Protein AF-0000000084723519 (afdb_homodimer)

Sequence (526 aa):
MSYILESDDETRRLLVQERTGNAREALLLSGLRQGERVLDAGCGPGGITEVIAQLVGPTGQVTGIDMSEERLEQARRLNQRHAHVRFLPADVRRTGLPDQAFDYTWSQFVLQHVPERWQALDELIRVTRPGGRVVISEFDGFGLGNWPFPDDLREWCLRLTDALMRVAHMDIHVGRKVFHEMRRRGLTQVRVHVLPQFVIAGAADAFHQKDWETRFSSMEPAVAPLLGGLEDYRRMSQRYLQLLADPDALKYSILLVTEGTRPMSYILESDDETRRLLVQERTGNAREALLLSGLRQGERVLDAGCGPGGITEVIAQLVGPTGQVTGIDMSEERLEQARRLNQRHAHVRFLPADVRRTGLPDQAFDYTWSQFVLQHVPERWQALDELIRVTRPGGRVVISEFDGFGLGNWPFPDDLREWCLRLTDALMRVAHMDIHVGRKVFHEMRRRGLTQVRVHVLPQFVIAGAADAFHQKDWETRFSSMEPAVAPLLGGLEDYRRMSQRYLQLLADPDALKYSILLVTEGTRP

Nearest PDB structures (foldseek):
  3mgg-assembly1_A  TM=7.781E-01  e=1.177E-19  Methanosarcina mazei
  6uak-assembly1_A-2  TM=6.172E-01  e=2.104E-17  Lachnospiraceae bacterium C6A11
  3gu3-assembly1_B  TM=7.416E-01  e=5.104E-15  Bacillus cereus ATCC 14579
  4kri-assembly2_B  TM=6.247E-01  e=3.596E-14  Haemonchus contortus
  1xxl-assembly2_B  TM=7.043E-01  e=3.884E-13  Bacillus subtilis

Foldseek 3Di:
DDDLQDDPLSLVLVLVLLQPFCLLVLCVVQPQAALWEEEEEACFLQNSVQSSLVRNDLNYAYEYEEQDPVSQVNNCVVCVVRPRYYYDYADLLCRVAAFQQTQYYEYEPPLLQDLVSLSSVVSQLRNHHAQHKYKYKAWAPPLQAKPPDDPVLNVLVVQQQVLCCVQRVGHNHVQVVVQVSCVVVPFPPKDKDKDWSDKDQFAADPSVLSSLVSVLVSCQVRRQVVRVHNVRSVVSSVVSSVRNGGGHMIDTIMMMMIMTGRD/DDDLQDDPLSLVLVLVLLQPFCLLVLCVVQPQAALWEEEEEACFLQNSVQSSLVRNDLNYAYEYEEQDPVSQVNNCVVCVVRPRYYYDYADLLPRVAAFQQTQYYEYEPPLLQDLVSLSSVVSQLRNHHAQHKYKYKAWAPPLQAKPPDDPVLNVLVVQQQVLCCVQRVGHNHVQVVVQVSCVVVPFPPKDKDKDWSDKDQFADDPSVLSSLVSVLVSCQVRRQVVRVHNVRSVVSSVVSSVSNGGGHMIDTIMMMMIMTGRD

InterPro domains:
  IPR013216 Methyltransferase type 11 [PF08241] (39-136)
  IPR029063 S-adenosyl-L-methionine-dependent methyltransferase superfamily [G3DSA:3.40.50.150] (4-258)
  IPR029063 S-adenosyl-L-methionine-dependent methyltransferase superfamily [SSF53335] (28-246)

Organism: Cystobacter fuscus (strain ATCC 25194 / DSM 2262 / NBRC 100088 / M29) (NCBI:txid1242864)

Structure (mmCIF, N/CA/C/O backbone):
data_AF-0000000084723519-model_v1
#
loop_
_entity.id
_entity.type
_entity.pdbx_description
1 polymer 'Methyltransferase type 11 domain-containing protein'
#
loop_
_atom_site.group_PDB
_atom_site.id
_atom_site.type_symbol
_atom_site.label_atom_id
_atom_site.label_alt_id
_atom_site.label_comp_id
_atom_site.label_asym_id
_atom_site.label_entity_id
_atom_site.label_seq_id
_atom_site.pdbx_PDB_ins_code
_atom_site.Cartn_x
_atom_site.Cartn_y
_atom_site.Cartn_z
_atom_site.occupancy
_atom_site.B_iso_or_equiv
_atom_site.auth_seq_id
_atom_site.auth_comp_id
_atom_site.auth_asym_id
_atom_site.auth_atom_id
_atom_site.pdbx_PDB_model_num
ATOM 1 N N . MET A 1 1 ? -6.176 30.953 3.381 1 31.27 1 MET A N 1
ATOM 2 C CA . MET A 1 1 ? -6.812 30.062 2.412 1 31.27 1 MET A CA 1
ATOM 3 C C . MET A 1 1 ? -7.535 28.922 3.115 1 31.27 1 MET A C 1
ATOM 5 O O . MET A 1 1 ? -6.938 28.219 3.924 1 31.27 1 MET A O 1
ATOM 9 N N . SER A 1 2 ? -8.867 29.078 3.26 1 41.16 2 SER A N 1
ATOM 10 C CA . SER A 1 2 ? -9.828 28.219 3.943 1 41.16 2 SER A CA 1
ATOM 11 C C . SER A 1 2 ? -9.734 26.781 3.447 1 41.16 2 SER A C 1
ATOM 13 O O . SER A 1 2 ? -9.352 26.547 2.301 1 41.16 2 SER A O 1
ATOM 15 N N . TYR A 1 3 ? -9.641 25.859 4.316 1 48.97 3 TYR A N 1
ATOM 16 C CA . TYR A 1 3 ? -9.781 24.453 3.977 1 48.97 3 TYR A CA 1
ATOM 17 C C . TYR A 1 3 ? -10.93 24.234 3.008 1 48.97 3 TYR A C 1
ATOM 19 O O . TYR A 1 3 ? -12.023 24.766 3.203 1 48.97 3 TYR A O 1
ATOM 27 N N . ILE A 1 4 ? -10.766 23.953 1.796 1 50.25 4 ILE A N 1
ATOM 28 C CA . ILE A 1 4 ? -11.773 23.766 0.755 1 50.25 4 ILE A CA 1
ATOM 29 C C . ILE A 1 4 ? -12.945 22.969 1.313 1 50.25 4 ILE A C 1
ATOM 31 O O . ILE A 1 4 ? -14.07 23.094 0.824 1 50.25 4 ILE A O 1
ATOM 35 N N . LEU A 1 5 ? -12.75 22.219 2.539 1 54.78 5 LEU A N 1
ATOM 36 C CA . LEU A 1 5 ? -13.766 21.234 2.91 1 54.78 5 LEU A CA 1
ATOM 37 C C . LEU A 1 5 ? -14.508 21.672 4.172 1 54.78 5 LEU A C 1
ATOM 39 O O . LEU A 1 5 ? -15.039 20.828 4.902 1 54.78 5 LEU A O 1
ATOM 43 N N . GLU A 1 6 ? -14.797 22.953 4.414 1 62.44 6 GLU A N 1
ATOM 44 C CA . GLU A 1 6 ? -15.359 23.266 5.727 1 62.44 6 GLU A CA 1
ATOM 45 C C . GLU A 1 6 ? -16.875 23.172 5.711 1 62.44 6 GLU A C 1
ATOM 47 O O . GLU A 1 6 ? -17.531 23.797 4.871 1 62.44 6 GLU A O 1
ATOM 52 N N . SER A 1 7 ? -17.469 22.188 6.195 1 69.81 7 SER A N 1
ATOM 53 C CA . SER A 1 7 ? -18.875 21.969 6.453 1 69.81 7 SER A CA 1
ATOM 54 C C . SER A 1 7 ? -19.094 21 7.613 1 69.81 7 SER A C 1
ATOM 56 O O . SER A 1 7 ? -18.172 20.297 8.023 1 69.81 7 SER A O 1
ATOM 58 N N . ASP A 1 8 ? -20.312 21.156 8.328 1 73.81 8 ASP A N 1
ATOM 59 C CA . ASP A 1 8 ? -20.688 20.203 9.367 1 73.81 8 ASP A CA 1
ATOM 60 C C . ASP A 1 8 ? -20.5 18.766 8.875 1 73.81 8 ASP A C 1
ATOM 62 O O . ASP A 1 8 ? -20.031 17.906 9.617 1 73.81 8 ASP A O 1
ATOM 66 N N . ASP A 1 9 ? -20.938 18.578 7.758 1 75.25 9 ASP A N 1
ATOM 67 C CA . ASP A 1 9 ? -20.766 17.266 7.152 1 75.25 9 ASP A CA 1
ATOM 68 C C . ASP A 1 9 ? -19.297 16.891 7.043 1 75.25 9 ASP A C 1
ATOM 70 O O . ASP A 1 9 ? -18.922 15.734 7.27 1 75.25 9 ASP A O 1
ATOM 74 N N . GLU A 1 10 ? -18.531 17.859 6.855 1 76.88 10 GLU A N 1
ATOM 75 C CA . GLU A 1 10 ? -17.094 17.609 6.754 1 76.88 10 GLU A CA 1
ATOM 76 C C . GLU A 1 10 ? -16.5 17.266 8.117 1 76.88 10 GLU A C 1
ATOM 78 O O . GLU A 1 10 ? -15.672 16.359 8.227 1 76.88 10 GLU A O 1
ATOM 83 N N . THR A 1 11 ? -16.984 17.906 9.086 1 73.38 11 THR A N 1
ATOM 84 C CA . THR A 1 11 ? -16.5 17.641 10.438 1 73.38 11 THR A CA 1
ATOM 85 C C . THR A 1 11 ? -16.859 16.203 10.844 1 73.38 11 THR A C 1
ATOM 87 O O . THR A 1 11 ? -16.016 15.484 11.383 1 73.38 11 THR A O 1
ATOM 90 N N . ARG A 1 12 ? -18.078 15.805 10.578 1 75.69 12 ARG A N 1
ATOM 91 C CA . ARG A 1 12 ? -18.516 14.453 10.891 1 75.69 12 ARG A CA 1
ATOM 92 C C . ARG A 1 12 ? -17.703 13.422 10.125 1 75.69 12 ARG A C 1
ATOM 94 O O . ARG A 1 12 ? -17.266 12.414 10.695 1 75.69 12 ARG A O 1
ATOM 101 N N . ARG A 1 13 ? -17.453 13.727 8.93 1 72.38 13 ARG A N 1
ATOM 102 C CA . ARG A 1 13 ? -16.656 12.836 8.086 1 72.38 13 ARG A CA 1
ATOM 103 C C . ARG A 1 13 ? -15.25 12.656 8.664 1 72.38 13 ARG A C 1
ATOM 105 O O . ARG A 1 13 ? -14.758 11.523 8.766 1 72.38 13 ARG A O 1
ATOM 112 N N . LEU A 1 14 ? -14.656 13.656 9.023 1 77.38 14 LEU A N 1
ATOM 113 C CA . LEU A 1 14 ? -13.297 13.625 9.555 1 77.38 14 LEU A CA 1
ATOM 114 C C . LEU A 1 14 ? -13.242 12.812 10.844 1 77.38 14 LEU A C 1
ATOM 116 O O . LEU A 1 14 ? -12.312 12.039 11.055 1 77.38 14 LEU A O 1
ATOM 120 N N . LEU A 1 15 ? -14.219 12.938 11.648 1 73.56 15 LEU A N 1
ATOM 121 C CA . LEU A 1 15 ? -14.242 12.219 12.914 1 73.56 15 LEU A CA 1
ATOM 122 C C . LEU A 1 15 ? -14.352 10.711 12.688 1 73.56 15 LEU 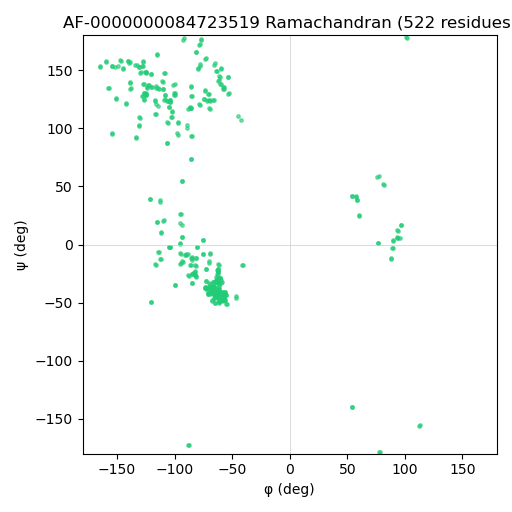A C 1
ATOM 124 O O . LEU A 1 15 ? -13.68 9.93 13.352 1 73.56 15 LEU A O 1
ATOM 128 N N . VAL A 1 16 ? -15.148 10.375 11.789 1 68.75 16 VAL A N 1
ATOM 129 C CA . VAL A 1 16 ? -15.312 8.961 11.477 1 68.75 16 VAL A CA 1
ATOM 130 C C . VAL A 1 16 ? -14 8.398 10.922 1 68.75 16 VAL A C 1
ATOM 132 O O . VAL A 1 16 ? -13.555 7.324 11.336 1 68.75 16 VAL A O 1
ATOM 135 N N . GLN A 1 17 ? -13.438 9.125 10.078 1 73.56 17 GLN A N 1
ATOM 136 C CA . GLN A 1 17 ? -12.156 8.711 9.508 1 73.56 17 GLN A CA 1
ATOM 137 C C . GLN A 1 17 ? -11.109 8.516 10.602 1 73.56 17 GLN A C 1
ATOM 139 O O . GLN A 1 17 ? -10.383 7.516 10.602 1 73.56 17 GLN A O 1
ATOM 144 N N . GLU A 1 18 ? -11 9.43 11.438 1 76.75 18 GLU A N 1
ATOM 145 C CA . GLU A 1 18 ? -10.016 9.398 12.508 1 76.75 18 GLU A CA 1
ATOM 146 C C . GLU A 1 18 ? -10.25 8.211 13.445 1 76.75 18 GLU A C 1
ATOM 148 O O . GLU A 1 18 ? -9.297 7.594 13.922 1 76.75 18 GLU A O 1
ATOM 153 N N . ARG A 1 19 ? -11.492 7.863 13.602 1 66.44 19 ARG A N 1
ATOM 154 C CA . ARG A 1 19 ? -11.852 6.82 14.562 1 66.44 19 ARG A CA 1
ATOM 155 C C . ARG A 1 19 ? -11.711 5.434 13.945 1 66.44 19 ARG A C 1
ATOM 157 O O . ARG A 1 19 ? -11.5 4.449 14.656 1 66.44 19 ARG A O 1
ATOM 164 N N . THR A 1 20 ? -11.828 5.426 12.68 1 65.25 20 THR A N 1
ATOM 165 C CA . THR A 1 20 ? -11.836 4.121 12.031 1 65.25 20 THR A CA 1
ATOM 166 C C . THR A 1 20 ? -10.508 3.852 11.336 1 65.25 20 THR A C 1
ATOM 168 O O . THR A 1 20 ? -10.281 2.758 10.812 1 65.25 20 THR A O 1
ATOM 171 N N . GLY A 1 21 ? -9.766 4.797 11.438 1 75.94 21 GLY A N 1
ATOM 172 C CA . GLY A 1 21 ? -8.508 4.652 10.711 1 75.94 21 GLY A CA 1
ATOM 173 C C . GLY A 1 21 ? -7.43 3.953 11.516 1 75.94 21 GLY A C 1
ATOM 174 O O . GLY A 1 21 ? -7.73 3.244 12.477 1 75.94 21 GLY A O 1
ATOM 175 N N . ASN A 1 22 ? -6.289 3.967 10.938 1 86.56 22 ASN A N 1
ATOM 176 C CA . ASN A 1 22 ? -5.129 3.254 11.469 1 86.56 22 ASN A CA 1
ATOM 177 C C . ASN A 1 22 ? -4.25 4.168 12.32 1 86.56 22 ASN A C 1
ATOM 179 O O . ASN A 1 22 ? -3.043 3.945 12.43 1 86.56 22 ASN A O 1
ATOM 183 N N . ALA A 1 23 ? -4.922 5.184 12.867 1 92.44 23 ALA A N 1
ATOM 184 C CA . ALA A 1 23 ? -4.137 6.188 13.578 1 92.44 23 ALA A CA 1
ATOM 185 C C . ALA A 1 23 ? -3.41 5.574 14.773 1 92.44 23 ALA A C 1
ATOM 187 O O . ALA A 1 23 ? -2.227 5.84 14.992 1 92.44 23 ALA A O 1
ATOM 188 N N . ARG A 1 24 ? -4.117 4.754 15.562 1 94.31 24 ARG A N 1
ATOM 189 C CA . ARG A 1 24 ? -3.496 4.152 16.734 1 94.31 24 ARG A CA 1
ATOM 190 C C . ARG A 1 24 ? -2.287 3.311 16.344 1 94.31 24 ARG A C 1
ATOM 192 O O . ARG A 1 24 ? -1.224 3.418 16.969 1 94.31 24 ARG A O 1
ATOM 199 N N . GLU A 1 25 ? -2.492 2.475 15.312 1 94.25 25 GLU A N 1
ATOM 200 C CA . GLU A 1 25 ? -1.395 1.649 14.812 1 94.25 25 GLU A CA 1
ATOM 201 C C . GLU A 1 25 ? -0.232 2.51 14.328 1 94.25 25 GLU A C 1
ATOM 203 O O . GLU A 1 25 ? 0.928 2.225 14.633 1 94.25 25 GLU A O 1
ATOM 208 N N . ALA A 1 26 ? -0.521 3.549 13.633 1 96.19 26 ALA A N 1
ATOM 209 C CA . ALA A 1 26 ? 0.499 4.441 13.086 1 96.19 26 ALA A CA 1
ATOM 210 C C . ALA A 1 26 ? 1.271 5.133 14.211 1 96.19 26 ALA A C 1
ATOM 212 O O . ALA A 1 26 ? 2.498 5.254 14.148 1 96.19 26 ALA A O 1
ATOM 213 N N . LEU A 1 27 ? 0.564 5.551 15.203 1 97.56 27 LEU A N 1
ATOM 214 C CA . LEU A 1 27 ? 1.175 6.23 16.344 1 97.56 27 LEU A CA 1
ATOM 215 C C . LEU A 1 27 ? 2.113 5.293 17.094 1 97.56 27 LEU A C 1
ATOM 217 O O . LEU A 1 27 ? 3.223 5.684 17.469 1 97.56 27 LEU A O 1
ATOM 221 N N . LEU A 1 28 ? 1.678 4.094 17.25 1 96 28 LEU A N 1
ATOM 222 C CA . LEU A 1 28 ? 2.504 3.113 17.953 1 96 28 LEU A CA 1
ATOM 223 C C . LEU A 1 28 ? 3.721 2.734 17.109 1 96 28 LEU A C 1
ATOM 225 O O . LEU A 1 28 ? 4.836 2.658 17.641 1 96 28 LEU A O 1
ATOM 229 N N . LEU A 1 29 ? 3.518 2.555 15.859 1 94.88 29 LEU A N 1
ATOM 230 C CA . LEU A 1 29 ? 4.598 2.193 14.945 1 94.88 29 LEU A CA 1
ATOM 231 C C . LEU A 1 29 ? 5.656 3.289 14.898 1 94.88 29 LEU A C 1
ATOM 233 O O . LEU A 1 29 ? 6.844 3.006 14.719 1 94.88 29 LEU A O 1
ATOM 237 N N . SER A 1 30 ? 5.203 4.512 15.062 1 97.06 30 SER A N 1
ATOM 238 C CA . SER A 1 30 ? 6.125 5.637 14.922 1 97.06 30 SER A CA 1
ATOM 239 C C . SER A 1 30 ? 6.711 6.047 16.266 1 97.06 30 SER A C 1
ATOM 241 O O . SER A 1 30 ? 7.344 7.102 16.375 1 97.06 30 SER A O 1
ATOM 243 N N . GLY A 1 31 ? 6.445 5.305 17.312 1 96 31 GLY A N 1
ATOM 244 C CA . GLY A 1 31 ? 7.254 5.379 18.516 1 96 31 GLY A CA 1
ATOM 245 C C . GLY A 1 31 ? 6.664 6.297 19.578 1 96 31 GLY A C 1
ATOM 246 O O . GLY A 1 31 ? 7.375 6.746 20.469 1 96 31 GLY A O 1
ATOM 247 N N . LEU A 1 32 ? 5.422 6.617 19.438 1 98.44 32 LEU A N 1
ATOM 248 C CA . LEU A 1 32 ? 4.805 7.395 20.5 1 98.44 32 LEU A CA 1
ATOM 249 C C . LEU A 1 32 ? 4.902 6.664 21.844 1 98.44 32 LEU A C 1
ATOM 251 O O . LEU A 1 32 ? 4.668 5.453 21.906 1 98.44 32 LEU A O 1
ATOM 255 N N . ARG A 1 33 ? 5.27 7.402 22.922 1 97.94 33 ARG A N 1
ATOM 256 C CA . ARG A 1 33 ? 5.48 6.773 24.219 1 97.94 33 ARG A CA 1
ATOM 257 C C . ARG A 1 33 ? 4.664 7.473 25.312 1 97.94 33 ARG A C 1
ATOM 259 O O . ARG A 1 33 ? 4.348 8.656 25.188 1 97.94 33 ARG A O 1
ATOM 266 N N . GLN A 1 34 ? 4.441 6.773 26.297 1 98.44 34 GLN A N 1
ATOM 267 C CA . GLN A 1 34 ? 3.787 7.316 27.484 1 98.44 34 GLN A CA 1
ATOM 268 C C . GLN A 1 34 ? 4.598 8.461 28.094 1 98.44 34 GLN A C 1
ATOM 270 O O . GLN A 1 34 ? 5.828 8.391 28.141 1 98.44 34 GLN A O 1
ATOM 275 N N . GLY A 1 35 ? 3.867 9.523 28.5 1 98.75 35 GLY A N 1
ATOM 276 C CA . GLY A 1 35 ? 4.508 10.609 29.234 1 98.75 35 GLY A CA 1
ATOM 277 C C . GLY A 1 35 ? 5.059 11.695 28.328 1 98.75 35 GLY A C 1
ATOM 278 O O . GLY A 1 35 ? 5.504 12.734 28.797 1 98.75 35 GLY A O 1
ATOM 279 N N . GLU A 1 36 ? 4.957 11.531 27.031 1 98.88 36 GLU A N 1
ATOM 280 C CA . GLU A 1 36 ? 5.574 12.469 26.094 1 98.88 36 GLU A CA 1
ATOM 281 C C . GLU A 1 36 ? 4.723 13.727 25.938 1 98.88 36 GLU A C 1
ATOM 283 O O . GLU A 1 36 ? 3.508 13.688 26.141 1 98.88 36 GLU A O 1
ATOM 288 N N . ARG A 1 37 ? 5.406 14.844 25.625 1 98.88 37 ARG A N 1
ATOM 289 C CA . ARG A 1 37 ? 4.766 16.062 25.141 1 98.88 37 ARG A CA 1
ATOM 290 C C . ARG A 1 37 ? 4.57 16.031 23.641 1 98.88 37 ARG A C 1
ATOM 292 O O . ARG A 1 37 ? 5.547 16 22.875 1 98.88 37 ARG A O 1
ATOM 299 N N . VAL A 1 38 ? 3.281 16.078 23.25 1 98.94 38 VAL A N 1
ATOM 300 C CA . VAL A 1 38 ? 2.975 15.789 21.859 1 98.94 38 VAL A CA 1
ATOM 301 C C . VAL A 1 38 ? 2.236 16.969 21.234 1 98.94 38 VAL A C 1
ATOM 303 O O . VAL A 1 38 ? 1.366 17.578 21.875 1 98.94 38 VAL A O 1
ATOM 306 N N . LEU A 1 39 ? 2.627 17.297 20 1 98.94 39 LEU A N 1
ATOM 307 C CA . LEU A 1 39 ? 1.86 18.219 19.172 1 98.94 39 LEU A CA 1
ATOM 308 C C . LEU A 1 39 ? 1.089 17.469 18.094 1 98.94 39 LEU A C 1
ATOM 310 O O . LEU A 1 39 ? 1.67 16.688 17.344 1 98.94 39 LEU A O 1
ATOM 314 N N . ASP A 1 40 ? -0.188 17.641 18.078 1 98.75 40 ASP A N 1
ATOM 315 C CA . ASP A 1 40 ? -1.046 17.219 16.969 1 98.75 40 ASP A CA 1
ATOM 316 C C . ASP A 1 40 ? -1.344 18.406 16.047 1 98.75 40 ASP A C 1
ATOM 318 O O . ASP A 1 40 ? -2.281 19.172 16.281 1 98.75 40 ASP A O 1
ATOM 322 N N . ALA A 1 41 ? -0.544 18.531 14.961 1 98.81 41 ALA A N 1
ATOM 323 C CA . ALA A 1 41 ? -0.61 19.672 14.055 1 98.81 41 ALA A CA 1
ATOM 324 C C . ALA A 1 41 ? -1.636 19.438 12.945 1 98.81 41 ALA A C 1
ATOM 326 O O . ALA A 1 41 ? -1.43 18.594 12.07 1 98.81 41 ALA A O 1
ATOM 327 N N . GLY A 1 42 ? -2.619 20.219 12.906 1 97.88 42 GLY A N 1
ATOM 328 C CA . GLY A 1 42 ? -3.789 19.953 12.086 1 97.88 42 GLY A CA 1
ATOM 329 C C . GLY A 1 42 ? -4.715 18.906 12.703 1 97.88 42 GLY A C 1
ATOM 330 O O . GLY A 1 42 ? -5.078 17.938 12.047 1 97.88 42 GLY A O 1
ATOM 331 N N . CYS A 1 43 ? -5.184 19.203 13.906 1 97.38 43 CYS A N 1
ATOM 332 C CA . CYS A 1 43 ? -5.836 18.172 14.711 1 97.38 43 CYS A CA 1
ATOM 333 C C . CYS A 1 43 ? -7.289 17.984 14.297 1 97.38 43 CYS A C 1
ATOM 335 O O . CYS A 1 43 ? -7.934 17.016 14.68 1 97.38 43 CYS A O 1
ATOM 337 N N . GLY A 1 44 ? -7.84 18.875 13.484 1 95.38 44 GLY A N 1
ATOM 338 C CA . GLY A 1 44 ? -9.242 18.781 13.094 1 95.38 44 GLY A CA 1
ATOM 339 C C . GLY A 1 44 ? -10.18 18.703 14.281 1 95.38 44 GLY A C 1
ATOM 340 O O . GLY A 1 44 ? -10.047 19.484 15.234 1 95.38 44 GLY A O 1
ATOM 341 N N . PRO A 1 45 ? -11.172 17.891 14.172 1 94.62 45 PRO A N 1
ATOM 342 C CA . PRO A 1 45 ? -12.148 17.781 15.266 1 94.62 45 PRO A CA 1
ATOM 343 C C . PRO A 1 45 ? -11.617 16.984 16.453 1 94.62 45 PRO A C 1
ATOM 345 O O . PRO A 1 45 ? -12.367 16.688 17.391 1 94.62 45 PRO A O 1
ATOM 348 N N . GLY A 1 46 ? -10.383 16.562 16.438 1 96.06 46 GLY A N 1
ATOM 349 C CA . GLY A 1 46 ? -9.695 16.109 17.641 1 96.06 46 GLY A CA 1
ATOM 350 C C . GLY A 1 46 ? -9.789 14.609 17.844 1 96.06 46 GLY A C 1
ATOM 351 O O . GLY A 1 46 ? -9.484 14.109 18.938 1 96.06 46 GLY A O 1
ATOM 352 N N . GLY A 1 47 ? -10.25 13.828 16.844 1 94.75 47 GLY A N 1
ATOM 353 C CA . GLY A 1 47 ? -10.344 12.383 17 1 94.75 47 GLY A CA 1
ATOM 354 C C . GLY A 1 47 ? -9.008 11.719 17.25 1 94.75 47 GLY A C 1
ATOM 355 O O . GLY A 1 47 ? -8.883 10.883 18.156 1 94.75 47 GLY A O 1
ATOM 356 N N . ILE A 1 48 ? -8.023 12.023 16.469 1 97.06 48 ILE A N 1
ATOM 357 C CA . ILE A 1 48 ? -6.695 11.445 16.641 1 97.06 48 ILE A CA 1
ATOM 358 C C . ILE A 1 48 ? -6.051 11.977 17.906 1 97.06 48 ILE A C 1
ATOM 360 O O . ILE A 1 48 ? -5.34 11.25 18.609 1 97.06 48 ILE A O 1
ATOM 364 N N . THR A 1 49 ? -6.328 13.242 18.266 1 97.75 49 THR A N 1
ATOM 365 C CA . THR A 1 49 ? -5.84 13.812 19.516 1 97.75 49 THR A CA 1
ATOM 366 C C . THR A 1 49 ? -6.277 12.969 20.703 1 97.75 49 THR A C 1
ATOM 368 O O . THR A 1 49 ? -5.516 12.781 21.656 1 97.75 49 THR A O 1
ATOM 371 N N . GLU A 1 50 ? -7.484 12.516 20.641 1 96.56 50 GLU A N 1
ATOM 372 C CA . GLU A 1 50 ? -7.992 11.68 21.734 1 96.56 50 GLU A CA 1
ATOM 373 C C . GLU A 1 50 ? -7.172 10.391 21.859 1 96.56 50 GLU A C 1
ATOM 375 O O . GLU A 1 50 ? -6.848 9.977 22.969 1 96.56 50 GLU A O 1
ATOM 380 N N . VAL A 1 51 ? -6.859 9.758 20.75 1 96.88 51 VAL A N 1
ATOM 381 C CA . VAL A 1 51 ? -6.051 8.547 20.75 1 96.88 51 VAL A CA 1
ATOM 382 C C . VAL A 1 51 ? -4.668 8.844 21.312 1 96.88 51 VAL A C 1
ATOM 384 O O . VAL A 1 51 ? -4.145 8.07 22.125 1 96.88 51 VAL A O 1
ATOM 387 N N . ILE A 1 52 ? -4.113 9.961 20.922 1 98.38 52 ILE A N 1
ATOM 388 C CA . ILE A 1 52 ? -2.807 10.375 21.422 1 98.38 52 ILE A CA 1
ATOM 389 C C . ILE A 1 52 ? -2.863 10.555 22.938 1 98.38 52 ILE A C 1
ATOM 391 O O . ILE A 1 52 ? -1.984 10.086 23.656 1 98.38 52 ILE A O 1
ATOM 395 N N . ALA A 1 53 ? -3.887 11.227 23.375 1 98.19 53 ALA A N 1
ATOM 396 C CA . ALA A 1 53 ? -4.059 11.477 24.797 1 98.19 53 ALA A CA 1
ATOM 397 C C . ALA A 1 53 ? -4.086 10.172 25.594 1 98.19 53 ALA A C 1
ATOM 399 O O . ALA A 1 53 ? -3.465 10.07 26.656 1 98.19 53 ALA A O 1
ATOM 400 N N . GLN A 1 54 ? -4.797 9.211 25.047 1 97.06 54 GLN A N 1
ATOM 401 C CA . GLN A 1 54 ? -4.891 7.902 25.703 1 97.06 54 GLN A CA 1
ATOM 402 C C . GLN A 1 54 ? -3.529 7.211 25.75 1 97.06 54 GLN A C 1
ATOM 404 O O . GLN A 1 54 ? -3.168 6.613 26.766 1 97.06 54 GLN A O 1
ATOM 409 N N . LEU A 1 55 ? -2.814 7.293 24.719 1 97.44 55 LEU A N 1
ATOM 410 C CA . LEU A 1 55 ? -1.551 6.57 24.609 1 97.44 55 LEU A CA 1
ATOM 411 C C . LEU A 1 55 ? -0.483 7.199 25.5 1 97.44 55 LEU A C 1
ATOM 413 O O . LEU A 1 55 ? 0.321 6.488 26.109 1 97.44 55 LEU A O 1
ATOM 417 N N . VAL A 1 56 ? -0.457 8.523 25.625 1 98.44 56 VAL A N 1
ATOM 418 C CA . VAL A 1 56 ? 0.588 9.18 26.391 1 98.44 56 VAL A CA 1
ATOM 419 C C . VAL A 1 56 ? 0.229 9.148 27.875 1 98.44 56 VAL A C 1
ATOM 421 O O . VAL A 1 56 ? 1.091 9.352 28.734 1 98.44 56 VAL A O 1
ATOM 424 N N . GLY A 1 57 ? -1.061 9.078 28.203 1 97.88 57 GLY A N 1
ATOM 425 C CA . GLY A 1 57 ? -1.499 8.992 29.594 1 97.88 57 GLY A CA 1
ATOM 426 C C . GLY A 1 57 ? -1.459 10.32 30.312 1 97.88 57 GLY A C 1
ATOM 427 O O . GLY A 1 57 ? -1.039 11.328 29.75 1 97.88 57 GLY A O 1
ATOM 428 N N . PRO A 1 58 ? -1.826 10.273 31.578 1 96.56 58 PRO A N 1
ATOM 429 C CA . PRO A 1 58 ? -1.989 11.508 32.344 1 96.56 58 PRO A CA 1
ATOM 430 C C . PRO A 1 58 ? -0.66 12.203 32.625 1 96.56 58 PRO A C 1
ATOM 432 O O . PRO A 1 58 ? -0.644 13.359 33.062 1 96.56 58 PRO A O 1
ATOM 435 N N . THR A 1 59 ? 0.391 11.445 32.438 1 98.19 59 THR A N 1
ATOM 436 C CA . THR A 1 59 ? 1.693 12.047 32.688 1 98.19 59 THR A CA 1
ATOM 437 C C . THR A 1 59 ? 2.232 12.742 31.438 1 98.19 59 THR A C 1
ATOM 439 O O . THR A 1 59 ? 3.238 13.453 31.5 1 98.19 59 THR A O 1
ATOM 442 N N . GLY A 1 60 ? 1.571 12.57 30.328 1 98.56 60 GLY A N 1
ATOM 443 C CA . GLY A 1 60 ? 1.918 13.266 29.094 1 98.56 60 GLY A CA 1
ATOM 444 C C . GLY A 1 60 ? 1.164 14.57 28.906 1 98.56 60 GLY A C 1
ATOM 445 O O . GLY A 1 60 ? 0.409 14.984 29.797 1 98.56 60 GLY A O 1
ATOM 446 N N . GLN A 1 61 ? 1.491 15.266 27.859 1 98.75 61 GLN A N 1
ATOM 447 C CA . GLN A 1 61 ? 0.816 16.5 27.469 1 98.75 61 GLN A CA 1
ATOM 448 C C . GLN A 1 61 ? 0.587 16.547 25.969 1 98.75 61 GLN A C 1
ATOM 450 O O . GLN A 1 61 ? 1.493 16.25 25.188 1 98.75 61 GLN A O 1
ATOM 455 N N . VAL A 1 62 ? -0.644 16.938 25.609 1 98.88 62 VAL A N 1
ATOM 456 C CA . VAL A 1 62 ? -0.984 16.984 24.188 1 98.88 62 VAL A CA 1
ATOM 457 C C . VAL A 1 62 ? -1.493 18.375 23.828 1 98.88 62 VAL A C 1
ATOM 459 O O . VAL A 1 62 ? -2.346 18.938 24.516 1 98.88 62 VAL A O 1
ATOM 462 N N . THR A 1 63 ? -0.948 18.922 22.797 1 98.94 63 THR A N 1
ATOM 463 C CA . THR A 1 63 ? -1.435 20.172 22.203 1 98.94 63 THR A CA 1
ATOM 464 C C . THR A 1 63 ? -1.937 19.906 20.781 1 98.94 63 THR A C 1
ATOM 466 O O . THR A 1 63 ? -1.195 19.406 19.938 1 98.94 63 THR A O 1
ATOM 469 N N . GLY A 1 64 ? -3.193 20.203 20.578 1 98.81 64 GLY A N 1
ATOM 470 C CA . GLY A 1 64 ? -3.74 20.188 19.234 1 98.81 64 GLY A CA 1
ATOM 471 C C . GLY A 1 64 ? -3.879 21.562 18.625 1 98.81 64 GLY A C 1
ATOM 472 O O . GLY A 1 64 ? -4.309 22.5 19.312 1 98.81 64 GLY A O 1
ATOM 473 N N . ILE A 1 65 ? -3.502 21.688 17.344 1 98.81 65 ILE A N 1
ATOM 474 C CA . ILE A 1 65 ? -3.68 22.984 16.703 1 98.81 65 ILE A CA 1
ATOM 475 C C . ILE A 1 65 ? -4.414 22.797 15.375 1 98.81 65 ILE A C 1
ATOM 477 O O . ILE A 1 65 ? -4.266 21.766 14.711 1 98.81 65 ILE A O 1
ATOM 481 N N . ASP A 1 66 ? -5.156 23.75 15.031 1 97.69 66 ASP A N 1
ATOM 482 C CA . ASP A 1 66 ? -5.875 23.844 13.766 1 97.69 66 ASP A CA 1
ATOM 483 C C . ASP A 1 66 ? -6.258 25.297 13.477 1 97.69 66 ASP A C 1
ATOM 485 O O . ASP A 1 66 ? -6.328 26.125 14.383 1 97.69 66 ASP A O 1
ATOM 489 N N . MET A 1 67 ? -6.469 25.547 12.25 1 96 67 MET A N 1
ATOM 490 C CA . MET A 1 67 ? -6.812 26.922 11.875 1 96 67 MET A CA 1
ATOM 491 C C . MET A 1 67 ? -8.305 27.172 12.047 1 96 67 MET A C 1
ATOM 493 O O . MET A 1 67 ? -8.734 28.328 12.18 1 96 67 MET A O 1
ATOM 497 N N . SER A 1 68 ? -9.094 26.156 12 1 94 68 SER A N 1
ATOM 498 C CA . SER A 1 68 ? -10.547 26.281 12.078 1 94 68 SER A CA 1
ATOM 499 C C . SER A 1 68 ? -11.016 26.297 13.531 1 94 68 SER A C 1
ATOM 501 O O . SER A 1 68 ? -10.977 25.281 14.219 1 94 68 SER A O 1
ATOM 503 N N . GLU A 1 69 ? -11.641 27.422 13.914 1 94.12 69 GLU A N 1
ATOM 504 C CA . GLU A 1 69 ? -12.188 27.531 15.266 1 94.12 69 GLU A CA 1
ATOM 505 C C . GLU A 1 69 ? -13.359 26.562 15.461 1 94.12 69 GLU A C 1
ATOM 507 O O . GLU A 1 69 ? -13.555 26.031 16.562 1 94.12 69 GLU A O 1
ATOM 512 N N . GLU A 1 70 ? -14.023 26.359 14.43 1 92.38 70 GLU A N 1
ATOM 513 C CA . GLU A 1 70 ? -15.141 25.422 14.5 1 92.38 70 GLU A CA 1
ATOM 514 C C . GLU A 1 70 ? -14.672 24.016 14.812 1 92.38 70 GLU A C 1
ATOM 516 O O . GLU A 1 70 ? -15.242 23.328 15.664 1 92.38 70 GLU A O 1
ATOM 521 N N . ARG A 1 71 ? -13.641 23.578 14.172 1 93.81 71 ARG A N 1
ATOM 522 C CA . ARG A 1 71 ? -13.078 22.25 14.43 1 93.81 71 ARG A CA 1
ATOM 523 C C . ARG A 1 71 ? -12.477 22.172 15.828 1 93.81 71 ARG A C 1
ATOM 525 O O . ARG A 1 71 ? -12.617 21.156 16.516 1 93.81 71 ARG A O 1
ATOM 532 N N . LEU A 1 72 ? -11.914 23.281 16.234 1 96.62 72 LEU A N 1
ATOM 533 C CA . LEU A 1 72 ? -11.297 23.297 17.547 1 96.62 72 LEU A CA 1
ATOM 534 C C . LEU A 1 72 ? -12.352 23.203 18.656 1 96.62 72 LEU A C 1
ATOM 536 O O . LEU A 1 72 ? -12.117 22.594 19.688 1 96.62 72 LEU A O 1
ATOM 540 N N . GLU A 1 73 ? -13.438 23.844 18.422 1 96.06 73 GLU A N 1
ATOM 541 C CA . GLU A 1 73 ? -14.523 23.75 19.391 1 96.06 73 GLU A CA 1
ATOM 542 C C . GLU A 1 73 ? -14.992 22.312 19.547 1 96.06 73 GLU A C 1
ATOM 544 O O . GLU A 1 73 ? -15.219 21.844 20.672 1 96.06 73 GLU A O 1
ATOM 549 N N . GLN A 1 74 ? -15.102 21.672 18.438 1 94.5 74 GLN A N 1
ATOM 550 C CA . GLN A 1 74 ? -15.469 20.25 18.484 1 94.5 74 GLN A CA 1
ATOM 551 C C . GLN A 1 74 ? -14.391 19.438 19.188 1 94.5 74 GLN A C 1
ATOM 553 O O . GLN A 1 74 ? -14.703 18.547 19.984 1 94.5 74 GLN A O 1
ATOM 558 N N . ALA A 1 75 ? -13.195 19.719 18.906 1 96.94 75 ALA A N 1
ATOM 559 C CA . ALA A 1 75 ? -12.078 19 19.516 1 96.94 75 ALA A CA 1
ATOM 560 C C . ALA A 1 75 ? -12.078 19.156 21.031 1 96.94 75 ALA A C 1
ATOM 562 O O . ALA A 1 75 ? -11.859 18.188 21.766 1 96.94 75 ALA A O 1
ATOM 563 N N . ARG A 1 76 ? -12.297 20.359 21.5 1 97.62 76 ARG A N 1
ATOM 564 C CA . ARG A 1 76 ? -12.359 20.625 22.938 1 97.62 76 ARG A CA 1
ATOM 565 C C . ARG A 1 76 ? -13.469 19.828 23.594 1 97.62 76 ARG A C 1
ATOM 567 O O . ARG A 1 76 ? -13.266 19.234 24.656 1 97.62 76 ARG A O 1
ATOM 574 N N . ARG A 1 77 ? -14.562 19.797 22.922 1 95.88 77 ARG A N 1
ATOM 575 C CA . ARG A 1 77 ? -15.695 19.047 23.469 1 95.88 77 ARG A CA 1
ATOM 576 C C . ARG A 1 77 ? -15.383 17.562 23.547 1 95.88 77 ARG A C 1
ATOM 578 O O . ARG A 1 77 ? -15.656 16.906 24.547 1 95.88 77 ARG A O 1
ATOM 585 N N . LEU A 1 78 ? -14.828 17.031 22.531 1 94.19 78 LEU A N 1
ATOM 586 C CA . LEU A 1 78 ? -14.531 15.609 22.438 1 94.19 78 LEU A CA 1
ATOM 587 C C . LEU A 1 78 ? -13.492 15.203 23.484 1 94.19 78 LEU A C 1
ATOM 589 O O . LEU A 1 78 ? -13.523 14.078 23.984 1 94.19 78 LEU A O 1
ATOM 593 N N . ASN A 1 79 ? -12.609 16.125 23.797 1 97 79 ASN A N 1
ATOM 594 C CA . ASN A 1 79 ? -11.469 15.766 24.641 1 97 79 ASN A CA 1
ATOM 595 C C . ASN A 1 79 ? -11.586 16.391 26.031 1 97 79 ASN A C 1
ATOM 597 O O . ASN A 1 79 ? -10.586 16.531 26.734 1 97 79 ASN A O 1
ATOM 601 N N . GLN A 1 80 ? -12.727 16.75 26.406 1 96.06 80 GLN A N 1
ATOM 602 C CA . GLN A 1 80 ? -12.969 17.484 27.641 1 96.06 80 GLN A CA 1
ATOM 603 C C . GLN A 1 80 ? -12.555 16.656 28.859 1 96.06 80 GLN A C 1
ATOM 605 O O . GLN A 1 80 ? -12.188 17.219 29.891 1 96.06 80 GLN A O 1
ATOM 610 N N . ARG A 1 81 ? -12.484 15.367 28.766 1 96 81 ARG A N 1
ATOM 611 C CA . ARG A 1 81 ? -12.18 14.508 29.906 1 96 81 ARG A CA 1
ATOM 612 C C . ARG A 1 81 ? -10.672 14.383 30.109 1 96 81 ARG A C 1
ATOM 614 O O . ARG A 1 81 ? -10.219 13.867 31.141 1 96 81 ARG A O 1
ATOM 621 N N . HIS A 1 82 ? -9.953 14.797 29.156 1 97.38 82 HIS A N 1
ATOM 622 C CA . HIS A 1 82 ? -8.492 14.719 29.219 1 97.38 82 HIS A CA 1
ATOM 623 C C . HIS A 1 82 ? -7.895 16.047 29.672 1 97.38 82 HIS A C 1
ATOM 625 O O . HIS A 1 82 ? -7.68 16.938 28.859 1 97.38 82 HIS A O 1
ATOM 631 N N . ALA A 1 83 ? -7.441 16.156 30.891 1 97.06 83 ALA A N 1
ATOM 632 C CA . ALA A 1 83 ? -6.953 17.406 31.484 1 97.06 83 ALA A CA 1
ATOM 633 C C . ALA A 1 83 ? -5.598 17.781 30.891 1 97.06 83 ALA A C 1
ATOM 635 O O . ALA A 1 83 ? -5.203 18.953 30.938 1 97.06 83 ALA A O 1
ATOM 636 N N . HIS A 1 84 ? -4.957 16.766 30.359 1 98.12 84 HIS A N 1
ATOM 637 C CA . HIS A 1 84 ? -3.604 17 29.859 1 98.12 84 HIS A CA 1
ATOM 638 C C . HIS A 1 84 ? -3.609 17.344 28.375 1 98.12 84 HIS A C 1
ATOM 640 O O . HIS A 1 84 ? -2.582 17.219 27.703 1 98.12 84 HIS A O 1
ATOM 646 N N . VAL A 1 85 ? -4.793 17.719 27.828 1 98.62 85 VAL A N 1
ATOM 647 C CA . VAL A 1 85 ? -4.93 18.094 26.422 1 98.62 85 VAL A CA 1
ATOM 648 C C . VAL A 1 85 ? -5.344 19.562 26.312 1 98.62 85 VAL A C 1
ATOM 650 O O . VAL A 1 85 ? -6.207 20.031 27.062 1 98.62 85 VAL A O 1
ATOM 653 N N . ARG A 1 86 ? -4.746 20.312 25.453 1 98.44 86 ARG A N 1
ATOM 654 C CA . ARG A 1 86 ? -5.156 21.672 25.141 1 98.44 86 ARG A CA 1
ATOM 655 C C . ARG A 1 86 ? -5.219 21.906 23.641 1 98.44 86 ARG A C 1
ATOM 657 O O . ARG A 1 86 ? -4.566 21.203 22.875 1 98.44 86 ARG A O 1
ATOM 664 N N . PHE A 1 87 ? -6.02 22.844 23.266 1 98.62 87 PHE A N 1
ATOM 665 C CA . PHE A 1 87 ? -6.207 23.172 21.859 1 98.62 87 PHE A CA 1
ATOM 666 C C . PHE A 1 87 ? -5.98 24.672 21.625 1 98.62 87 PHE A C 1
ATOM 668 O O . PHE A 1 87 ? -6.414 25.5 22.422 1 98.62 87 PHE A O 1
ATOM 675 N N . LEU A 1 88 ? -5.293 25 20.531 1 97.88 88 LEU A N 1
ATOM 676 C CA . LEU A 1 88 ? -5 26.375 20.172 1 97.88 88 LEU A CA 1
ATOM 677 C C . LEU A 1 88 ? -5.164 26.609 18.672 1 97.88 88 LEU A C 1
ATOM 679 O O . LEU A 1 88 ? -4.793 25.75 17.875 1 97.88 88 LEU A O 1
ATOM 683 N N . PRO A 1 89 ? -5.75 27.781 18.344 1 98.12 89 PRO A N 1
ATOM 684 C CA . PRO A 1 89 ? -5.734 28.125 16.922 1 98.12 89 PRO A CA 1
ATOM 685 C C . PRO A 1 89 ? -4.34 28.484 16.422 1 98.12 89 PRO A C 1
ATOM 687 O O . PRO A 1 89 ? -3.629 29.266 17.047 1 98.12 89 PRO A O 1
ATOM 690 N N . ALA A 1 90 ? -3.93 27.828 15.297 1 98.19 90 ALA A N 1
ATOM 691 C CA . ALA A 1 90 ? -2.621 28.141 14.727 1 98.19 90 ALA A CA 1
ATOM 692 C C . ALA A 1 90 ? -2.504 27.609 13.305 1 98.19 90 ALA A C 1
ATOM 694 O O . ALA A 1 90 ? -3.193 26.656 12.93 1 98.19 90 ALA A O 1
ATOM 695 N N . ASP A 1 91 ? -1.681 28.297 12.578 1 97.75 91 ASP A N 1
ATOM 696 C CA . ASP A 1 91 ? -1.239 27.828 11.266 1 97.75 91 ASP A CA 1
ATOM 697 C C . ASP A 1 91 ? -0.055 26.875 11.398 1 97.75 91 ASP A C 1
ATOM 699 O O . ASP A 1 91 ? 0.928 27.188 12.07 1 97.75 91 ASP A O 1
ATOM 703 N N . VAL A 1 92 ? -0.177 25.688 10.773 1 97.94 92 VAL A N 1
ATOM 704 C CA . VAL A 1 92 ? 0.868 24.672 10.891 1 97.94 92 VAL A CA 1
ATOM 705 C C . VAL A 1 92 ? 2.176 25.219 10.312 1 97.94 92 VAL A C 1
ATOM 707 O O . VAL A 1 92 ? 3.258 24.734 10.656 1 97.94 92 VAL A O 1
ATOM 710 N N . ARG A 1 93 ? 2.191 26.328 9.469 1 97.56 93 ARG A N 1
ATOM 711 C CA . ARG A 1 93 ? 3.373 26.906 8.844 1 97.56 93 ARG A CA 1
ATOM 712 C C . ARG A 1 93 ? 4.094 27.844 9.812 1 97.56 93 ARG A C 1
ATOM 714 O O . ARG A 1 93 ? 5.273 28.141 9.633 1 97.56 93 ARG A O 1
ATOM 721 N N . ARG A 1 94 ? 3.273 28.234 10.68 1 97.62 94 ARG A N 1
ATOM 722 C CA . ARG A 1 94 ? 3.742 29.172 11.703 1 97.62 94 ARG A CA 1
ATOM 723 C C . ARG A 1 94 ? 2.898 29.062 12.969 1 97.62 94 ARG A C 1
ATOM 725 O O . ARG A 1 94 ? 1.986 29.859 13.188 1 97.62 94 ARG A O 1
ATOM 732 N N . THR A 1 95 ? 3.379 28.281 13.883 1 97.81 95 THR A N 1
ATOM 733 C CA . THR A 1 95 ? 2.533 27.875 15 1 97.81 95 THR A CA 1
ATOM 734 C C . THR A 1 95 ? 2.607 28.906 16.125 1 97.81 95 THR A C 1
ATOM 736 O O . THR A 1 95 ? 1.679 29.016 16.92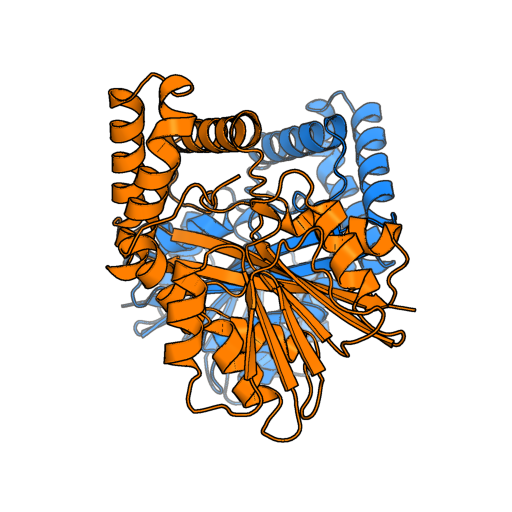2 1 97.81 95 THR A O 1
ATOM 739 N N . GLY A 1 96 ? 3.752 29.609 16.172 1 97.94 96 GLY A N 1
ATOM 740 C CA . GLY A 1 96 ? 3.975 30.5 17.297 1 97.94 96 GLY A CA 1
ATOM 741 C C . GLY A 1 96 ? 4.367 29.766 18.578 1 97.94 96 GLY A C 1
ATOM 742 O O . GLY A 1 96 ? 4.547 30.391 19.625 1 97.94 96 GLY A O 1
ATOM 743 N N . LEU A 1 97 ? 4.488 28.469 18.516 1 98.56 97 LEU A N 1
ATOM 744 C CA . LEU A 1 97 ? 4.879 27.672 19.672 1 98.56 97 LEU A CA 1
ATOM 745 C C . LEU A 1 97 ? 6.383 27.766 19.906 1 98.56 97 LEU A C 1
ATOM 747 O O . LEU A 1 97 ? 7.145 28.047 18.984 1 98.56 97 LEU A O 1
ATOM 751 N N . PRO A 1 98 ? 6.809 27.547 21.141 1 98.5 98 PRO A N 1
ATOM 752 C CA . PRO A 1 98 ? 8.242 27.672 21.438 1 98.5 98 PRO A CA 1
ATOM 753 C C . PRO A 1 98 ? 9.078 26.609 20.719 1 98.5 98 PRO A C 1
ATOM 755 O O . PRO A 1 98 ? 8.594 25.516 20.453 1 98.5 98 PRO A O 1
ATOM 758 N N . ASP A 1 99 ? 10.359 26.922 20.484 1 98.5 99 ASP A N 1
ATOM 759 C CA . ASP A 1 99 ? 11.312 25.969 19.938 1 98.5 99 ASP A CA 1
ATOM 760 C C . ASP A 1 99 ? 11.5 24.766 20.859 1 98.5 99 ASP A C 1
ATOM 762 O O . ASP A 1 99 ? 11.5 24.922 22.094 1 98.5 99 ASP A O 1
ATOM 766 N N . GLN A 1 100 ? 11.625 23.625 20.281 1 98.62 100 GLN A N 1
ATOM 767 C CA . GLN A 1 100 ? 12.07 22.438 20.984 1 98.62 100 GLN A CA 1
ATOM 768 C C . GLN A 1 100 ? 11.156 22.109 22.172 1 98.62 100 GLN A C 1
ATOM 770 O O . GLN A 1 100 ? 11.625 21.703 23.234 1 98.62 100 GLN A O 1
ATOM 775 N N . ALA A 1 101 ? 9.906 22.312 21.953 1 98.62 101 ALA A N 1
ATOM 776 C CA . ALA A 1 101 ? 8.961 22.203 23.062 1 98.62 101 ALA A CA 1
ATOM 777 C C . ALA A 1 101 ? 8.359 20.797 23.141 1 98.62 101 ALA A C 1
ATOM 779 O O . ALA A 1 101 ? 7.781 20.422 24.156 1 98.62 101 ALA A O 1
ATOM 780 N N . PHE A 1 102 ? 8.5 19.984 22.109 1 98.88 102 PHE A N 1
ATOM 781 C CA . PHE A 1 102 ? 7.762 18.734 22.047 1 98.88 102 PHE A CA 1
ATOM 782 C C . PHE A 1 102 ? 8.711 17.562 21.859 1 98.88 102 PHE A C 1
ATOM 784 O O . PHE A 1 102 ? 9.727 17.672 21.172 1 98.88 102 PHE A O 1
ATOM 791 N N . ASP A 1 103 ? 8.336 16.391 22.406 1 98.88 103 ASP A N 1
ATOM 792 C CA . ASP A 1 103 ? 9.039 15.133 22.203 1 98.88 103 ASP A CA 1
ATOM 793 C C . ASP A 1 103 ? 8.648 14.484 20.891 1 98.88 103 ASP A C 1
ATOM 795 O O . ASP A 1 103 ? 9.422 13.719 20.312 1 98.88 103 ASP A O 1
ATOM 799 N N . TYR A 1 10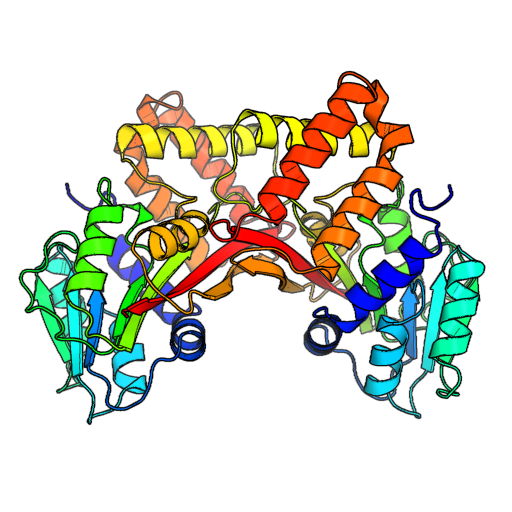4 ? 7.441 14.805 20.5 1 98.88 104 TYR A N 1
ATOM 800 C CA . TYR A 1 104 ? 6.781 14.133 19.391 1 98.88 104 TYR A CA 1
ATOM 801 C C . TYR A 1 104 ? 5.801 15.062 18.688 1 98.88 104 TYR A C 1
ATOM 803 O O . TYR A 1 104 ? 4.945 15.672 19.328 1 98.88 104 TYR A O 1
ATOM 811 N N . THR A 1 105 ? 5.953 15.219 17.391 1 98.94 105 THR A N 1
ATOM 812 C CA . THR A 1 105 ? 4.992 15.984 16.594 1 98.94 105 THR A CA 1
ATOM 813 C C . THR A 1 105 ? 4.359 15.117 15.516 1 98.94 105 THR A C 1
ATOM 815 O O . THR A 1 105 ? 5.039 14.305 14.891 1 98.94 105 THR A O 1
ATOM 818 N N . TRP A 1 106 ? 3.066 15.25 15.391 1 98.69 106 TRP A N 1
ATOM 819 C CA . TRP A 1 106 ? 2.229 14.461 14.492 1 98.69 106 TRP A CA 1
ATOM 820 C C . TRP A 1 106 ? 1.435 15.367 13.562 1 98.69 106 TRP A C 1
ATOM 822 O O . TRP A 1 106 ? 0.9 16.391 13.984 1 98.69 106 TRP A O 1
ATOM 832 N N . SER A 1 107 ? 1.397 15.047 12.312 1 98.56 107 SER A N 1
ATOM 833 C CA . SER A 1 107 ? 0.52 15.68 11.336 1 98.56 107 SER A CA 1
ATOM 834 C C . SER A 1 107 ? -0.017 14.672 10.336 1 98.56 107 SER A C 1
ATOM 836 O O . SER A 1 107 ? 0.757 13.984 9.656 1 98.56 107 SER A O 1
ATOM 838 N N . GLN A 1 108 ? -1.297 14.531 10.25 1 97 108 GLN A N 1
ATOM 839 C CA . GLN A 1 108 ? -1.917 13.578 9.336 1 97 108 GLN A CA 1
ATOM 840 C C . GLN A 1 108 ? -2.951 14.258 8.445 1 97 108 GLN A C 1
ATOM 842 O O . GLN A 1 108 ? -3.85 14.938 8.938 1 97 108 GLN A O 1
ATOM 847 N N . PHE A 1 109 ? -2.814 13.984 7.129 1 94.56 109 PHE A N 1
ATOM 848 C CA . PHE A 1 109 ? -3.74 14.469 6.113 1 94.56 109 PHE A CA 1
ATOM 849 C C . PHE A 1 109 ? -3.818 15.992 6.141 1 94.56 109 PHE A C 1
ATOM 851 O O . PHE A 1 109 ? -4.902 16.562 6.027 1 94.56 109 PHE A O 1
ATOM 858 N N . VAL A 1 110 ? -2.689 16.641 6.297 1 96.75 110 VAL A N 1
ATOM 859 C CA . VAL A 1 110 ? -2.633 18.094 6.395 1 96.75 110 VAL A CA 1
ATOM 860 C C . VAL A 1 110 ? -1.754 18.656 5.277 1 96.75 110 VAL A C 1
ATOM 862 O O . VAL A 1 110 ? -2.184 19.531 4.52 1 96.75 110 VAL A O 1
ATOM 865 N N . LEU A 1 111 ? -0.536 18.094 5.094 1 97.5 111 LEU A N 1
ATOM 866 C CA . LEU A 1 111 ? 0.439 18.641 4.156 1 97.5 111 LEU A CA 1
ATOM 867 C C . LEU A 1 111 ? -0.114 18.641 2.734 1 97.5 111 LEU A C 1
ATOM 869 O O . LEU A 1 111 ? 0.224 19.516 1.932 1 97.5 111 LEU A O 1
ATOM 873 N N . GLN A 1 112 ? -0.973 17.75 2.426 1 95.75 112 GLN A N 1
ATOM 874 C CA . GLN A 1 112 ? -1.546 17.656 1.086 1 95.75 112 GLN A CA 1
ATOM 875 C C . GLN A 1 112 ? -2.328 18.922 0.735 1 95.75 112 GLN A C 1
ATOM 877 O O . GLN A 1 112 ? -2.482 19.25 -0.441 1 95.75 112 GLN A O 1
ATOM 882 N N . HIS A 1 113 ? -2.758 19.609 1.745 1 93.81 113 HIS A N 1
ATOM 883 C CA . HIS A 1 113 ? -3.619 20.766 1.528 1 93.81 113 HIS A CA 1
ATOM 884 C C . HIS A 1 113 ? -2.844 22.078 1.703 1 93.81 113 HIS A C 1
ATOM 886 O O . HIS A 1 113 ? -3.395 23.156 1.506 1 93.81 113 HIS A O 1
ATOM 892 N N . VAL A 1 114 ? -1.604 22 2.045 1 95.56 114 VAL A N 1
ATOM 893 C CA . VAL A 1 114 ? -0.808 23.188 2.34 1 95.56 114 VAL A CA 1
ATOM 894 C C . VAL A 1 114 ? 0.091 23.516 1.15 1 95.56 114 VAL A C 1
ATOM 896 O O . VAL A 1 114 ? 1.003 22.75 0.824 1 95.56 114 VAL A O 1
ATOM 899 N N . PRO A 1 115 ? -0.143 24.641 0.525 1 93.25 115 PRO A N 1
ATOM 900 C CA . PRO A 1 115 ? 0.706 25 -0.615 1 93.25 115 PRO A CA 1
ATOM 901 C C . PRO A 1 115 ? 2.186 25.078 -0.25 1 93.25 115 PRO A C 1
ATOM 903 O O . PRO A 1 115 ? 3.033 24.547 -0.982 1 93.25 115 PRO A O 1
ATOM 906 N N . GLU A 1 116 ? 2.42 25.75 0.922 1 95.62 116 GLU A N 1
ATOM 907 C CA . GLU A 1 116 ? 3.789 25.797 1.428 1 95.62 116 GLU A CA 1
ATOM 908 C C . GLU A 1 116 ? 4.059 24.672 2.414 1 95.62 116 GLU A C 1
ATOM 910 O O . GLU A 1 116 ? 4.582 24.906 3.506 1 95.62 116 GLU A O 1
ATOM 915 N N . ARG A 1 117 ? 3.818 23.469 2 1 96.88 117 ARG A N 1
ATOM 916 C CA . ARG A 1 117 ? 3.783 22.297 2.875 1 96.88 117 ARG A CA 1
ATOM 917 C C . ARG A 1 117 ? 5.148 22.047 3.508 1 96.88 117 ARG A C 1
ATOM 919 O O . ARG A 1 117 ? 5.234 21.609 4.656 1 96.88 117 ARG A O 1
ATOM 926 N N . TRP A 1 118 ? 6.211 22.391 2.846 1 98.06 118 TRP A N 1
ATOM 927 C CA . TRP A 1 118 ? 7.516 22.094 3.428 1 98.06 118 TRP A CA 1
ATOM 928 C C . TRP A 1 118 ? 7.898 23.156 4.461 1 98.06 118 TRP A C 1
ATOM 930 O O . TRP A 1 118 ? 8.719 22.891 5.344 1 98.06 118 TRP A O 1
ATOM 940 N N . GLN A 1 119 ? 7.246 24.328 4.418 1 98.31 119 GLN A N 1
ATOM 941 C CA . GLN A 1 119 ? 7.348 25.266 5.531 1 98.31 119 GLN A CA 1
ATOM 942 C C . GLN A 1 119 ? 6.703 24.688 6.793 1 98.31 119 GLN A C 1
ATOM 944 O O . GLN A 1 119 ? 7.188 24.922 7.902 1 98.31 119 GLN A O 1
ATOM 949 N N . ALA A 1 120 ? 5.609 24.016 6.594 1 98.5 120 ALA A N 1
ATOM 950 C CA . ALA A 1 120 ? 4.961 23.344 7.719 1 98.5 120 ALA A CA 1
ATOM 951 C C . ALA A 1 120 ? 5.883 22.297 8.328 1 98.5 120 ALA A C 1
ATOM 953 O O . ALA A 1 120 ? 5.973 22.172 9.555 1 98.5 120 ALA A O 1
ATOM 954 N N . LEU A 1 121 ? 6.539 21.547 7.484 1 98.81 121 LEU A N 1
ATOM 955 C CA . LEU A 1 121 ? 7.496 20.562 7.977 1 98.81 121 LEU A CA 1
ATOM 956 C C . LEU A 1 121 ? 8.617 21.234 8.758 1 98.81 121 LEU A C 1
ATOM 958 O O . LEU A 1 121 ? 9.016 20.75 9.82 1 98.81 121 LEU A O 1
ATOM 962 N N . ASP A 1 122 ? 9.125 22.359 8.242 1 98.81 122 ASP A N 1
ATOM 963 C CA . ASP A 1 122 ? 10.148 23.125 8.938 1 98.81 122 ASP A CA 1
ATOM 964 C C . ASP A 1 122 ? 9.68 23.547 10.328 1 98.81 122 ASP A C 1
ATOM 966 O O . ASP A 1 122 ? 10.438 23.469 11.297 1 98.81 122 ASP A O 1
ATOM 970 N N . GLU A 1 123 ? 8.469 23.969 10.367 1 98.88 123 GLU A N 1
ATOM 971 C CA . GLU A 1 123 ? 7.895 24.406 11.633 1 98.88 123 GLU A CA 1
ATOM 972 C C . GLU A 1 123 ? 7.785 23.25 12.617 1 98.88 123 GLU A C 1
ATOM 974 O O . GLU A 1 123 ? 8.086 23.406 13.805 1 98.88 123 GLU A O 1
ATOM 979 N N . LEU A 1 124 ? 7.367 22.109 12.164 1 98.88 124 LEU A N 1
ATOM 980 C CA . LEU A 1 124 ? 7.281 20.938 13.031 1 98.88 124 LEU A CA 1
ATOM 981 C C . LEU A 1 124 ? 8.664 20.531 13.555 1 98.88 124 LEU A C 1
ATOM 983 O O . LEU A 1 124 ? 8.805 20.156 14.711 1 98.88 124 LEU A O 1
ATOM 987 N N . ILE A 1 125 ? 9.648 20.609 12.711 1 98.88 125 ILE A N 1
ATOM 988 C CA . ILE A 1 125 ? 11.016 20.312 13.109 1 98.88 125 ILE A CA 1
ATOM 989 C C . ILE A 1 125 ? 11.477 21.312 14.164 1 98.88 125 ILE A C 1
ATOM 991 O O . ILE A 1 125 ? 12.07 20.922 15.18 1 98.88 125 ILE A O 1
ATOM 995 N N . ARG A 1 126 ? 11.148 22.578 13.938 1 98.81 126 ARG A N 1
ATOM 996 C CA . ARG A 1 126 ? 11.578 23.641 14.852 1 98.81 126 ARG A CA 1
ATOM 997 C C . ARG A 1 126 ? 11.023 23.391 16.25 1 98.81 126 ARG A C 1
ATOM 999 O O . ARG A 1 126 ? 11.742 23.547 17.25 1 98.81 126 ARG A O 1
ATOM 1006 N N . VAL A 1 127 ? 9.797 23 16.359 1 98.88 127 VAL A N 1
ATOM 1007 C CA . VAL A 1 127 ? 9.133 22.922 17.656 1 98.88 127 VAL A CA 1
ATOM 1008 C C . VAL A 1 127 ? 9.453 21.578 18.328 1 98.88 127 VAL A C 1
ATOM 1010 O O . VAL A 1 127 ? 9.156 21.391 19.5 1 98.88 127 VAL A O 1
ATOM 1013 N N . THR A 1 128 ? 10.031 20.656 17.609 1 98.88 128 THR A N 1
ATOM 1014 C CA . THR A 1 128 ? 10.438 19.375 18.172 1 98.88 128 THR A CA 1
ATOM 1015 C C . THR A 1 128 ? 11.82 19.469 18.797 1 98.88 128 THR A C 1
ATOM 1017 O O . THR A 1 128 ? 12.734 20.047 18.203 1 98.88 128 THR A O 1
ATOM 1020 N N . ARG A 1 129 ? 12.008 18.922 19.906 1 98.81 129 ARG A N 1
ATOM 1021 C CA . ARG A 1 129 ? 13.297 18.984 20.578 1 98.81 129 ARG A CA 1
ATOM 1022 C C . ARG A 1 129 ? 14.312 18.078 19.906 1 98.81 129 ARG A C 1
ATOM 1024 O O . ARG A 1 129 ? 13.938 17.125 19.219 1 98.81 129 ARG A O 1
ATOM 1031 N N . PRO A 1 130 ? 15.633 18.375 20.172 1 98.56 130 PRO A N 1
ATOM 1032 C CA . PRO A 1 130 ? 16.625 17.391 19.734 1 98.56 130 PRO A CA 1
ATOM 1033 C C . PRO A 1 130 ? 16.375 16 20.328 1 98.56 130 PRO A C 1
ATOM 1035 O O . PRO A 1 130 ? 16.062 15.875 21.516 1 98.56 130 PRO A O 1
ATOM 1038 N N . GLY A 1 131 ? 16.438 14.984 19.484 1 98.44 131 GLY A N 1
ATOM 1039 C CA . GLY A 1 131 ? 16.141 13.625 19.906 1 98.44 131 GLY A CA 1
ATOM 1040 C C . GLY A 1 131 ? 14.664 13.281 19.797 1 98.44 131 GLY A C 1
ATOM 1041 O O . GLY A 1 131 ? 14.289 12.109 19.875 1 98.44 131 GLY A O 1
ATOM 1042 N N . GLY A 1 132 ? 13.812 14.281 19.578 1 98.81 132 GLY A N 1
ATOM 1043 C CA . GLY A 1 132 ? 12.383 14.07 19.391 1 98.81 132 GLY A CA 1
ATOM 1044 C C . GLY A 1 132 ? 12.023 13.57 18 1 98.81 132 GLY A C 1
ATOM 1045 O O . GLY A 1 132 ? 12.883 13.508 17.125 1 98.81 132 GLY A O 1
ATOM 1046 N N . ARG A 1 133 ? 10.766 13.211 17.812 1 98.81 133 ARG A N 1
ATOM 1047 C CA . ARG A 1 133 ? 10.312 12.609 16.562 1 98.81 133 ARG A CA 1
ATOM 1048 C C . ARG A 1 133 ? 9.328 13.531 15.836 1 98.81 133 ARG A C 1
ATOM 1050 O O . ARG A 1 133 ? 8.445 14.125 16.469 1 98.81 133 ARG A O 1
ATOM 1057 N N . VAL A 1 134 ? 9.555 13.656 14.57 1 98.94 134 VAL A N 1
ATOM 1058 C CA . VAL A 1 134 ? 8.609 14.297 13.664 1 98.94 134 VAL A CA 1
ATOM 1059 C C . VAL A 1 134 ? 7.918 13.242 12.805 1 98.94 134 VAL A C 1
ATOM 1061 O O . VAL A 1 134 ? 8.578 12.461 12.117 1 98.94 134 VAL A O 1
ATOM 1064 N N . VAL A 1 135 ? 6.562 13.195 12.836 1 98.94 135 VAL A N 1
ATOM 1065 C CA . VAL A 1 135 ? 5.836 12.148 12.125 1 98.94 135 VAL A CA 1
ATOM 1066 C C . VAL A 1 135 ? 4.797 12.781 11.203 1 98.94 135 VAL A C 1
ATOM 1068 O O . VAL A 1 135 ? 3.982 13.594 11.641 1 98.94 135 VAL A O 1
ATOM 1071 N N . ILE A 1 136 ? 4.883 12.43 9.93 1 98.81 136 ILE A N 1
ATOM 1072 C CA . ILE A 1 136 ? 3.93 12.852 8.914 1 98.81 136 ILE A CA 1
ATOM 1073 C C . ILE A 1 136 ? 3.205 11.641 8.344 1 98.81 136 ILE A C 1
ATOM 1075 O O . ILE A 1 136 ? 3.842 10.68 7.898 1 98.81 136 ILE A O 1
ATOM 1079 N N . SER A 1 137 ? 1.895 11.625 8.398 1 97.44 137 SER A N 1
ATOM 1080 C CA . SER A 1 137 ? 1.051 10.57 7.852 1 97.44 137 SER A CA 1
ATOM 1081 C C . SER A 1 137 ? 0.16 11.094 6.73 1 97.44 137 SER A C 1
ATOM 1083 O O . SER A 1 137 ? -0.725 11.914 6.965 1 97.44 137 SER A O 1
ATOM 1085 N N . GLU A 1 138 ? 0.401 10.648 5.496 1 96.69 138 GLU A N 1
ATOM 1086 C CA . GLU A 1 138 ? -0.295 11.133 4.305 1 96.69 138 GLU A CA 1
ATOM 1087 C C . GLU A 1 138 ? -0.593 9.984 3.34 1 96.69 138 GLU A C 1
ATOM 1089 O O . GLU A 1 138 ? 0.068 8.945 3.377 1 96.69 138 GLU A O 1
ATOM 1094 N N . PHE A 1 139 ? -1.528 10.172 2.516 1 92.56 139 PHE A N 1
ATOM 1095 C CA . PHE A 1 139 ? -1.812 9.164 1.5 1 92.56 139 PHE A CA 1
ATOM 1096 C C . PHE A 1 139 ? -0.862 9.305 0.316 1 92.56 139 PHE A C 1
ATOM 1098 O O . PHE A 1 139 ? -0.146 10.305 0.206 1 92.56 139 PHE A O 1
ATOM 1105 N N . ASP A 1 140 ? -0.815 8.312 -0.512 1 94.38 140 ASP A N 1
ATOM 1106 C CA . ASP A 1 140 ? -0.15 8.312 -1.811 1 94.38 140 ASP A CA 1
ATOM 1107 C C . ASP A 1 140 ? -1.074 7.773 -2.902 1 94.38 140 ASP A C 1
ATOM 1109 O O . ASP A 1 140 ? -1.229 6.562 -3.051 1 94.38 140 ASP A O 1
ATOM 1113 N N . GLY A 1 141 ? -1.637 8.688 -3.693 1 88.69 141 GLY A N 1
ATOM 1114 C CA . GLY A 1 141 ? -2.479 8.297 -4.812 1 88.69 141 GLY A CA 1
ATOM 1115 C C . GLY A 1 141 ? -3.904 7.973 -4.406 1 88.69 141 GLY A C 1
ATOM 1116 O O . GLY A 1 141 ? -4.449 6.941 -4.805 1 88.69 141 GLY A O 1
ATOM 1117 N N . PHE A 1 142 ? -4.535 8.758 -3.73 1 86.31 142 PHE A N 1
ATOM 1118 C CA . PHE A 1 142 ? -5.883 8.57 -3.201 1 86.31 142 PHE A CA 1
ATOM 1119 C C . PHE A 1 142 ? -6.902 8.5 -4.332 1 86.31 142 PHE A C 1
ATOM 1121 O O . PHE A 1 142 ? -6.914 9.359 -5.215 1 86.31 142 PHE A O 1
ATOM 1128 N N . GLY A 1 143 ? -7.648 7.418 -4.328 1 89.62 143 GLY A N 1
ATOM 1129 C CA . GLY A 1 143 ? -8.75 7.277 -5.262 1 89.62 143 GLY A CA 1
ATOM 1130 C C . GLY A 1 143 ? -8.367 6.559 -6.543 1 89.62 143 GLY A C 1
ATOM 1131 O O . GLY A 1 143 ? -9.203 6.348 -7.418 1 89.62 143 GLY A O 1
ATOM 1132 N N . LEU A 1 144 ? -7.219 6.051 -6.656 1 92.62 144 LEU A N 1
ATOM 1133 C CA . LEU A 1 144 ? -6.746 5.535 -7.938 1 92.62 144 LEU A CA 1
ATOM 1134 C C . LEU A 1 144 ? -6.598 4.016 -7.887 1 92.62 144 LEU A C 1
ATOM 1136 O O . LEU A 1 144 ? -6.426 3.373 -8.922 1 92.62 144 LEU A O 1
ATOM 1140 N N . GLY A 1 145 ? -6.656 3.465 -6.75 1 94.88 145 GLY A N 1
ATOM 1141 C CA . GLY A 1 145 ? -6.531 2.025 -6.594 1 94.88 145 GLY A CA 1
ATOM 1142 C C . GLY A 1 145 ? -7.848 1.29 -6.762 1 94.88 145 GLY A C 1
ATOM 1143 O O . GLY A 1 145 ? -8.406 0.782 -5.789 1 94.88 145 GLY A O 1
ATOM 1144 N N . ASN A 1 146 ? -8.273 1.236 -8.07 1 97 146 ASN A N 1
ATOM 1145 C CA . ASN A 1 146 ? -9.562 0.621 -8.352 1 97 146 ASN A CA 1
ATOM 1146 C C . ASN A 1 146 ? -9.438 -0.497 -9.383 1 97 146 ASN A C 1
ATOM 1148 O O . ASN A 1 146 ? -8.602 -0.427 -10.281 1 97 146 ASN A O 1
ATOM 1152 N N . TRP A 1 147 ? -10.32 -1.488 -9.203 1 98.06 147 TRP A N 1
ATOM 1153 C CA . TRP A 1 147 ? -10.531 -2.457 -10.273 1 98.06 147 TRP A CA 1
ATOM 1154 C C . TRP A 1 147 ? -11.898 -3.119 -10.148 1 98.06 147 TRP A C 1
ATOM 1156 O O . TRP A 1 147 ? -12.266 -3.6 -9.078 1 98.06 147 TRP A O 1
ATOM 1166 N N . PRO A 1 148 ? -12.688 -3.238 -11.344 1 97.81 148 PRO A N 1
ATOM 1167 C CA . PRO A 1 148 ? -12.422 -2.629 -12.648 1 97.81 148 PRO A CA 1
ATOM 1168 C C . PRO A 1 148 ? -12.375 -1.104 -12.594 1 97.81 148 PRO A C 1
ATOM 1170 O O . PRO A 1 148 ? -12.992 -0.497 -11.711 1 97.81 148 PRO A O 1
ATOM 1173 N N . PHE A 1 149 ? -11.609 -0.546 -13.484 1 97.5 149 PHE A N 1
ATOM 1174 C CA . PHE A 1 149 ? -11.469 0.899 -13.609 1 97.5 149 PHE A CA 1
ATOM 1175 C C . PHE A 1 149 ? -11.586 1.325 -15.07 1 97.5 149 PHE A C 1
ATOM 1177 O O . PHE A 1 149 ? -10.586 1.427 -15.773 1 97.5 149 PHE A O 1
ATOM 1184 N N . PRO A 1 150 ? -12.844 1.669 -15.461 1 97.38 150 PRO A N 1
ATOM 1185 C CA . PRO A 1 150 ? -13.016 2.064 -16.859 1 97.38 150 PRO A CA 1
ATOM 1186 C C . PRO A 1 150 ? -12.055 3.176 -17.281 1 97.38 150 PRO A C 1
ATOM 1188 O O . PRO A 1 150 ? -11.805 4.105 -16.516 1 97.38 150 PRO A O 1
ATOM 1191 N N . ASP A 1 151 ? -11.57 3.141 -18.531 1 96.19 151 ASP A N 1
ATOM 1192 C CA . ASP A 1 151 ? -10.516 4.027 -19 1 96.19 151 ASP A CA 1
ATOM 1193 C C . ASP A 1 151 ? -10.945 5.488 -18.922 1 96.19 151 ASP A C 1
ATOM 1195 O O . ASP A 1 151 ? -10.164 6.352 -18.516 1 96.19 151 ASP A O 1
ATOM 1199 N N . ASP A 1 152 ? -12.102 5.77 -19.281 1 97 152 ASP A N 1
ATOM 1200 C CA . ASP A 1 152 ? -12.578 7.152 -19.281 1 97 152 ASP A CA 1
ATOM 1201 C C . ASP A 1 152 ? -12.656 7.703 -17.859 1 97 152 ASP A C 1
ATOM 1203 O O . ASP A 1 152 ? -12.328 8.867 -17.625 1 97 152 ASP A O 1
ATOM 1207 N N . LEU A 1 153 ? -13.062 6.852 -16.953 1 97.94 153 LEU A N 1
ATOM 1208 C CA . LEU A 1 153 ? -13.141 7.273 -15.555 1 97.94 153 LEU A CA 1
ATOM 1209 C C . LEU A 1 153 ? -11.742 7.457 -14.961 1 97.94 153 LEU A C 1
ATOM 1211 O O . LEU A 1 153 ? -11.492 8.414 -14.227 1 97.94 153 LEU A O 1
ATOM 1215 N N . ARG A 1 154 ? -10.891 6.535 -15.273 1 97.12 154 ARG A N 1
ATOM 1216 C CA . ARG A 1 154 ? -9.5 6.645 -14.828 1 97.12 154 ARG A CA 1
ATOM 1217 C C . ARG A 1 154 ? -8.859 7.93 -15.336 1 97.12 154 ARG A C 1
ATOM 1219 O O . ARG A 1 154 ? -8.227 8.664 -14.578 1 97.12 154 ARG A O 1
ATOM 1226 N N . GLU A 1 155 ? -9.055 8.195 -16.578 1 96.44 155 GLU A N 1
ATOM 1227 C CA . GLU A 1 155 ? -8.508 9.414 -17.172 1 96.44 155 GLU A CA 1
ATOM 1228 C C . GLU A 1 155 ? -9.102 10.664 -16.516 1 96.44 155 GLU A C 1
ATOM 1230 O O . GLU A 1 155 ? -8.383 11.641 -16.281 1 96.44 155 GLU A O 1
ATOM 1235 N N . TRP A 1 156 ? -10.336 10.602 -16.312 1 97.69 156 TRP A N 1
ATOM 1236 C CA . TRP A 1 156 ? -10.992 11.727 -15.648 1 97.69 156 TRP A CA 1
ATOM 1237 C C . TRP A 1 156 ? -10.414 11.945 -14.258 1 97.69 156 TRP A C 1
ATOM 1239 O O . TRP A 1 156 ? -10.164 13.086 -13.852 1 97.69 156 TRP A O 1
ATOM 1249 N N . CYS A 1 157 ? -10.195 10.914 -13.508 1 97.12 157 CYS A N 1
ATOM 1250 C CA . CYS A 1 157 ? -9.633 11.023 -12.164 1 97.12 157 CYS A CA 1
ATOM 1251 C C . CYS A 1 157 ? -8.234 11.641 -12.211 1 97.12 157 CYS A C 1
ATOM 1253 O O . CYS A 1 157 ? -7.879 12.445 -11.352 1 97.12 157 CYS A O 1
ATOM 1255 N N . LEU A 1 158 ? -7.5 11.258 -13.219 1 95.31 158 LEU A N 1
ATOM 1256 C CA . LEU A 1 158 ? -6.168 11.836 -13.375 1 95.31 158 LEU A CA 1
ATOM 1257 C C . LEU A 1 158 ? -6.258 13.328 -13.672 1 95.31 158 LEU A C 1
ATOM 1259 O O . LEU A 1 158 ? -5.492 14.125 -13.117 1 95.31 158 LEU A O 1
ATOM 1263 N N . ARG A 1 159 ? -7.176 13.703 -14.484 1 96.5 159 ARG A N 1
ATOM 1264 C CA . ARG A 1 159 ? -7.391 15.117 -14.766 1 96.5 159 ARG A CA 1
ATOM 1265 C C . ARG A 1 159 ? -7.852 15.859 -13.516 1 96.5 159 ARG A C 1
ATOM 1267 O O . ARG A 1 159 ? -7.488 17.016 -13.305 1 96.5 159 ARG A O 1
ATOM 1274 N N . LEU A 1 160 ? -8.664 15.227 -12.773 1 96.88 160 LEU A N 1
ATOM 1275 C CA . LEU A 1 160 ? -9.117 15.805 -11.516 1 96.88 160 LEU A CA 1
ATOM 1276 C C . LEU A 1 160 ? -7.945 16.094 -10.586 1 96.88 160 LEU A C 1
ATOM 1278 O O . LEU A 1 160 ? -7.863 17.172 -9.992 1 96.88 160 LEU A O 1
ATOM 1282 N N . THR A 1 161 ? -7.051 15.117 -10.477 1 94.62 161 THR A N 1
ATOM 1283 C CA . THR A 1 161 ? -5.875 15.273 -9.625 1 94.62 161 THR A CA 1
ATOM 1284 C C . THR A 1 161 ? -5.016 16.438 -10.109 1 94.62 161 THR A C 1
ATOM 1286 O O . THR A 1 161 ? -4.531 17.234 -9.297 1 94.62 161 THR A O 1
ATOM 1289 N N . ASP A 1 162 ? -4.875 16.547 -11.367 1 94.75 162 ASP A N 1
ATOM 1290 C CA . ASP A 1 162 ? -4.109 17.656 -11.945 1 94.75 162 ASP A CA 1
ATOM 1291 C C . ASP A 1 162 ? -4.773 19 -11.656 1 94.75 162 ASP A C 1
ATOM 1293 O O . ASP A 1 162 ? -4.098 19.969 -11.305 1 94.75 162 ASP A O 1
ATOM 1297 N N . ALA A 1 163 ? -6.047 19.047 -11.812 1 96 163 ALA A N 1
ATOM 1298 C CA . ALA A 1 163 ? -6.797 20.266 -11.547 1 96 163 ALA A CA 1
ATOM 1299 C C . ALA A 1 163 ? -6.664 20.688 -10.086 1 96 163 ALA A C 1
ATOM 1301 O O . ALA A 1 163 ? -6.477 21.875 -9.789 1 96 163 ALA A O 1
ATOM 1302 N N . LEU A 1 164 ? -6.734 19.719 -9.227 1 94.12 164 LEU A N 1
ATOM 1303 C CA . LEU A 1 164 ? -6.609 20 -7.801 1 94.12 164 LEU A CA 1
ATOM 1304 C C . LEU A 1 164 ? -5.242 20.594 -7.48 1 94.12 164 LEU A C 1
ATOM 1306 O O . LEU A 1 164 ? -5.141 21.547 -6.703 1 94.12 164 LEU A O 1
ATOM 1310 N N . MET A 1 165 ? -4.262 20.078 -8.062 1 93.06 165 MET A N 1
ATOM 1311 C CA . MET A 1 165 ? -2.914 20.609 -7.863 1 93.06 165 MET A CA 1
ATOM 1312 C C . MET A 1 165 ? -2.799 22.031 -8.398 1 93.06 165 MET A C 1
ATOM 1314 O O . MET A 1 165 ? -2.236 22.906 -7.73 1 93.06 165 MET A O 1
ATOM 1318 N N . ARG A 1 166 ? -3.355 22.266 -9.484 1 92.44 166 ARG A N 1
ATOM 1319 C CA . ARG A 1 166 ? -3.232 23.562 -10.164 1 92.44 166 ARG A CA 1
ATOM 1320 C C . ARG A 1 166 ? -4 24.641 -9.414 1 92.44 166 ARG A C 1
ATOM 1322 O O . ARG A 1 166 ? -3.494 25.75 -9.227 1 92.44 166 ARG A O 1
ATOM 1329 N N . VAL A 1 167 ? -5.168 24.328 -8.953 1 92 167 VAL A N 1
ATOM 1330 C CA . VAL A 1 167 ? -6.059 25.375 -8.477 1 92 167 VAL A CA 1
ATOM 1331 C C . VAL A 1 167 ? -6 25.453 -6.949 1 92 167 VAL A C 1
ATOM 1333 O O . VAL A 1 167 ? -6.168 26.531 -6.363 1 92 167 VAL A O 1
ATOM 1336 N N . ALA A 1 168 ? -5.84 24.297 -6.367 1 88.75 168 ALA A N 1
ATOM 1337 C CA . ALA A 1 168 ? -5.91 24.25 -4.906 1 88.75 168 ALA A CA 1
ATOM 1338 C C . ALA A 1 168 ? -4.559 23.875 -4.305 1 88.75 168 ALA A C 1
ATOM 1340 O O . ALA A 1 168 ? -4.406 23.844 -3.082 1 88.75 168 ALA A O 1
ATOM 1341 N N . HIS A 1 169 ? -3.6 23.531 -5.113 1 91.81 169 HIS A N 1
ATOM 1342 C CA . HIS A 1 169 ? -2.273 23.094 -4.695 1 91.81 169 HIS A CA 1
ATOM 1343 C C . HIS A 1 169 ? -2.354 21.844 -3.822 1 91.81 169 HIS A C 1
ATOM 1345 O O . HIS A 1 169 ? -1.537 21.656 -2.918 1 91.81 169 HIS A O 1
ATOM 1351 N N . MET A 1 170 ? -3.408 21.141 -4.02 1 93.69 170 MET A N 1
ATOM 1352 C CA . MET A 1 170 ? -3.551 19.859 -3.309 1 93.69 170 MET A CA 1
ATOM 1353 C C . MET A 1 170 ? -2.709 18.781 -3.963 1 93.69 170 MET A C 1
ATOM 1355 O O . MET A 1 170 ? -2.881 18.484 -5.145 1 93.69 170 MET A O 1
ATOM 1359 N N . ASP A 1 171 ? -1.787 18.203 -3.254 1 94.75 171 ASP A N 1
ATOM 1360 C CA . ASP A 1 171 ? -0.901 17.156 -3.75 1 94.75 171 ASP A CA 1
ATOM 1361 C C . ASP A 1 171 ? -1.298 15.789 -3.189 1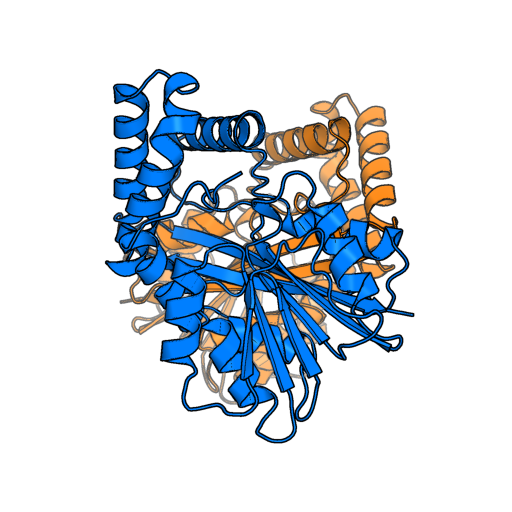 94.75 171 ASP A C 1
ATOM 1363 O O . ASP A 1 171 ? -0.905 15.43 -2.076 1 94.75 171 ASP A O 1
ATOM 1367 N N . ILE A 1 172 ? -1.91 14.984 -4.012 1 92.62 172 ILE A N 1
ATOM 1368 C CA . ILE A 1 172 ? -2.449 13.711 -3.537 1 92.62 172 ILE A CA 1
ATOM 1369 C C . ILE A 1 172 ? -1.331 12.68 -3.449 1 92.62 172 ILE A C 1
ATOM 1371 O O . ILE A 1 172 ? -1.556 11.547 -3.006 1 92.62 172 ILE A O 1
ATOM 1375 N N . HIS A 1 173 ? -0.094 13.031 -3.836 1 94.88 173 HIS A N 1
ATOM 1376 C CA . HIS A 1 173 ? 1.047 12.125 -3.773 1 94.88 173 HIS A CA 1
ATOM 1377 C C . HIS A 1 173 ? 2.098 12.625 -2.789 1 94.88 173 HIS A C 1
ATOM 1379 O O . HIS A 1 173 ? 3.266 12.234 -2.867 1 94.88 173 HIS A O 1
ATOM 1385 N N . VAL A 1 174 ? 1.678 13.492 -1.924 1 97 174 VAL A N 1
ATOM 1386 C CA . VAL A 1 174 ? 2.635 14.133 -1.025 1 97 174 VAL A CA 1
ATOM 1387 C C . VAL A 1 174 ? 3.275 13.078 -0.122 1 97 174 VAL A C 1
ATOM 1389 O O . VAL A 1 174 ? 4.434 13.227 0.282 1 97 174 VAL A O 1
ATOM 1392 N N . GLY A 1 175 ? 2.596 12 0.174 1 97.62 175 GLY A N 1
ATOM 1393 C CA . GLY A 1 175 ? 3.094 10.984 1.086 1 97.62 175 GLY A CA 1
ATOM 1394 C C . GLY A 1 175 ? 4.453 10.438 0.69 1 97.62 175 GLY A C 1
ATOM 1395 O O . GLY A 1 175 ? 5.336 10.281 1.537 1 97.62 175 GLY A O 1
ATOM 1396 N N . ARG A 1 176 ? 4.66 10.172 -0.562 1 97.88 176 ARG A N 1
ATOM 1397 C CA . ARG A 1 176 ? 5.902 9.547 -1.002 1 97.88 176 ARG A CA 1
ATOM 1398 C C . ARG A 1 176 ? 7.047 10.555 -1.004 1 97.88 176 ARG A C 1
ATOM 1400 O O . ARG A 1 176 ? 8.219 10.172 -1.11 1 97.88 176 ARG A O 1
ATOM 1407 N N . LYS A 1 177 ? 6.746 11.812 -0.797 1 98.5 177 LYS A N 1
ATOM 1408 C CA . LYS A 1 177 ? 7.754 12.867 -0.901 1 98.5 177 LYS A CA 1
ATOM 1409 C C . LYS A 1 177 ? 8.352 13.188 0.464 1 98.5 177 LYS A C 1
ATOM 1411 O O . LYS A 1 177 ? 9.406 13.828 0.55 1 98.5 177 LYS A O 1
ATOM 1416 N N . VAL A 1 178 ? 7.699 12.766 1.491 1 98.81 178 VAL A N 1
ATOM 1417 C CA . VAL A 1 178 ? 8.016 13.211 2.846 1 98.81 178 VAL A CA 1
ATOM 1418 C C . VAL A 1 178 ? 9.391 12.695 3.25 1 98.81 178 VAL A C 1
ATOM 1420 O O . VAL A 1 178 ? 10.188 13.422 3.85 1 98.81 178 VAL A O 1
ATOM 1423 N N . PHE A 1 179 ? 9.734 11.461 2.951 1 98.88 179 PHE A N 1
ATOM 1424 C CA . PHE A 1 179 ? 11.023 10.883 3.307 1 98.88 179 PHE A CA 1
ATOM 1425 C C . PHE A 1 179 ? 12.164 11.742 2.785 1 98.88 179 PHE A C 1
ATOM 1427 O O . PHE A 1 179 ? 13.062 12.117 3.541 1 98.88 179 PHE A O 1
ATOM 1434 N N . HIS A 1 180 ? 12.07 12.031 1.517 1 98.81 180 HIS A N 1
ATOM 1435 C CA . HIS A 1 180 ? 13.094 12.828 0.858 1 98.81 180 HIS A CA 1
ATOM 1436 C C . HIS A 1 180 ? 13.242 14.195 1.531 1 98.81 180 HIS A C 1
ATOM 1438 O O . HIS A 1 180 ? 14.367 14.641 1.792 1 98.81 180 HIS A O 1
ATOM 1444 N N . GLU A 1 181 ? 12.18 14.789 1.839 1 98.75 181 GLU A N 1
ATOM 1445 C CA . GLU A 1 181 ? 12.195 16.141 2.402 1 98.75 181 GLU A CA 1
ATOM 1446 C C . GLU A 1 181 ? 12.719 16.125 3.836 1 98.75 181 GLU A C 1
ATOM 1448 O O . GLU A 1 181 ? 13.406 17.062 4.258 1 98.75 181 GLU A O 1
ATOM 1453 N N . MET A 1 182 ? 12.367 15.086 4.586 1 98.81 182 MET A N 1
ATOM 1454 C CA . MET A 1 182 ? 12.922 14.969 5.93 1 98.81 182 MET A CA 1
ATOM 1455 C C . MET A 1 182 ? 14.438 14.789 5.883 1 98.81 182 MET A C 1
ATOM 1457 O O . MET A 1 182 ? 15.164 15.43 6.648 1 98.81 182 MET A O 1
ATOM 1461 N N . ARG A 1 183 ? 14.898 13.961 4.969 1 98.5 183 ARG A N 1
ATOM 1462 C CA . ARG A 1 183 ? 16.328 13.727 4.82 1 98.5 183 ARG A CA 1
ATOM 1463 C C . ARG A 1 183 ? 17.062 15.016 4.441 1 9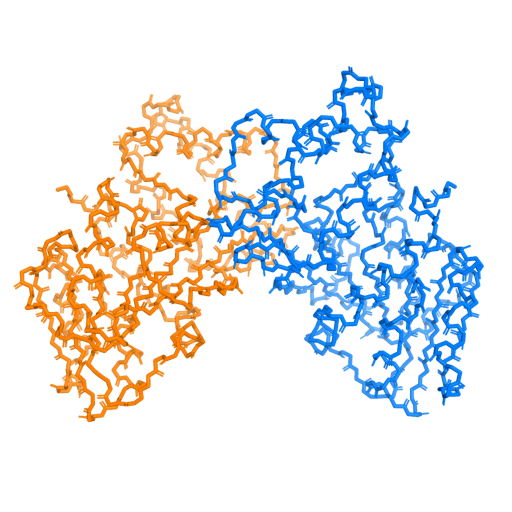8.5 183 ARG A C 1
ATOM 1465 O O . ARG A 1 183 ? 18.094 15.344 5.02 1 98.5 183 ARG A O 1
ATOM 1472 N N . ARG A 1 184 ? 16.516 15.719 3.557 1 97.81 184 ARG A N 1
ATOM 1473 C CA . ARG A 1 184 ? 17.109 16.953 3.074 1 97.81 184 ARG A CA 1
ATOM 1474 C C . ARG A 1 184 ? 17.203 17.984 4.195 1 97.81 184 ARG A C 1
ATOM 1476 O O . ARG A 1 184 ? 18.078 18.859 4.164 1 97.81 184 ARG A O 1
ATOM 1483 N N . ARG A 1 185 ? 16.375 17.859 5.141 1 98.38 185 ARG A N 1
ATOM 1484 C CA . ARG A 1 185 ? 16.328 18.812 6.242 1 98.38 185 ARG A CA 1
ATOM 1485 C C . ARG A 1 185 ? 17.141 18.328 7.43 1 98.38 185 ARG A C 1
ATOM 1487 O O . ARG A 1 185 ? 17.141 18.938 8.5 1 98.38 185 ARG A O 1
ATOM 1494 N N . GLY A 1 186 ? 17.75 17.188 7.27 1 98.06 186 GLY A N 1
ATOM 1495 C CA . GLY A 1 186 ? 18.75 16.734 8.234 1 98.06 186 GLY A CA 1
ATOM 1496 C C . GLY A 1 186 ? 18.188 15.828 9.305 1 98.06 186 GLY A C 1
ATOM 1497 O O . GLY A 1 186 ? 18.875 15.477 10.258 1 98.06 186 GLY A O 1
ATOM 1498 N N . LEU A 1 187 ? 16.906 15.453 9.18 1 98.69 187 LEU A N 1
ATOM 1499 C CA . LEU A 1 187 ? 16.406 14.469 10.133 1 98.69 187 LEU A CA 1
ATOM 1500 C C . LEU A 1 187 ? 17.141 13.141 9.992 1 98.69 187 LEU A C 1
ATOM 1502 O O . LEU A 1 187 ? 17.578 12.789 8.898 1 98.69 187 LEU A O 1
ATOM 1506 N N . THR A 1 188 ? 17.266 12.422 11.141 1 97.94 188 THR A N 1
ATOM 1507 C CA . THR A 1 188 ? 17.969 11.148 11.164 1 97.94 188 THR A CA 1
ATOM 1508 C C . THR A 1 188 ? 17.016 10 11.5 1 97.94 188 THR A C 1
ATOM 1510 O O . THR A 1 188 ? 15.875 10.234 11.891 1 97.94 188 THR A O 1
ATOM 1513 N N . GLN A 1 189 ? 17.469 8.828 11.203 1 97.31 189 GLN A N 1
ATOM 1514 C CA . GLN A 1 189 ? 16.672 7.629 11.461 1 97.31 189 GLN A CA 1
ATOM 1515 C C . GLN A 1 189 ? 15.289 7.738 10.812 1 97.31 189 GLN A C 1
ATOM 1517 O O . GLN A 1 189 ? 14.273 7.457 11.453 1 97.31 189 GLN A O 1
ATOM 1522 N N . VAL A 1 190 ? 15.305 8.25 9.609 1 98.56 190 VAL A N 1
ATOM 1523 C CA . VAL A 1 190 ? 14.047 8.438 8.906 1 98.56 190 VAL A CA 1
ATOM 1524 C C . VAL A 1 190 ? 13.523 7.082 8.43 1 98.56 190 VAL A C 1
ATOM 1526 O O . VAL A 1 190 ? 14.234 6.336 7.75 1 98.56 190 VAL A O 1
ATOM 1529 N N . ARG A 1 191 ? 12.289 6.734 8.789 1 97.81 191 ARG A N 1
ATOM 1530 C CA . ARG A 1 191 ? 11.625 5.48 8.445 1 97.81 191 ARG A CA 1
ATOM 1531 C C . ARG A 1 191 ? 10.258 5.738 7.82 1 97.81 191 ARG A C 1
ATOM 1533 O O . ARG A 1 191 ? 9.641 6.777 8.07 1 97.81 191 ARG A O 1
ATOM 1540 N N . VAL A 1 192 ? 9.82 4.797 7.016 1 98.25 192 VAL A N 1
ATOM 1541 C CA . VAL A 1 192 ? 8.523 4.887 6.359 1 98.25 192 VAL A CA 1
ATOM 1542 C C . VAL A 1 192 ? 7.727 3.609 6.613 1 98.25 192 VAL A C 1
ATOM 1544 O O . VAL A 1 192 ? 8.227 2.504 6.398 1 98.25 192 VAL A O 1
ATOM 1547 N N . HIS A 1 193 ? 6.547 3.785 7.082 1 96.12 193 HIS A N 1
ATOM 1548 C CA . HIS A 1 193 ? 5.609 2.686 7.266 1 96.12 193 HIS A CA 1
ATOM 1549 C C . HIS A 1 193 ? 4.461 2.768 6.266 1 96.12 193 HIS A C 1
ATOM 1551 O O . HIS A 1 193 ? 3.92 3.85 6.02 1 96.12 193 HIS A O 1
ATOM 1557 N N . VAL A 1 194 ? 4.188 1.622 5.684 1 94.75 194 VAL A N 1
ATOM 1558 C CA . VAL A 1 194 ? 3.086 1.535 4.73 1 94.75 194 VAL A CA 1
ATOM 1559 C C . VAL A 1 194 ? 1.889 0.853 5.387 1 94.75 194 VAL A C 1
ATOM 1561 O O . VAL A 1 194 ? 1.999 -0.274 5.875 1 94.75 194 VAL A O 1
ATOM 1564 N N . LEU A 1 195 ? 0.752 1.539 5.371 1 93.38 195 LEU A N 1
ATOM 1565 C CA . LEU A 1 195 ? -0.511 1.015 5.879 1 93.38 195 LEU A CA 1
ATOM 1566 C C . LEU A 1 195 ? -1.634 1.227 4.871 1 93.38 195 LEU A C 1
ATOM 1568 O O . LEU A 1 195 ? -1.548 2.111 4.016 1 93.38 195 LEU A O 1
ATOM 1572 N N . PRO A 1 196 ? -2.65 0.358 4.922 1 92.31 196 PRO A N 1
ATOM 1573 C CA . PRO A 1 196 ? -3.832 0.696 4.129 1 92.31 196 PRO A CA 1
ATOM 1574 C C . PRO A 1 196 ? -4.598 1.895 4.684 1 92.31 196 PRO A C 1
ATOM 1576 O O . PRO A 1 196 ? -4.922 1.924 5.875 1 92.31 196 PRO A O 1
ATOM 1579 N N . GLN A 1 197 ? -4.793 2.889 3.898 1 89.75 197 GLN A N 1
ATOM 1580 C CA . GLN A 1 197 ? -5.734 3.92 4.316 1 89.75 197 GLN A CA 1
ATOM 1581 C C . GLN A 1 197 ? -7.164 3.381 4.352 1 89.75 197 GLN A C 1
ATOM 1583 O O . GLN A 1 197 ? -7.883 3.574 5.332 1 89.75 197 GLN A O 1
ATOM 1588 N N . PHE A 1 198 ? -7.535 2.709 3.279 1 89.56 198 PHE A N 1
ATOM 1589 C CA . PHE A 1 198 ? -8.758 1.909 3.252 1 89.56 198 PHE A CA 1
ATOM 1590 C C . PHE A 1 198 ? -8.648 0.791 2.223 1 89.56 198 PHE A C 1
ATOM 1592 O O . PHE A 1 198 ? -7.867 0.888 1.272 1 89.56 198 PHE A O 1
ATOM 1599 N N . VAL A 1 199 ? -9.375 -0.237 2.455 1 94.38 199 VAL A N 1
ATOM 1600 C CA . VAL A 1 199 ? -9.617 -1.331 1.521 1 94.38 199 VAL A CA 1
ATOM 1601 C C . VAL A 1 199 ? -11.117 -1.61 1.434 1 94.38 199 VAL A C 1
ATOM 1603 O O . VAL A 1 199 ? -11.727 -2.057 2.406 1 94.38 199 VAL A O 1
ATOM 1606 N N . ILE A 1 200 ? -11.664 -1.285 0.331 1 95.88 200 ILE A N 1
ATOM 1607 C CA . ILE A 1 200 ? -13.07 -1.583 0.056 1 95.88 200 ILE A CA 1
ATOM 1608 C C . ILE A 1 200 ? -13.164 -2.723 -0.955 1 95.88 200 ILE A C 1
ATOM 1610 O O . ILE A 1 200 ? -13.188 -2.486 -2.166 1 95.88 200 ILE A O 1
ATOM 1614 N N . ALA A 1 201 ? -13.156 -3.898 -0.467 1 97.12 201 ALA A N 1
ATOM 1615 C CA . ALA A 1 201 ? -13.398 -5.094 -1.274 1 97.12 201 ALA A CA 1
ATOM 1616 C C . ALA A 1 201 ? -14.891 -5.379 -1.403 1 97.12 201 ALA A C 1
ATOM 1618 O O . ALA A 1 201 ? -15.461 -6.102 -0.585 1 97.12 201 ALA A O 1
ATOM 1619 N N . GLY A 1 202 ? -15.508 -4.887 -2.441 1 97.25 202 GLY A N 1
ATOM 1620 C CA . GLY A 1 202 ? -16.953 -4.922 -2.602 1 97.25 202 GLY A CA 1
ATOM 1621 C C . GLY A 1 202 ? -17.594 -3.549 -2.555 1 97.25 202 GLY A C 1
ATOM 1622 O O . GLY A 1 202 ? -16.969 -2.551 -2.902 1 97.25 202 GLY A O 1
ATOM 1623 N N . ALA A 1 203 ? -18.875 -3.516 -2.189 1 96.81 203 ALA A N 1
ATOM 1624 C CA . ALA A 1 203 ? -19.609 -2.252 -2.133 1 96.81 203 ALA A CA 1
ATOM 1625 C C . ALA A 1 203 ? -19.172 -1.428 -0.921 1 96.81 203 ALA A C 1
ATOM 1627 O O . ALA A 1 203 ? -19.062 -1.955 0.187 1 96.81 203 ALA A O 1
ATOM 1628 N N . ALA A 1 204 ? -18.938 -0.178 -1.216 1 95.25 204 ALA A N 1
ATOM 1629 C CA . ALA A 1 204 ? -18.625 0.724 -0.109 1 95.25 204 ALA A CA 1
ATOM 1630 C C . ALA A 1 204 ? -19.797 0.805 0.871 1 95.25 204 ALA A C 1
ATOM 1632 O O . ALA A 1 204 ? -20.953 0.775 0.464 1 95.25 204 ALA A O 1
ATOM 1633 N N . ASP A 1 205 ? -19.422 0.927 2.107 1 91.5 205 ASP A N 1
ATOM 1634 C CA . ASP A 1 205 ? -20.453 1.162 3.102 1 91.5 205 ASP A CA 1
ATOM 1635 C C . ASP A 1 205 ? -20.922 2.617 3.074 1 91.5 205 ASP A C 1
ATOM 1637 O O . ASP A 1 205 ? -20.438 3.416 2.273 1 91.5 205 ASP A O 1
ATOM 1641 N N . ALA A 1 206 ? -21.922 2.879 3.908 1 89.62 206 ALA A N 1
ATOM 1642 C CA . ALA A 1 206 ? -22.547 4.199 3.91 1 89.62 206 ALA A CA 1
ATOM 1643 C C . ALA A 1 206 ? -21.531 5.281 4.285 1 89.62 206 ALA A C 1
ATOM 1645 O O . ALA A 1 206 ? -21.594 6.395 3.758 1 89.62 206 ALA A O 1
ATOM 1646 N N . PHE A 1 207 ? -20.672 4.941 5.133 1 85.94 207 PHE A N 1
ATOM 1647 C CA . PHE A 1 207 ? -19.672 5.91 5.57 1 85.94 207 PHE A CA 1
ATOM 1648 C C . PHE A 1 207 ? -18.75 6.309 4.418 1 85.94 207 PHE A C 1
ATOM 1650 O O . PHE A 1 207 ? -18.562 7.496 4.156 1 85.94 207 PHE A O 1
ATOM 1657 N N . HIS A 1 208 ? -18.188 5.375 3.707 1 90.5 208 HIS A N 1
ATOM 1658 C CA . HIS A 1 208 ? -17.281 5.656 2.604 1 90.5 208 HIS A CA 1
ATOM 1659 C C . HIS A 1 208 ? -18.016 6.336 1.45 1 90.5 208 HIS A C 1
ATOM 1661 O O . HIS A 1 208 ? -17.453 7.207 0.782 1 90.5 208 HIS A O 1
ATOM 1667 N N . GLN A 1 209 ? -19.203 5.918 1.243 1 92.81 209 GLN A N 1
ATOM 1668 C CA . GLN A 1 209 ? -20 6.57 0.21 1 92.81 209 GLN A CA 1
ATOM 1669 C C . GLN A 1 209 ? -20.203 8.055 0.521 1 92.81 209 GLN A C 1
ATOM 1671 O O . GLN A 1 209 ? -19.984 8.906 -0.336 1 92.81 209 GLN A O 1
ATOM 1676 N N . LYS A 1 210 ? -20.594 8.305 1.72 1 90.44 210 LYS A N 1
ATOM 1677 C CA . LYS A 1 210 ? -20.828 9.688 2.131 1 90.44 210 LYS A CA 1
ATOM 1678 C C . LYS A 1 210 ? -19.531 10.492 2.121 1 90.44 210 LYS A C 1
ATOM 1680 O O . LYS A 1 210 ? -19.547 11.688 1.794 1 90.44 210 LYS A O 1
ATOM 1685 N N . ASP A 1 211 ? -18.438 9.867 2.496 1 89.25 211 ASP A N 1
ATOM 1686 C CA . ASP A 1 211 ? -17.125 10.516 2.48 1 89.25 211 ASP A CA 1
ATOM 1687 C C . ASP A 1 211 ? -16.781 11.016 1.081 1 89.25 211 ASP A C 1
ATOM 1689 O O . ASP A 1 211 ? -16.406 12.18 0.912 1 89.25 211 ASP A O 1
ATOM 1693 N N . TRP A 1 212 ? -17 10.219 0.12 1 93.31 212 TRP A N 1
ATOM 1694 C CA . TRP A 1 212 ? -16.672 10.578 -1.252 1 93.31 212 TRP A CA 1
ATOM 1695 C C . TRP A 1 212 ? -17.656 11.602 -1.806 1 93.31 212 TRP A C 1
ATOM 1697 O O . TRP A 1 212 ? -17.266 12.516 -2.543 1 93.31 212 TRP A O 1
ATOM 1707 N N . GLU A 1 213 ? -18.906 11.461 -1.419 1 93.81 213 GLU A N 1
ATOM 1708 C CA . GLU A 1 213 ? -19.875 12.469 -1.814 1 93.81 213 GLU A CA 1
ATOM 1709 C C . GLU A 1 213 ? -19.469 13.852 -1.302 1 93.81 213 GLU A C 1
ATOM 1711 O O . GLU A 1 213 ? -19.531 14.836 -2.045 1 93.81 213 GLU A O 1
ATOM 1716 N N . THR A 1 214 ? -19.109 13.859 -0.083 1 90.69 214 THR A N 1
ATOM 1717 C CA . THR A 1 214 ? -18.703 15.109 0.548 1 90.69 214 THR A CA 1
ATOM 1718 C C . THR A 1 214 ? -17.438 15.664 -0.11 1 90.69 214 THR A C 1
ATOM 1720 O O . THR A 1 214 ? -17.344 16.859 -0.368 1 90.69 214 THR A O 1
ATOM 1723 N N . ARG A 1 215 ? -16.484 14.859 -0.41 1 90.06 215 ARG A N 1
ATOM 1724 C CA . ARG A 1 215 ? -15.25 15.281 -1.072 1 90.06 215 ARG A CA 1
ATOM 1725 C C . ARG A 1 215 ? -15.547 15.891 -2.438 1 90.06 215 ARG A C 1
ATOM 1727 O O . ARG A 1 215 ? -15.047 16.969 -2.766 1 90.06 215 ARG A O 1
ATOM 1734 N N . PHE A 1 216 ? -16.391 15.18 -3.182 1 94.12 216 PHE A N 1
ATOM 1735 C CA . PHE A 1 216 ? -16.719 15.672 -4.516 1 94.12 216 PHE A CA 1
ATOM 1736 C C . PHE A 1 216 ? -17.453 17 -4.438 1 94.12 216 PHE A C 1
ATOM 1738 O O . PHE A 1 216 ? -17.188 17.906 -5.23 1 94.12 216 PHE A O 1
ATOM 1745 N N . SER A 1 217 ? -18.328 17.094 -3.494 1 93.19 217 SER A N 1
ATOM 1746 C CA . SER A 1 217 ? -19.062 18.344 -3.336 1 93.19 217 SER A CA 1
ATOM 1747 C C . SER A 1 217 ? -18.141 19.484 -2.951 1 93.19 217 SER A C 1
ATOM 1749 O O . SER A 1 217 ? -18.312 20.609 -3.436 1 93.19 217 SER A O 1
ATOM 1751 N N . SER A 1 218 ? -17.203 19.219 -2.17 1 88.31 218 SER A N 1
ATOM 1752 C CA . SER A 1 218 ? -16.297 20.25 -1.67 1 88.31 218 SER A CA 1
ATOM 1753 C C . SER A 1 218 ? -15.336 20.719 -2.762 1 88.31 218 SER A C 1
ATOM 1755 O O . SER A 1 218 ? -14.938 21.891 -2.781 1 88.31 218 SER A O 1
ATOM 1757 N N . MET A 1 219 ? -14.992 19.891 -3.635 1 91.88 219 MET A N 1
ATOM 1758 C CA . MET A 1 219 ? -14.008 20.203 -4.672 1 91.88 219 MET A CA 1
ATOM 1759 C C . MET A 1 219 ? -14.68 20.875 -5.863 1 91.88 219 MET A C 1
ATOM 1761 O O . MET A 1 219 ? -14.008 21.516 -6.676 1 91.88 219 MET A O 1
ATOM 1765 N N . GLU A 1 220 ? -15.977 20.75 -5.961 1 94.88 220 GLU A N 1
ATOM 1766 C CA . GLU A 1 220 ? -16.75 21.078 -7.16 1 94.88 220 GLU A CA 1
ATOM 1767 C C . GLU A 1 220 ? -16.516 22.516 -7.582 1 94.88 220 GLU A C 1
ATOM 1769 O O . GLU A 1 220 ? -16.141 22.781 -8.727 1 94.88 220 GLU A O 1
ATOM 1774 N N . PRO A 1 221 ? -16.594 23.484 -6.66 1 93.25 221 PRO A N 1
ATOM 1775 C CA . PRO A 1 221 ? -16.438 24.875 -7.09 1 93.25 221 PRO A CA 1
ATOM 1776 C C . PRO A 1 221 ? -15.055 25.156 -7.691 1 93.25 221 PRO A C 1
ATOM 1778 O O . PRO A 1 221 ? -14.938 25.953 -8.625 1 93.25 221 PRO A O 1
ATOM 1781 N N . ALA A 1 222 ? -14.078 24.484 -7.234 1 91.69 222 ALA A N 1
ATOM 1782 C CA . ALA A 1 222 ? -12.703 24.781 -7.633 1 91.69 222 ALA A CA 1
ATOM 1783 C C . ALA A 1 222 ? -12.352 24.078 -8.945 1 91.69 222 ALA A C 1
ATOM 1785 O O . ALA A 1 222 ? -11.625 24.641 -9.773 1 91.69 222 ALA A O 1
ATOM 1786 N N . VAL A 1 223 ? -12.914 22.891 -9.195 1 95.5 223 VAL A N 1
ATOM 1787 C CA . VAL A 1 223 ? -12.305 22.078 -10.25 1 95.5 223 VAL A CA 1
ATOM 1788 C C . VAL A 1 223 ? -13.297 21.891 -11.391 1 95.5 223 VAL A C 1
ATOM 1790 O O . VAL A 1 223 ? -12.906 21.562 -12.516 1 95.5 223 VAL A O 1
ATOM 1793 N N . ALA A 1 224 ? -14.57 22.109 -11.195 1 96.06 224 ALA A N 1
ATOM 1794 C CA . ALA A 1 224 ? -15.578 21.828 -12.211 1 96.06 224 ALA A CA 1
ATOM 1795 C C . ALA A 1 224 ? -15.305 22.625 -13.484 1 96.06 224 ALA A C 1
ATOM 1797 O O . ALA A 1 224 ? -15.391 22.094 -14.594 1 96.06 224 ALA A O 1
ATOM 1798 N N . PRO A 1 225 ? -14.922 23.859 -13.391 1 95.12 225 PRO A N 1
ATOM 1799 C CA . PRO A 1 225 ? -14.664 24.641 -14.602 1 95.12 225 PRO A CA 1
ATOM 1800 C C . PRO A 1 225 ? -13.523 24.078 -15.438 1 95.12 225 PRO A C 1
ATOM 1802 O O . PRO A 1 225 ? -13.461 24.312 -16.641 1 95.12 225 PRO A O 1
ATOM 1805 N N . LEU A 1 226 ? -12.641 23.297 -14.883 1 95.69 226 LEU A N 1
ATOM 1806 C CA . LEU A 1 226 ? -11.477 22.766 -15.562 1 95.69 226 LEU A CA 1
ATOM 1807 C C . LEU A 1 226 ? -11.766 21.359 -16.109 1 95.69 226 LEU A C 1
ATOM 1809 O O . LEU A 1 226 ? -10.945 20.797 -16.828 1 95.69 226 LEU A O 1
ATOM 1813 N N . LEU A 1 227 ? -12.898 20.859 -15.742 1 96.56 227 LEU A N 1
ATOM 1814 C CA . LEU A 1 227 ? -13.211 19.469 -16.078 1 96.56 227 LEU A CA 1
ATOM 1815 C C . LEU A 1 227 ? -14.484 19.391 -16.906 1 96.56 227 LEU A C 1
ATOM 1817 O O . LEU A 1 227 ? -15.32 18.516 -16.672 1 96.56 227 LEU A O 1
ATOM 1821 N N . GLY A 1 228 ? -14.695 20.266 -17.781 1 94.62 228 GLY A N 1
ATOM 1822 C CA . GLY A 1 228 ? -15.797 20.203 -18.734 1 94.62 228 GLY A CA 1
ATOM 1823 C C . GLY A 1 228 ? -17.062 20.875 -18.219 1 94.62 228 GLY A C 1
ATOM 1824 O O . GLY A 1 228 ? -18.109 20.812 -18.875 1 94.62 228 GLY A O 1
ATOM 1825 N N . GLY A 1 229 ? -16.984 21.5 -17 1 96.62 229 GLY A N 1
ATOM 1826 C CA . GLY A 1 229 ? -18.125 22.203 -16.453 1 96.62 229 GLY A CA 1
ATOM 1827 C C . GLY A 1 229 ? -18.859 21.406 -15.391 1 96.62 229 GLY A C 1
ATOM 1828 O O . GLY A 1 229 ? -18.484 20.266 -15.086 1 96.62 229 GLY A O 1
ATOM 1829 N N . LEU A 1 230 ? -19.891 22.016 -14.828 1 97.12 230 LEU A N 1
ATOM 1830 C CA . LEU A 1 230 ? -20.609 21.469 -13.68 1 97.12 230 LEU A CA 1
ATOM 1831 C C . LEU A 1 230 ? -21.281 20.156 -14.047 1 97.12 230 LEU A C 1
ATOM 1833 O O . LEU A 1 230 ? -21.219 19.172 -13.289 1 97.12 230 LEU A O 1
ATOM 1837 N N . GLU A 1 231 ? -21.875 20.109 -15.195 1 97.38 231 GLU A N 1
ATOM 1838 C CA . GLU A 1 231 ? -22.625 18.922 -15.594 1 97.38 231 GLU A CA 1
ATOM 1839 C C . GLU A 1 231 ? -21.703 17.719 -15.766 1 97.38 231 GLU A C 1
ATOM 1841 O O . GLU A 1 231 ? -21.984 16.641 -15.266 1 97.38 231 GLU A O 1
ATOM 1846 N N . ASP A 1 232 ? -20.625 17.938 -16.422 1 97.56 232 ASP A N 1
ATOM 1847 C CA . ASP A 1 232 ? -19.656 16.859 -16.641 1 97.56 232 ASP A CA 1
ATOM 1848 C C . ASP A 1 232 ? -19.031 16.406 -15.328 1 97.56 232 ASP A C 1
ATOM 1850 O O . ASP A 1 232 ? -18.859 15.211 -15.094 1 97.56 232 ASP A O 1
ATOM 1854 N N . TYR A 1 233 ? -18.719 17.406 -14.531 1 98.06 233 TYR A N 1
ATOM 1855 C CA . TYR A 1 233 ? -18.156 17.094 -13.227 1 98.06 233 TYR A CA 1
ATOM 1856 C C . TYR A 1 233 ? -19.094 16.219 -12.414 1 98.06 233 TYR A C 1
ATOM 1858 O O . TYR A 1 233 ? -18.672 15.195 -11.867 1 98.06 233 TYR A O 1
ATOM 1866 N N . ARG A 1 234 ? -20.297 16.547 -12.375 1 98.06 234 ARG A N 1
ATOM 1867 C CA . ARG A 1 234 ? -21.266 15.805 -11.562 1 98.06 234 ARG A CA 1
ATOM 1868 C C . ARG A 1 234 ? -21.531 14.422 -12.148 1 98.06 234 ARG A C 1
ATOM 1870 O O . ARG A 1 234 ? -21.688 13.445 -11.414 1 98.06 234 ARG A O 1
ATOM 1877 N N . ARG A 1 235 ? -21.547 14.352 -13.453 1 98.31 235 ARG A N 1
ATOM 1878 C CA . ARG A 1 235 ? -21.734 13.062 -14.117 1 98.31 235 ARG A CA 1
ATOM 1879 C C . ARG A 1 235 ? -20.609 12.102 -13.773 1 98.31 235 ARG A C 1
ATOM 1881 O O . ARG A 1 235 ? -20.859 10.953 -13.406 1 98.31 235 ARG A O 1
ATOM 1888 N N . MET A 1 236 ? -19.422 12.57 -13.914 1 98.25 236 MET A N 1
ATOM 1889 C CA . MET A 1 236 ? -18.266 11.711 -13.672 1 98.25 236 MET A CA 1
ATOM 1890 C C . MET A 1 236 ? -18.125 11.383 -12.188 1 98.25 236 MET A C 1
ATOM 1892 O O . MET A 1 236 ? -17.719 10.281 -11.82 1 98.25 236 MET A O 1
ATOM 1896 N N . SER A 1 237 ? -18.453 12.391 -11.312 1 98.25 237 SER A N 1
ATOM 1897 C CA . SER A 1 237 ? -18.484 12.109 -9.875 1 98.25 237 SER A CA 1
ATOM 1898 C C . SER A 1 237 ? -19.469 10.992 -9.562 1 98.25 237 SER A C 1
ATOM 1900 O O . SER A 1 237 ? -19.172 10.102 -8.758 1 98.25 237 SER A O 1
ATOM 1902 N N . GLN A 1 238 ? -20.594 11.016 -10.203 1 98.12 238 GLN A N 1
ATOM 1903 C CA . GLN A 1 238 ? -21.609 9.992 -9.992 1 98.12 238 GLN A CA 1
ATOM 1904 C C . GLN A 1 238 ? -21.125 8.625 -10.477 1 98.12 238 GLN A C 1
ATOM 1906 O O . GLN A 1 238 ? -21.406 7.602 -9.852 1 98.12 238 GLN A O 1
ATOM 1911 N N . ARG A 1 239 ? -20.469 8.602 -11.547 1 98.25 239 ARG A N 1
ATOM 1912 C CA . ARG A 1 239 ? -19.906 7.359 -12.062 1 98.25 239 ARG A CA 1
ATOM 1913 C C . ARG A 1 239 ? -18.922 6.754 -11.07 1 98.25 239 ARG A C 1
ATOM 1915 O O . ARG A 1 239 ? -18.891 5.539 -10.875 1 98.25 239 ARG A O 1
ATOM 1922 N N . TYR A 1 240 ? -18.125 7.609 -10.484 1 98.31 240 TYR A N 1
ATOM 1923 C CA . TYR A 1 240 ? -17.188 7.117 -9.484 1 98.31 240 TYR A CA 1
ATOM 1924 C C . TYR A 1 240 ? -17.922 6.57 -8.266 1 98.31 240 TYR A C 1
ATOM 1926 O O . TYR A 1 240 ? -17.547 5.539 -7.707 1 98.31 240 TYR A O 1
ATOM 1934 N N . LEU A 1 241 ? -18.953 7.273 -7.887 1 98.12 241 LEU A N 1
ATOM 1935 C CA . LEU A 1 241 ? -19.75 6.816 -6.754 1 98.12 241 LEU A CA 1
ATOM 1936 C C . LEU A 1 241 ? -20.422 5.477 -7.062 1 98.12 241 LEU A C 1
ATOM 1938 O O . LEU A 1 241 ? -20.578 4.641 -6.172 1 98.12 241 LEU A O 1
ATOM 1942 N N . GLN A 1 242 ? -20.766 5.238 -8.281 1 98.19 242 GLN A N 1
ATOM 1943 C CA . GLN A 1 242 ? -21.312 3.947 -8.695 1 98.19 242 GLN A CA 1
ATOM 1944 C C . GLN A 1 242 ? -20.234 2.855 -8.617 1 98.19 242 GLN A C 1
ATOM 1946 O O . GLN A 1 242 ? -20.531 1.722 -8.234 1 98.19 242 GLN A O 1
ATOM 1951 N N . LEU A 1 243 ? -19.031 3.24 -9.008 1 98 243 LEU A N 1
ATOM 1952 C CA . LEU A 1 243 ? -17.922 2.305 -8.852 1 98 243 LEU A CA 1
ATOM 1953 C C . LEU A 1 243 ? -17.734 1.932 -7.387 1 98 243 LEU A C 1
ATOM 1955 O O . LEU A 1 243 ? -17.531 0.759 -7.062 1 98 243 LEU A O 1
ATOM 1959 N N . LEU A 1 244 ? -17.828 2.943 -6.535 1 97.44 244 LEU A N 1
ATOM 1960 C CA . LEU A 1 244 ? -17.688 2.719 -5.102 1 97.44 244 LEU A CA 1
ATOM 1961 C C . LEU A 1 244 ? -18.766 1.756 -4.598 1 97.44 244 LEU A C 1
ATOM 1963 O O . LEU A 1 244 ? -18.516 0.956 -3.695 1 97.44 244 LEU A O 1
ATOM 1967 N N . ALA A 1 245 ? -19.891 1.716 -5.199 1 97.62 245 ALA A N 1
ATOM 1968 C CA . ALA A 1 245 ? -21.031 0.907 -4.758 1 97.62 245 ALA A CA 1
ATOM 1969 C C . ALA A 1 245 ? -21 -0.477 -5.402 1 97.62 245 ALA A C 1
ATOM 1971 O O . ALA A 1 245 ? -21.797 -1.351 -5.047 1 97.62 245 ALA A O 1
ATOM 1972 N N . ASP A 1 246 ? -20.141 -0.708 -6.34 1 97.81 246 ASP A N 1
ATOM 1973 C CA . ASP A 1 246 ? -20.094 -1.973 -7.066 1 97.81 246 ASP A CA 1
ATOM 1974 C C . ASP A 1 246 ? -19.594 -3.1 -6.164 1 97.81 246 ASP A C 1
ATOM 1976 O O . ASP A 1 246 ? -18.438 -3.082 -5.719 1 97.81 246 ASP A O 1
ATOM 1980 N N . PRO A 1 247 ? -20.359 -4.098 -5.891 1 97.31 247 PRO A N 1
ATOM 1981 C CA . PRO A 1 247 ? -19.984 -5.168 -4.969 1 97.31 247 PRO A CA 1
ATOM 1982 C C . PRO A 1 247 ? -18.875 -6.059 -5.52 1 97.31 247 PRO A C 1
ATOM 1984 O O . PRO A 1 247 ? -18.297 -6.871 -4.785 1 97.31 247 PRO A O 1
ATOM 1987 N N . ASP A 1 248 ? -18.5 -5.879 -6.793 1 97.69 248 ASP A N 1
ATOM 1988 C CA . ASP A 1 248 ? -17.5 -6.75 -7.402 1 97.69 248 ASP A CA 1
ATOM 1989 C C . ASP A 1 248 ? -16.203 -5.992 -7.684 1 97.69 248 ASP A C 1
ATOM 1991 O O . ASP A 1 248 ? -15.312 -6.5 -8.367 1 97.69 248 ASP A O 1
ATOM 1995 N N . ALA A 1 249 ? -16.125 -4.777 -7.148 1 98.12 249 ALA A N 1
ATOM 1996 C CA . ALA A 1 249 ? -14.945 -3.965 -7.402 1 98.12 249 ALA A CA 1
ATOM 1997 C C . ALA A 1 249 ? -14.094 -3.83 -6.148 1 98.12 249 ALA A C 1
ATOM 1999 O O . ALA A 1 249 ? -14.602 -3.912 -5.027 1 98.12 249 ALA A O 1
ATOM 2000 N N . LEU A 1 250 ? -12.828 -3.736 -6.379 1 98.5 250 LEU A N 1
ATOM 2001 C CA . LEU A 1 250 ? -11.891 -3.398 -5.316 1 98.5 250 LEU A CA 1
ATOM 2002 C C . LEU A 1 250 ? -11.492 -1.927 -5.391 1 98.5 250 LEU A C 1
ATOM 2004 O O . LEU A 1 250 ? -11.234 -1.4 -6.477 1 98.5 250 LEU A O 1
ATOM 2008 N N . LYS A 1 251 ? -11.57 -1.226 -4.293 1 97.5 251 LYS A N 1
ATOM 2009 C CA . LYS A 1 251 ? -10.992 0.102 -4.109 1 97.5 251 LYS A CA 1
ATOM 2010 C C . LYS A 1 251 ? -10.062 0.131 -2.904 1 97.5 251 LYS A C 1
ATOM 2012 O O . LYS A 1 251 ? -10.391 -0.394 -1.84 1 97.5 251 LYS A O 1
ATOM 2017 N N . TYR A 1 252 ? -8.844 0.624 -3.102 1 95.38 252 TYR A N 1
ATOM 2018 C CA . TYR A 1 252 ? -7.965 0.729 -1.943 1 95.38 252 TYR A CA 1
ATOM 2019 C C . TYR A 1 252 ? -7.047 1.939 -2.062 1 95.38 252 TYR A C 1
ATOM 2021 O O . TYR A 1 252 ? -6.887 2.5 -3.15 1 95.38 252 TYR A O 1
ATOM 2029 N N . SER A 1 253 ? -6.57 2.383 -0.99 1 93.12 253 SER A N 1
ATOM 2030 C CA . SER A 1 253 ? -5.609 3.48 -0.904 1 93.12 253 SER A CA 1
ATOM 2031 C C . SER A 1 253 ? -4.535 3.195 0.141 1 93.12 253 SER A C 1
ATOM 2033 O O . SER A 1 253 ? -4.738 2.373 1.037 1 93.12 253 SER A O 1
ATOM 2035 N N . ILE A 1 254 ? -3.414 3.861 -0.051 1 93.75 254 ILE A N 1
ATOM 2036 C CA . ILE A 1 254 ? -2.244 3.619 0.788 1 93.75 254 ILE A CA 1
ATOM 2037 C C . ILE A 1 254 ? -1.98 4.84 1.668 1 93.75 254 ILE A C 1
ATOM 2039 O O . ILE A 1 254 ? -2.164 5.977 1.232 1 93.75 254 ILE A O 1
ATOM 2043 N N . LEU A 1 255 ? -1.612 4.52 2.875 1 94.69 255 LEU A N 1
ATOM 2044 C CA . LEU A 1 255 ? -1.128 5.5 3.84 1 94.69 255 LEU A CA 1
ATOM 2045 C C . LEU A 1 255 ? 0.369 5.332 4.078 1 94.69 255 LEU A C 1
ATOM 2047 O O . LEU A 1 255 ? 0.838 4.227 4.359 1 94.69 255 LEU A O 1
ATOM 2051 N N . LEU A 1 256 ? 1.105 6.367 3.887 1 97.44 256 LEU A N 1
ATOM 2052 C CA . LEU A 1 256 ? 2.52 6.379 4.242 1 97.44 256 LEU A CA 1
ATOM 2053 C C . LEU A 1 256 ? 2.756 7.184 5.512 1 97.44 256 LEU A C 1
ATOM 2055 O O . LEU A 1 256 ? 2.412 8.367 5.574 1 97.44 256 LEU A O 1
ATOM 2059 N N . VAL A 1 257 ? 3.256 6.527 6.516 1 98.06 257 VAL A N 1
ATOM 2060 C CA . VAL A 1 257 ? 3.645 7.16 7.77 1 98.06 257 VAL A CA 1
ATOM 2061 C C . VAL A 1 257 ? 5.164 7.305 7.832 1 98.06 257 VAL A C 1
ATOM 2063 O O . VAL A 1 257 ? 5.883 6.309 7.957 1 98.06 257 VAL A O 1
ATOM 2066 N N . THR A 1 258 ? 5.625 8.5 7.738 1 98.81 258 THR A N 1
ATOM 2067 C CA . THR A 1 258 ? 7.059 8.773 7.742 1 98.81 258 THR A CA 1
ATOM 2068 C C . THR A 1 258 ? 7.477 9.43 9.055 1 98.81 258 THR A C 1
ATOM 2070 O O . THR A 1 258 ? 6.852 10.398 9.492 1 98.81 258 THR A O 1
ATOM 2073 N N . GLU A 1 259 ? 8.469 8.906 9.68 1 98.75 259 GLU A N 1
ATOM 2074 C CA . GLU A 1 259 ? 9.008 9.453 10.922 1 98.75 259 GLU A CA 1
ATOM 2075 C C . GLU A 1 259 ? 10.484 9.82 10.766 1 98.75 259 GLU A C 1
ATOM 2077 O O . GLU A 1 259 ? 11.195 9.219 9.961 1 98.75 259 GLU A O 1
ATOM 2082 N N . GLY A 1 260 ? 10.898 10.82 11.43 1 98.69 260 GLY A N 1
ATOM 2083 C CA . GLY A 1 260 ? 12.297 11.211 11.531 1 98.69 260 GLY A CA 1
ATOM 2084 C C . GLY A 1 260 ? 12.664 11.781 12.883 1 98.69 260 GLY A C 1
ATOM 2085 O O . GLY A 1 260 ? 11.828 12.398 13.547 1 98.69 260 GLY A O 1
ATOM 2086 N N . THR A 1 261 ? 13.914 11.625 13.273 1 98.69 261 THR A N 1
ATOM 2087 C CA . THR A 1 261 ? 14.422 12.148 14.539 1 98.69 261 THR A CA 1
ATOM 2088 C C . THR A 1 261 ? 15.18 13.445 14.32 1 98.69 261 THR A C 1
ATOM 2090 O O . THR A 1 261 ? 16.047 13.531 13.445 1 98.69 261 THR A O 1
ATOM 2093 N N . ARG A 1 262 ? 14.828 14.422 15.047 1 98.44 262 ARG A N 1
ATOM 2094 C CA . ARG A 1 262 ? 15.586 15.664 15.023 1 98.44 262 ARG A CA 1
ATOM 2095 C C . ARG A 1 262 ? 16.938 15.492 15.703 1 98.44 262 ARG A C 1
ATOM 2097 O O . ARG A 1 262 ? 17.016 15.062 16.859 1 98.44 262 ARG A O 1
ATOM 2104 N N . PRO A 1 263 ? 17.984 15.805 14.977 1 96.75 263 PRO A N 1
ATOM 2105 C CA . PRO A 1 263 ? 19.297 15.617 15.594 1 96.75 263 PRO A CA 1
ATOM 2106 C C . PRO A 1 263 ? 19.578 16.625 16.703 1 96.75 263 PRO A C 1
ATOM 2108 O O . PRO A 1 263 ? 19.016 17.734 16.688 1 96.75 263 PRO A O 1
ATOM 2111 N N . MET B 1 1 ? 6.133 -22.219 -22.328 1 30.58 1 MET B N 1
ATOM 2112 C CA . MET B 1 1 ? 6.523 -20.828 -22.156 1 30.58 1 MET B CA 1
ATOM 2113 C C . MET B 1 1 ? 7.363 -20.656 -20.891 1 30.58 1 MET B C 1
ATOM 2115 O O . MET B 1 1 ? 6.91 -20.984 -19.781 1 30.58 1 MET B O 1
ATOM 2119 N N . SER B 1 2 ? 8.688 -20.828 -21.047 1 40.12 2 SER B N 1
ATOM 2120 C CA . SER B 1 2 ? 9.727 -20.766 -20.016 1 40.12 2 SER B CA 1
ATOM 2121 C C . SER B 1 2 ? 9.664 -19.453 -19.234 1 40.12 2 SER B C 1
ATOM 2123 O O . SER B 1 2 ? 9.211 -18.438 -19.766 1 40.12 2 SER B O 1
ATOM 2125 N N . TYR B 1 3 ? 9.656 -19.516 -17.953 1 48.22 3 TYR B N 1
ATOM 2126 C CA . TYR B 1 3 ? 9.797 -18.312 -17.141 1 48.22 3 TYR B CA 1
ATOM 2127 C C . TYR B 1 3 ? 10.922 -17.422 -17.672 1 48.22 3 TYR B C 1
ATOM 2129 O O . TYR B 1 3 ? 11.984 -17.922 -18.047 1 48.22 3 TYR B O 1
ATOM 2137 N N . ILE B 1 4 ? 10.742 -16.328 -18.219 1 48.91 4 ILE B N 1
ATOM 2138 C CA . ILE B 1 4 ? 11.719 -15.414 -18.781 1 48.91 4 ILE B CA 1
ATOM 2139 C C . ILE B 1 4 ? 12.945 -15.336 -17.875 1 48.91 4 ILE B C 1
ATOM 2141 O O . ILE B 1 4 ? 14.047 -15.008 -18.328 1 48.91 4 ILE B O 1
ATOM 2145 N N . LEU B 1 5 ? 12.812 -15.805 -16.5 1 53.91 5 LEU B N 1
ATOM 2146 C CA . LEU B 1 5 ? 13.867 -15.438 -15.555 1 53.91 5 LEU B CA 1
ATOM 2147 C C . LEU B 1 5 ? 14.648 -16.672 -15.117 1 53.91 5 LEU B C 1
ATOM 2149 O O . LEU B 1 5 ? 15.211 -16.688 -14.016 1 53.91 5 LEU B O 1
ATOM 2153 N N . GLU B 1 6 ? 14.953 -17.672 -15.961 1 61.31 6 GLU B N 1
ATOM 2154 C CA . GLU B 1 6 ? 15.562 -18.875 -15.383 1 61.31 6 GLU B CA 1
ATOM 2155 C C . GLU B 1 6 ? 17.078 -18.75 -15.352 1 61.31 6 GLU B C 1
ATOM 2157 O O . GLU B 1 6 ? 17.719 -18.5 -16.391 1 61.31 6 GLU B O 1
ATOM 2162 N N . SER B 1 7 ? 17.688 -18.438 -14.312 1 68.56 7 SER B N 1
ATOM 2163 C CA . SER B 1 7 ? 19.125 -18.469 -14.016 1 68.56 7 SER B CA 1
ATOM 2164 C C . SER B 1 7 ? 19.375 -18.75 -12.539 1 68.56 7 SER B C 1
ATOM 2166 O O . SER B 1 7 ? 18.469 -18.641 -11.719 1 68.56 7 SER B O 1
ATOM 2168 N N . ASP B 1 8 ? 20.625 -19.375 -12.242 1 72.25 8 ASP B N 1
ATOM 2169 C CA . ASP B 1 8 ? 21.031 -19.562 -10.859 1 72.25 8 ASP B CA 1
ATOM 2170 C C . ASP B 1 8 ? 20.828 -18.281 -10.055 1 72.25 8 ASP B C 1
ATOM 2172 O O . ASP B 1 8 ? 20.391 -18.328 -8.898 1 72.25 8 ASP B O 1
ATOM 2176 N N . ASP B 1 9 ? 21.219 -17.297 -10.648 1 73.38 9 ASP B N 1
ATOM 2177 C CA . ASP B 1 9 ? 21.047 -16 -10 1 73.38 9 ASP B CA 1
ATOM 2178 C C . ASP B 1 9 ? 19.562 -15.719 -9.727 1 73.38 9 ASP B C 1
ATOM 2180 O O . ASP B 1 9 ? 19.219 -15.18 -8.68 1 73.38 9 ASP B O 1
ATOM 2184 N N . GLU B 1 10 ? 18.797 -16.188 -10.57 1 75.94 10 GLU B N 1
ATOM 2185 C CA . GLU B 1 10 ? 17.359 -16 -10.391 1 75.94 10 GLU B CA 1
ATOM 2186 C C . GLU B 1 10 ? 16.828 -16.859 -9.242 1 75.94 10 GLU B C 1
ATOM 2188 O O . GLU B 1 10 ? 16.016 -16.406 -8.438 1 75.94 10 GLU B O 1
ATOM 2193 N N . THR B 1 11 ? 17.328 -18 -9.164 1 71.5 11 THR B N 1
ATOM 2194 C CA . THR B 1 11 ? 16.922 -18.891 -8.078 1 71.5 11 THR B CA 1
ATOM 2195 C C . THR B 1 11 ? 17.312 -18.312 -6.723 1 71.5 11 THR B C 1
ATOM 2197 O O . THR B 1 11 ? 16.5 -18.297 -5.789 1 71.5 11 THR B O 1
ATOM 2200 N N . ARG B 1 12 ? 18.531 -17.828 -6.637 1 72.69 12 ARG B N 1
ATOM 2201 C CA . ARG B 1 12 ? 19 -17.203 -5.406 1 72.69 12 ARG B CA 1
ATOM 2202 C C . ARG B 1 12 ? 18.156 -15.984 -5.051 1 72.69 12 ARG B C 1
ATOM 2204 O O . ARG B 1 12 ? 17.766 -15.805 -3.895 1 72.69 12 ARG B O 1
ATOM 2211 N N . ARG B 1 13 ? 17.844 -15.242 -6.016 1 71.25 13 ARG B N 1
ATOM 2212 C CA . ARG B 1 13 ? 17.016 -14.055 -5.82 1 71.25 13 ARG B CA 1
ATOM 2213 C C . ARG B 1 13 ? 15.648 -14.43 -5.258 1 71.25 13 ARG B C 1
ATOM 2215 O O . ARG B 1 13 ? 15.18 -13.82 -4.293 1 71.25 13 ARG B O 1
ATOM 2222 N N . LEU B 1 14 ? 15.078 -15.359 -5.801 1 75.75 14 LEU B N 1
ATOM 2223 C CA . LEU B 1 14 ? 13.75 -15.789 -5.383 1 75.75 14 LEU B CA 1
ATOM 2224 C C . LEU B 1 14 ? 13.773 -16.297 -3.943 1 75.75 14 LEU B C 1
ATOM 2226 O O . LEU B 1 14 ? 12.859 -15.992 -3.164 1 75.75 14 LEU B O 1
ATOM 2230 N N . LEU B 1 15 ? 14.766 -16.969 -3.582 1 71.44 15 LEU B N 1
ATOM 2231 C CA . LEU B 1 15 ? 14.859 -17.5 -2.227 1 71.44 15 LEU B CA 1
ATOM 2232 C C . LEU B 1 15 ? 14.984 -16.375 -1.207 1 71.44 15 LEU B C 1
ATOM 2234 O O . LEU B 1 15 ? 14.359 -16.406 -0.147 1 71.44 15 LEU B O 1
ATOM 2238 N N . VAL B 1 16 ? 15.742 -15.438 -1.54 1 67.06 16 VAL B N 1
ATOM 2239 C CA . VAL B 1 16 ? 15.922 -14.305 -0.642 1 67.06 16 VAL B CA 1
ATOM 2240 C C . VAL B 1 16 ? 14.594 -13.555 -0.491 1 67.06 16 VAL B C 1
ATOM 2242 O O . VAL B 1 16 ? 14.195 -13.211 0.623 1 67.06 16 VAL B O 1
ATOM 2245 N N . GLN B 1 17 ? 13.969 -13.367 -1.564 1 73 17 GLN B N 1
ATOM 2246 C CA . GLN B 1 17 ? 12.672 -12.703 -1.542 1 73 17 GLN B CA 1
ATOM 2247 C C . GLN B 1 17 ? 11.68 -13.461 -0.658 1 73 17 GLN B C 1
ATOM 2249 O O . GLN B 1 17 ? 10.977 -12.852 0.15 1 73 17 GLN B O 1
ATOM 2254 N N . GLU B 1 18 ? 11.617 -14.68 -0.836 1 75.19 18 GLU B N 1
ATOM 2255 C CA . GLU B 1 18 ? 10.68 -15.523 -0.093 1 75.19 18 GLU B CA 1
ATOM 2256 C C . GLU B 1 18 ? 10.992 -15.5 1.401 1 75.19 18 GLU B C 1
ATOM 2258 O O . GLU B 1 18 ? 10.078 -15.508 2.229 1 75.19 18 GLU B O 1
ATOM 2263 N N . ARG B 1 19 ? 12.234 -15.367 1.712 1 64.81 19 ARG B N 1
ATOM 2264 C CA . ARG B 1 19 ? 12.656 -15.453 3.105 1 64.81 19 ARG B CA 1
ATOM 2265 C C . ARG B 1 19 ? 12.516 -14.102 3.801 1 64.81 19 ARG B C 1
ATOM 2267 O O . ARG B 1 19 ? 12.359 -14.039 5.023 1 64.81 19 ARG B O 1
ATOM 2274 N N . THR B 1 20 ? 12.578 -13.102 3.01 1 62.22 20 THR B N 1
ATOM 2275 C CA . THR B 1 20 ? 12.586 -11.781 3.615 1 62.22 20 THR B CA 1
ATOM 2276 C C . THR B 1 20 ? 11.227 -11.102 3.455 1 62.22 20 THR B C 1
ATOM 2278 O O . THR B 1 20 ? 11 -10.016 3.992 1 62.22 20 THR B O 1
ATOM 2281 N N . GLY B 1 21 ? 10.469 -11.805 2.824 1 74.94 21 GLY B N 1
ATOM 2282 C CA . GLY B 1 21 ? 9.188 -11.18 2.543 1 74.94 21 GLY B CA 1
ATOM 2283 C C . GLY B 1 21 ? 8.164 -11.406 3.637 1 74.94 21 GLY B C 1
ATOM 2284 O O . GLY B 1 21 ? 8.516 -11.719 4.773 1 74.94 21 GLY B O 1
ATOM 2285 N N . ASN B 1 22 ? 6.992 -10.984 3.32 1 86.06 22 ASN B N 1
ATOM 2286 C CA . ASN B 1 22 ? 5.871 -10.992 4.254 1 86.06 22 ASN B CA 1
ATOM 2287 C C . ASN B 1 22 ? 5.02 -12.25 4.105 1 86.06 22 ASN B C 1
ATOM 2289 O O . ASN B 1 22 ? 3.82 -12.227 4.395 1 86.06 22 ASN B O 1
ATOM 2293 N N . ALA B 1 23 ? 5.707 -13.297 3.621 1 92 23 ALA B N 1
ATOM 2294 C CA . ALA B 1 23 ? 4.938 -14.5 3.309 1 92 23 ALA B CA 1
ATOM 2295 C C . ALA B 1 23 ? 4.281 -15.078 4.562 1 92 23 ALA B C 1
ATOM 2297 O O . ALA B 1 23 ? 3.104 -15.438 4.543 1 92 23 ALA B O 1
ATOM 2298 N N . ARG B 1 24 ? 5.051 -15.164 5.664 1 94 24 ARG B N 1
ATOM 2299 C CA . ARG B 1 24 ? 4.5 -15.727 6.891 1 94 24 ARG B CA 1
ATOM 2300 C C . ARG B 1 24 ? 3.287 -14.93 7.363 1 94 24 ARG B C 1
ATOM 2302 O O . ARG B 1 24 ? 2.254 -15.508 7.707 1 94 24 ARG B O 1
ATOM 2309 N N . GLU B 1 25 ? 3.457 -13.586 7.367 1 94.12 25 GLU B N 1
ATOM 2310 C CA . GLU B 1 25 ? 2.352 -12.719 7.758 1 94.12 25 GLU B CA 1
ATOM 2311 C C . GLU B 1 25 ? 1.15 -12.906 6.836 1 94.12 25 GLU B C 1
ATOM 2313 O O . GLU B 1 25 ? 0.012 -12.992 7.301 1 94.12 25 GLU B O 1
ATOM 2318 N N . ALA B 1 26 ? 1.386 -12.992 5.574 1 96.25 26 ALA B N 1
ATOM 2319 C CA . ALA B 1 26 ? 0.322 -13.148 4.586 1 96.25 26 ALA B CA 1
ATOM 2320 C C . ALA B 1 26 ? -0.409 -14.477 4.773 1 96.25 26 ALA B C 1
ATOM 2322 O O . ALA B 1 26 ? -1.639 -14.531 4.695 1 96.25 26 ALA B O 1
ATOM 2323 N N . LEU B 1 27 ? 0.34 -15.5 5.035 1 97.5 27 LEU B N 1
ATOM 2324 C CA . LEU B 1 27 ? -0.229 -16.828 5.238 1 97.5 27 LEU B CA 1
ATOM 2325 C C . LEU B 1 27 ? -1.111 -16.859 6.48 1 97.5 27 LEU B C 1
ATOM 2327 O O . LEU B 1 27 ? -2.211 -17.422 6.453 1 97.5 27 LEU B O 1
ATOM 2331 N N . LEU B 1 28 ? -0.642 -16.234 7.492 1 95.94 28 LEU B N 1
ATOM 2332 C CA . LEU B 1 28 ? -1.412 -16.188 8.727 1 95.94 28 LEU B CA 1
ATOM 2333 C C . LEU B 1 28 ? -2.66 -15.328 8.562 1 95.94 28 LEU B C 1
ATOM 2335 O O . LEU B 1 28 ? -3.748 -15.719 8.992 1 95.94 28 LEU B O 1
ATOM 2339 N N . LEU B 1 29 ? -2.521 -14.227 7.922 1 94.88 29 LEU B N 1
ATOM 2340 C CA . LEU B 1 29 ? -3.637 -13.312 7.691 1 94.88 29 LEU B CA 1
ATOM 2341 C C . LEU B 1 29 ? -4.719 -13.977 6.852 1 94.88 29 LEU B C 1
ATOM 2343 O O . LEU B 1 29 ? -5.906 -13.695 7.016 1 94.88 29 LEU B O 1
ATOM 2347 N N . SER B 1 30 ? -4.281 -14.852 5.973 1 97.06 30 SER B N 1
ATOM 2348 C CA . SER B 1 30 ? -5.23 -15.453 5.043 1 97.06 30 SER B CA 1
ATOM 2349 C C . SER B 1 30 ? -5.766 -16.781 5.574 1 97.06 30 SER B C 1
ATOM 2351 O O . SER B 1 30 ? -6.41 -17.531 4.848 1 97.06 30 SER B O 1
ATOM 2353 N N . GLY B 1 31 ? -5.434 -17.141 6.789 1 96.06 31 GLY B N 1
ATOM 2354 C CA . GLY B 1 31 ? -6.184 -18.141 7.52 1 96.06 31 GLY B CA 1
ATOM 2355 C C . GLY B 1 31 ? -5.566 -19.531 7.43 1 96.06 31 GLY B C 1
ATOM 2356 O O . GLY B 1 31 ? -6.238 -20.531 7.672 1 96.06 31 GLY B O 1
ATOM 2357 N N . LEU B 1 32 ? -4.336 -19.594 7.031 1 98.38 32 LEU B N 1
ATOM 2358 C CA . LEU B 1 32 ? -3.682 -20.891 7.059 1 98.38 32 LEU B CA 1
ATOM 2359 C C . LEU B 1 32 ? -3.701 -21.484 8.461 1 98.38 32 LEU B C 1
ATOM 2361 O O . LEU B 1 32 ? -3.439 -20.781 9.438 1 98.38 32 LEU B O 1
ATOM 2365 N N . ARG B 1 33 ? -4.031 -22.812 8.578 1 97.94 33 ARG B N 1
ATOM 2366 C CA . ARG B 1 33 ? -4.164 -23.438 9.883 1 97.94 33 ARG B CA 1
ATOM 2367 C C . ARG B 1 33 ? -3.318 -24.703 9.977 1 97.94 33 ARG B C 1
ATOM 2369 O O . ARG B 1 33 ? -3.035 -25.344 8.961 1 97.94 33 ARG B O 1
ATOM 2376 N N . GLN B 1 34 ? -3.035 -25.031 11.125 1 98.44 34 GLN B N 1
ATOM 2377 C CA . GLN B 1 34 ? -2.338 -26.281 11.406 1 98.44 34 GLN B CA 1
ATOM 2378 C C . GLN B 1 34 ? -3.143 -27.484 10.914 1 98.44 34 GLN B C 1
ATOM 2380 O O . GLN B 1 34 ? -4.367 -27.516 11.055 1 98.44 34 GLN B O 1
ATOM 2385 N N . GLY B 1 35 ? -2.412 -28.453 10.305 1 98.75 35 GLY B N 1
ATOM 2386 C CA . GLY B 1 35 ? -3.037 -29.703 9.938 1 98.75 35 GLY B CA 1
ATOM 2387 C C . GLY B 1 35 ? -3.652 -29.688 8.547 1 98.75 35 GLY B C 1
ATOM 2388 O O . GLY B 1 35 ? -4.098 -30.719 8.047 1 98.75 35 GLY B O 1
ATOM 2389 N N . GLU B 1 36 ? -3.607 -28.578 7.879 1 98.88 36 GLU B N 1
ATOM 2390 C CA . GLU B 1 36 ? -4.285 -28.438 6.594 1 98.88 36 GLU B CA 1
ATOM 2391 C C . GLU B 1 36 ? -3.467 -29.078 5.473 1 98.88 36 GLU B C 1
ATOM 2393 O O . GLU B 1 36 ? -2.244 -29.188 5.578 1 98.88 36 GLU B O 1
ATOM 2398 N N . ARG B 1 37 ? -4.184 -29.547 4.43 1 98.88 37 ARG B N 1
ATOM 2399 C CA . ARG B 1 37 ? -3.588 -29.922 3.15 1 98.88 37 ARG B CA 1
ATOM 2400 C C . ARG B 1 37 ? -3.465 -28.719 2.229 1 98.88 37 ARG B C 1
ATOM 2402 O O . ARG B 1 37 ? -4.473 -28.125 1.83 1 98.88 37 ARG B O 1
ATOM 2409 N N . VAL B 1 38 ? -2.201 -28.406 1.899 1 98.94 38 VAL B N 1
ATOM 2410 C CA . VAL B 1 38 ? -1.954 -27.125 1.243 1 98.94 38 VAL B CA 1
ATOM 2411 C C . VAL B 1 38 ? -1.272 -27.359 -0.103 1 98.94 38 VAL B C 1
ATOM 2413 O O . VAL B 1 38 ? -0.384 -28.203 -0.218 1 98.94 38 VAL B O 1
ATOM 2416 N N . LEU B 1 39 ? -1.731 -26.609 -1.104 1 98.94 39 LEU B N 1
ATOM 2417 C CA . LEU B 1 39 ? -1.025 -26.516 -2.375 1 98.94 39 LEU B CA 1
ATOM 2418 C C . LEU B 1 39 ? -0.289 -25.188 -2.488 1 98.94 39 LEU B C 1
ATOM 2420 O O . LEU B 1 39 ? -0.887 -24.125 -2.309 1 98.94 39 LEU B O 1
ATOM 2424 N N . ASP B 1 40 ? 0.979 -25.25 -2.686 1 98.75 40 ASP B N 1
ATOM 2425 C CA . ASP B 1 40 ? 1.793 -24.109 -3.088 1 98.75 40 ASP B CA 1
ATOM 2426 C C . ASP B 1 40 ? 2.025 -24.094 -4.598 1 98.75 40 ASP B C 1
ATOM 2428 O O . ASP B 1 40 ? 2.961 -24.734 -5.09 1 98.75 40 ASP B O 1
ATOM 2432 N N . ALA B 1 41 ? 1.171 -23.359 -5.324 1 98.81 41 ALA B N 1
ATOM 2433 C CA . ALA B 1 41 ? 1.171 -23.344 -6.785 1 98.81 41 ALA B CA 1
ATOM 2434 C C . ALA B 1 41 ? 2.148 -22.312 -7.328 1 98.81 41 ALA B C 1
ATOM 2436 O O . ALA B 1 41 ? 1.921 -21.109 -7.199 1 98.81 41 ALA B O 1
ATOM 2437 N N . GLY B 1 42 ? 3.107 -22.734 -8.031 1 97.81 42 GLY B N 1
ATOM 2438 C CA . GLY B 1 42 ? 4.242 -21.906 -8.375 1 97.81 42 GLY B CA 1
ATOM 2439 C C . GLY B 1 42 ? 5.219 -21.719 -7.223 1 97.81 42 GLY B C 1
ATOM 2440 O O . GLY B 1 42 ? 5.574 -20.578 -6.883 1 97.81 42 GLY B O 1
ATOM 2441 N N . CYS B 1 43 ? 5.734 -22.828 -6.715 1 97.25 43 CYS B N 1
ATOM 2442 C CA . CYS B 1 43 ? 6.445 -22.797 -5.441 1 97.25 43 CYS B CA 1
ATOM 2443 C C . CYS B 1 43 ? 7.883 -22.328 -5.629 1 97.25 43 CYS B C 1
ATOM 2445 O O . CYS B 1 43 ? 8.562 -22 -4.652 1 97.25 43 CYS B O 1
ATOM 2447 N N . GLY B 1 44 ? 8.375 -22.234 -6.852 1 95.25 44 GLY B N 1
ATOM 2448 C CA . GLY B 1 44 ? 9.758 -21.844 -7.082 1 95.25 44 GLY B CA 1
ATOM 2449 C C . GLY B 1 44 ? 10.75 -22.703 -6.332 1 95.25 44 GLY B C 1
ATOM 2450 O O . GLY B 1 44 ? 10.641 -23.922 -6.332 1 95.25 44 GLY B O 1
ATOM 2451 N N . PRO B 1 45 ? 11.766 -22.078 -5.809 1 94.44 45 PRO B N 1
ATOM 2452 C CA . PRO B 1 45 ? 12.781 -22.844 -5.09 1 94.44 45 PRO B CA 1
ATOM 2453 C C . PRO B 1 45 ? 12.328 -23.297 -3.703 1 94.44 45 PRO B C 1
ATOM 2455 O O . PRO B 1 45 ? 13.125 -23.812 -2.924 1 94.44 45 PRO B O 1
ATOM 2458 N N . GLY B 1 46 ? 11.094 -23.047 -3.32 1 95.94 46 GLY B N 1
ATOM 2459 C CA . GLY B 1 46 ? 10.469 -23.719 -2.189 1 95.94 46 GLY B CA 1
ATOM 2460 C C . GLY B 1 46 ? 10.617 -22.953 -0.889 1 95.94 46 GLY B C 1
ATOM 2461 O O . GLY B 1 46 ? 10.383 -23.5 0.19 1 95.94 46 GLY B O 1
ATOM 2462 N N . GLY B 1 47 ? 11.055 -21.672 -0.92 1 94.44 47 GLY B N 1
ATOM 2463 C CA . GLY B 1 47 ? 11.195 -20.891 0.294 1 94.44 47 GLY B CA 1
ATOM 2464 C C . GLY B 1 47 ? 9.883 -20.703 1.039 1 94.44 47 GLY B C 1
ATOM 2465 O O . GLY B 1 47 ? 9.82 -20.906 2.254 1 94.44 47 GLY B O 1
ATOM 2466 N N . ILE B 1 48 ? 8.852 -20.312 0.355 1 96.94 48 ILE B N 1
ATOM 2467 C CA . ILE B 1 48 ? 7.547 -20.109 0.979 1 96.94 48 ILE B CA 1
ATOM 2468 C C . ILE B 1 48 ? 6.949 -21.453 1.378 1 96.94 48 ILE B C 1
ATOM 2470 O O . ILE B 1 48 ? 6.289 -21.578 2.414 1 96.94 48 ILE B O 1
ATOM 2474 N N . THR B 1 49 ? 7.219 -22.5 0.598 1 97.69 49 THR B N 1
ATOM 2475 C CA . THR B 1 49 ? 6.777 -23.844 0.941 1 97.69 49 THR B CA 1
ATOM 2476 C C . THR B 1 49 ? 7.289 -24.25 2.322 1 97.69 49 THR B C 1
ATOM 2478 O O . THR B 1 49 ? 6.57 -24.891 3.092 1 97.69 49 THR B O 1
ATOM 2481 N N . GLU B 1 50 ? 8.5 -23.906 2.588 1 96.38 50 GLU B N 1
ATOM 2482 C CA . GLU B 1 50 ? 9.07 -24.219 3.893 1 96.38 50 GLU B CA 1
ATOM 2483 C C . GLU B 1 50 ? 8.289 -23.547 5.016 1 96.38 50 GLU B C 1
ATOM 2485 O O . GLU B 1 50 ? 8.023 -24.172 6.051 1 96.38 50 GLU B O 1
ATOM 2490 N N . VAL B 1 51 ? 7.93 -22.281 4.84 1 96.69 51 VAL B N 1
ATOM 2491 C CA . VAL B 1 51 ? 7.148 -21.547 5.828 1 96.69 51 VAL B CA 1
ATOM 2492 C C . VAL B 1 51 ? 5.785 -22.203 6.008 1 96.69 51 VAL B C 1
ATOM 2494 O O . VAL B 1 51 ? 5.316 -22.375 7.137 1 96.69 51 VAL B O 1
ATOM 2497 N N . ILE B 1 52 ? 5.195 -22.594 4.906 1 98.31 52 ILE B N 1
ATOM 2498 C CA . ILE B 1 52 ? 3.904 -23.281 4.949 1 98.31 52 ILE B CA 1
ATOM 2499 C C . ILE B 1 52 ? 4.027 -24.578 5.742 1 98.31 52 ILE B C 1
ATOM 2501 O O . ILE B 1 52 ? 3.191 -24.859 6.602 1 98.31 52 ILE B O 1
ATOM 2505 N N . ALA B 1 53 ? 5.051 -25.328 5.445 1 98.12 53 ALA B N 1
ATOM 2506 C CA . ALA B 1 53 ? 5.281 -26.594 6.125 1 98.12 53 ALA B CA 1
ATOM 2507 C C . ALA B 1 53 ? 5.375 -26.406 7.637 1 98.12 53 ALA B C 1
ATOM 2509 O O . ALA B 1 53 ? 4.801 -27.172 8.406 1 98.12 53 ALA B O 1
ATOM 2510 N N . GLN B 1 54 ? 6.086 -25.359 8.023 1 96.88 54 GLN B N 1
ATOM 2511 C CA . GLN B 1 54 ? 6.242 -25.047 9.438 1 96.88 54 GLN B CA 1
ATOM 2512 C C . GLN B 1 54 ? 4.898 -24.688 10.07 1 96.88 54 GLN B C 1
ATOM 2514 O O . GLN B 1 54 ? 4.598 -25.125 11.188 1 96.88 54 GLN B O 1
ATOM 2519 N N . LEU B 1 55 ? 4.125 -23.969 9.414 1 97.38 55 LEU B N 1
ATOM 2520 C CA . LEU B 1 55 ? 2.873 -23.453 9.961 1 97.38 55 LEU B CA 1
ATOM 2521 C C . LEU B 1 55 ? 1.836 -24.562 10.07 1 97.38 55 LEU B C 1
ATOM 2523 O O . LEU B 1 55 ? 1.077 -24.625 11.039 1 97.38 55 LEU B O 1
ATOM 2527 N N . VAL B 1 56 ? 1.787 -25.484 9.117 1 98.44 56 VAL B N 1
ATOM 2528 C CA . VAL B 1 56 ? 0.767 -26.516 9.125 1 98.44 56 VAL B CA 1
ATOM 2529 C C . VAL B 1 56 ? 1.198 -27.656 10.055 1 98.44 56 VAL B C 1
ATOM 2531 O O . VAL B 1 56 ? 0.375 -28.469 10.469 1 98.44 56 VAL B O 1
ATOM 2534 N N . GLY B 1 57 ? 2.498 -27.828 10.258 1 97.75 57 GLY B N 1
ATOM 2535 C CA . GLY B 1 57 ? 3.004 -28.844 11.164 1 97.75 57 GLY B CA 1
ATOM 2536 C C . GLY B 1 57 ? 2.971 -30.234 10.578 1 97.75 57 GLY B C 1
ATOM 2537 O O . GLY B 1 57 ? 2.508 -30.438 9.453 1 97.75 57 GLY B O 1
ATOM 2538 N N . PRO B 1 58 ? 3.393 -31.188 11.375 1 96.44 58 PRO B N 1
ATOM 2539 C CA . PRO B 1 58 ? 3.57 -32.562 10.883 1 96.44 58 PRO B CA 1
ATOM 2540 C C . PRO B 1 58 ? 2.244 -33.25 10.578 1 96.44 58 PRO B C 1
ATOM 2542 O O . PRO B 1 58 ? 2.225 -34.312 9.93 1 96.44 58 PRO B O 1
ATOM 2545 N N . THR B 1 59 ? 1.201 -32.625 11.086 1 98.12 59 THR B N 1
ATOM 2546 C CA . THR B 1 59 ? -0.099 -33.25 10.836 1 98.12 59 THR B CA 1
ATOM 2547 C C . THR B 1 59 ? -0.709 -32.719 9.539 1 98.12 59 THR B C 1
ATOM 2549 O O . THR B 1 59 ? -1.726 -33.25 9.07 1 98.12 59 THR B O 1
ATOM 2552 N N . GLY B 1 60 ? -0.103 -31.719 8.953 1 98.56 60 GLY B N 1
ATOM 2553 C CA . GLY B 1 60 ? -0.523 -31.203 7.664 1 98.56 60 GLY B CA 1
ATOM 2554 C C . GLY B 1 60 ? 0.193 -31.859 6.496 1 98.56 60 GLY B C 1
ATOM 2555 O O . GLY B 1 60 ? 0.974 -32.781 6.684 1 98.56 60 GLY B O 1
ATOM 2556 N N . GLN B 1 61 ? -0.188 -31.469 5.312 1 98.75 61 GLN B N 1
ATOM 2557 C CA . GLN B 1 61 ? 0.44 -31.906 4.074 1 98.75 61 GLN B CA 1
ATOM 2558 C C . GLN B 1 61 ? 0.598 -30.75 3.09 1 98.75 61 GLN B C 1
ATOM 2560 O O . GLN B 1 61 ? -0.334 -29.969 2.889 1 98.75 61 GLN B O 1
ATOM 2565 N N . VAL B 1 62 ? 1.792 -30.688 2.518 1 98.88 62 VAL B N 1
ATOM 2566 C CA . VAL B 1 62 ? 2.062 -29.594 1.586 1 98.88 62 VAL B CA 1
ATOM 2567 C C . VAL B 1 62 ? 2.525 -30.156 0.246 1 98.88 62 VAL B C 1
ATOM 2569 O O . VAL B 1 62 ? 3.395 -31.031 0.201 1 98.88 62 VAL B O 1
ATOM 2572 N N . THR B 1 63 ? 1.928 -29.734 -0.81 1 98.94 63 THR B N 1
ATOM 2573 C CA . THR B 1 63 ? 2.359 -30.016 -2.174 1 98.94 63 THR B CA 1
ATOM 2574 C C . THR B 1 63 ? 2.801 -28.734 -2.879 1 98.94 63 THR B C 1
ATOM 2576 O O . THR B 1 63 ? 2.029 -27.766 -2.975 1 98.94 63 THR B O 1
ATOM 2579 N N . GLY B 1 64 ? 4.035 -28.719 -3.275 1 98.75 64 GLY B N 1
ATOM 2580 C CA . GLY B 1 64 ? 4.52 -27.656 -4.125 1 98.75 64 GLY B CA 1
ATOM 2581 C C . GLY B 1 64 ? 4.598 -28.031 -5.59 1 98.75 64 GLY B C 1
ATOM 2582 O O . GLY B 1 64 ? 5.039 -29.141 -5.926 1 98.75 64 GLY B O 1
ATOM 2583 N N . ILE B 1 65 ? 4.172 -27.094 -6.457 1 98.81 65 ILE B N 1
ATOM 2584 C CA . ILE B 1 65 ? 4.289 -27.391 -7.883 1 98.81 65 ILE B CA 1
ATOM 2585 C C . ILE B 1 65 ? 4.961 -26.219 -8.594 1 98.81 65 ILE B C 1
ATOM 2587 O O . ILE B 1 65 ? 4.797 -25.062 -8.203 1 98.81 65 ILE B O 1
ATOM 2591 N N . ASP B 1 66 ? 5.672 -26.531 -9.578 1 97.69 66 ASP B N 1
ATOM 2592 C CA . ASP B 1 66 ? 6.328 -25.594 -10.477 1 97.69 66 ASP B CA 1
ATOM 2593 C C . ASP B 1 66 ? 6.672 -26.25 -11.812 1 97.69 66 ASP B C 1
ATOM 2595 O O . ASP B 1 66 ? 6.77 -27.484 -11.891 1 97.69 66 ASP B O 1
ATOM 2599 N N . MET B 1 67 ? 6.809 -25.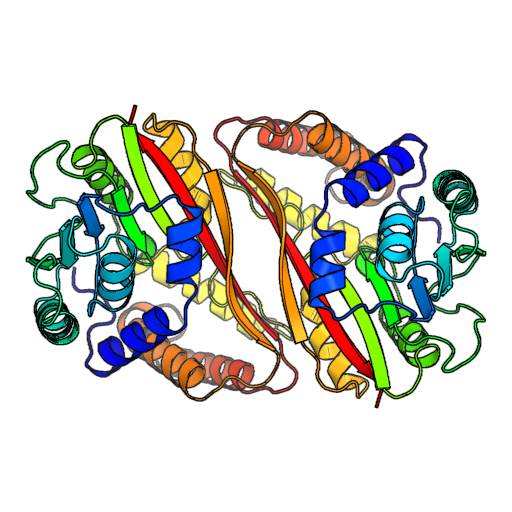453 -12.781 1 96 67 MET B N 1
ATOM 2600 C CA . MET B 1 67 ? 7.113 -26 -14.102 1 96 67 MET B CA 1
ATOM 2601 C C . MET B 1 67 ? 8.609 -26.25 -14.25 1 96 67 MET B C 1
ATOM 2603 O O . MET B 1 67 ? 9.023 -27.062 -15.094 1 96 67 MET B O 1
ATOM 2607 N N . SER B 1 68 ? 9.414 -25.562 -13.523 1 93.94 68 SER B N 1
ATOM 2608 C CA . SER B 1 68 ? 10.867 -25.656 -13.633 1 93.94 68 SER B CA 1
ATOM 2609 C C . SER B 1 68 ? 11.414 -26.797 -12.773 1 93.94 68 SER B C 1
ATOM 2611 O O . SER B 1 68 ? 11.422 -26.703 -11.547 1 93.94 68 SER B O 1
ATOM 2613 N N . GLU B 1 69 ? 12.031 -27.781 -13.445 1 94.25 69 GLU B N 1
ATOM 2614 C CA . GLU B 1 69 ? 12.633 -28.891 -12.711 1 94.25 69 GLU B CA 1
ATOM 2615 C C . GLU B 1 69 ? 13.828 -28.422 -11.883 1 94.25 69 GLU B C 1
ATOM 2617 O O . GLU B 1 69 ? 14.086 -28.953 -10.797 1 94.25 69 GLU B O 1
ATOM 2622 N N . GLU B 1 70 ? 14.461 -27.469 -12.398 1 92.38 70 GLU B N 1
ATOM 2623 C CA . GLU B 1 70 ? 15.602 -26.922 -11.68 1 92.38 70 GLU B CA 1
ATOM 2624 C C . GLU B 1 70 ? 15.164 -26.297 -10.352 1 92.38 70 GLU B C 1
ATOM 2626 O O . GLU B 1 70 ? 15.797 -26.531 -9.32 1 92.38 70 GLU B O 1
ATOM 2631 N N . ARG B 1 71 ? 14.109 -25.547 -10.359 1 93.69 71 ARG B N 1
ATOM 2632 C CA . ARG B 1 71 ? 13.586 -24.938 -9.141 1 93.69 71 ARG B CA 1
ATOM 2633 C C . ARG B 1 71 ? 13.062 -26 -8.188 1 93.69 71 ARG B C 1
ATOM 2635 O O . ARG B 1 71 ? 13.25 -25.906 -6.973 1 93.69 71 ARG B O 1
ATOM 2642 N N . LEU B 1 72 ? 12.5 -27.016 -8.758 1 96.62 72 LEU B N 1
ATOM 2643 C CA . LEU B 1 72 ? 11.938 -28.078 -7.93 1 96.62 72 LEU B CA 1
ATOM 2644 C C . LEU B 1 72 ? 13.047 -28.859 -7.227 1 96.62 72 LEU B C 1
ATOM 2646 O O . LEU B 1 72 ? 12.875 -29.297 -6.086 1 96.62 72 LEU B O 1
ATOM 2650 N N . GLU B 1 73 ? 14.102 -29.047 -7.938 1 96.06 73 GLU B N 1
ATOM 2651 C CA . GLU B 1 73 ? 15.234 -29.719 -7.309 1 96.06 73 GLU B CA 1
ATOM 2652 C C . GLU B 1 73 ? 15.742 -28.953 -6.098 1 96.06 73 GLU B C 1
ATOM 2654 O O . GLU B 1 73 ? 16.031 -29.531 -5.051 1 96.06 73 GLU B O 1
ATOM 2659 N N . GLN B 1 74 ? 15.82 -27.656 -6.281 1 94.38 74 GLN B N 1
ATOM 2660 C CA . GLN B 1 74 ? 16.203 -26.812 -5.164 1 94.38 74 GLN B CA 1
ATOM 2661 C C . GLN B 1 74 ? 15.18 -26.875 -4.039 1 94.38 74 GLN B C 1
ATOM 2663 O O . GLN B 1 74 ? 15.547 -26.938 -2.861 1 94.38 74 GLN B O 1
ATOM 2668 N N . ALA B 1 75 ? 13.969 -26.875 -4.379 1 96.81 75 ALA B N 1
ATOM 2669 C CA . ALA B 1 75 ? 12.883 -26.922 -3.396 1 96.81 75 ALA B CA 1
ATOM 2670 C C . ALA B 1 75 ? 12.953 -28.219 -2.576 1 96.81 75 ALA B C 1
ATOM 2672 O O . ALA B 1 75 ? 12.789 -28.188 -1.354 1 96.81 75 ALA B O 1
ATOM 2673 N N . ARG B 1 76 ? 13.18 -29.312 -3.234 1 97.56 76 ARG B N 1
ATOM 2674 C CA . ARG B 1 76 ? 13.297 -30.609 -2.561 1 97.56 76 ARG B CA 1
ATOM 2675 C C . ARG B 1 76 ? 14.453 -30.594 -1.566 1 97.56 76 ARG B C 1
ATOM 2677 O O . ARG B 1 76 ? 14.305 -31.062 -0.436 1 97.56 76 ARG B O 1
ATOM 2684 N N . ARG B 1 77 ? 15.508 -30.031 -2.006 1 95.69 77 ARG B N 1
ATOM 2685 C CA . ARG B 1 77 ? 16.672 -29.969 -1.134 1 95.69 77 ARG B CA 1
ATOM 2686 C C . ARG B 1 77 ? 16.406 -29.109 0.092 1 95.69 77 ARG B C 1
ATOM 2688 O O . ARG B 1 77 ? 16.734 -29.484 1.216 1 95.69 77 ARG B O 1
ATOM 2695 N N . LEU B 1 78 ? 15.805 -28 -0.093 1 93.94 78 LEU B N 1
ATOM 2696 C CA . LEU B 1 78 ? 15.531 -27.047 0.979 1 93.94 78 LEU B CA 1
ATOM 2697 C C . LEU B 1 78 ? 14.555 -27.641 1.989 1 93.94 78 LEU B C 1
ATOM 2699 O O . LEU B 1 78 ? 14.633 -27.344 3.184 1 93.94 78 LEU B O 1
ATOM 2703 N N . ASN B 1 79 ? 13.656 -28.484 1.501 1 96.81 79 ASN B N 1
ATOM 2704 C CA . ASN B 1 79 ? 12.562 -28.953 2.352 1 96.81 79 ASN B CA 1
ATOM 2705 C C . ASN B 1 79 ? 12.734 -30.422 2.719 1 96.81 79 ASN B C 1
ATOM 2707 O O . ASN B 1 79 ? 11.766 -31.078 3.094 1 96.81 79 ASN B O 1
ATOM 2711 N N . GLN B 1 80 ? 13.898 -30.906 2.625 1 95.88 80 GLN B N 1
ATOM 2712 C CA . GLN B 1 80 ? 14.172 -32.312 2.803 1 95.88 80 GLN B CA 1
ATOM 2713 C C . GLN B 1 80 ? 13.844 -32.781 4.219 1 95.88 80 GLN B C 1
ATOM 2715 O O . GLN B 1 80 ? 13.516 -33.938 4.445 1 95.88 80 GLN B O 1
ATOM 2720 N N . ARG B 1 81 ? 13.805 -31.906 5.184 1 95.75 81 ARG B N 1
ATOM 2721 C CA . ARG B 1 81 ? 13.57 -32.281 6.578 1 95.75 81 ARG B CA 1
ATOM 2722 C C . ARG B 1 81 ? 12.078 -32.375 6.871 1 95.75 81 ARG B C 1
ATOM 2724 O O . ARG B 1 81 ? 11.68 -32.875 7.93 1 95.75 81 ARG B O 1
ATOM 2731 N N . HIS B 1 82 ? 11.289 -31.906 5.988 1 97.25 82 HIS B N 1
ATOM 2732 C CA . HIS B 1 82 ? 9.844 -31.953 6.156 1 97.25 82 HIS B CA 1
ATOM 2733 C C . HIS B 1 82 ? 9.234 -33.156 5.422 1 97.25 82 HIS B C 1
ATOM 2735 O O . HIS B 1 82 ? 8.961 -33.062 4.219 1 97.25 82 HIS B O 1
ATOM 2741 N N . ALA B 1 83 ? 8.844 -34.156 6.098 1 96.94 83 ALA B N 1
ATOM 2742 C CA . ALA B 1 83 ? 8.367 -35.406 5.508 1 96.94 83 ALA B CA 1
ATOM 2743 C C . ALA B 1 83 ? 6.977 -35.219 4.902 1 96.94 83 ALA B C 1
ATOM 2745 O O . ALA B 1 83 ? 6.559 -36 4.039 1 96.94 83 ALA B O 1
ATOM 2746 N N . HIS B 1 84 ? 6.328 -34.188 5.387 1 98.06 84 HIS B N 1
ATOM 2747 C CA . HIS B 1 84 ? 4.949 -34 4.957 1 98.06 84 HIS B CA 1
ATOM 2748 C C . HIS B 1 84 ? 4.879 -33.031 3.773 1 98.06 84 HIS B C 1
ATOM 2750 O O . HIS B 1 84 ? 3.822 -32.469 3.492 1 98.06 84 HIS B O 1
ATOM 2756 N N . VAL B 1 85 ? 6.023 -32.812 3.078 1 98.62 85 VAL B N 1
ATOM 2757 C CA . VAL B 1 85 ? 6.09 -31.953 1.909 1 98.62 85 VAL B CA 1
ATOM 2758 C C . VAL B 1 85 ? 6.469 -32.781 0.675 1 98.62 85 VAL B C 1
ATOM 2760 O O . VAL B 1 85 ? 7.359 -33.625 0.735 1 98.62 85 VAL B O 1
ATOM 2763 N N . ARG B 1 86 ? 5.824 -32.562 -0.422 1 98.44 86 ARG B N 1
ATOM 2764 C CA . ARG B 1 86 ? 6.191 -33.156 -1.702 1 98.44 86 ARG B CA 1
ATOM 2765 C C . ARG B 1 86 ? 6.176 -32.125 -2.816 1 98.44 86 ARG B C 1
ATOM 2767 O O . ARG B 1 86 ? 5.504 -31.094 -2.707 1 98.44 86 ARG B O 1
ATOM 2774 N N . PHE B 1 87 ? 6.938 -32.406 -3.811 1 98.56 87 PHE B N 1
ATOM 2775 C CA . PHE B 1 87 ? 7.051 -31.516 -4.957 1 98.56 87 PHE B CA 1
ATOM 2776 C C . PHE B 1 87 ? 6.785 -32.25 -6.258 1 98.56 87 PHE B C 1
ATOM 2778 O O . PHE B 1 87 ? 7.242 -33.375 -6.434 1 98.56 87 PHE B O 1
ATOM 2785 N N . LEU B 1 88 ? 6.043 -31.609 -7.164 1 97.88 88 LEU B N 1
ATOM 2786 C CA . LEU B 1 88 ? 5.699 -32.188 -8.453 1 97.88 88 LEU B CA 1
ATOM 2787 C C . LEU B 1 88 ? 5.797 -31.156 -9.562 1 97.88 88 LEU B C 1
ATOM 2789 O O . LEU B 1 88 ? 5.406 -30 -9.375 1 97.88 88 LEU B O 1
ATOM 2793 N N . PRO B 1 89 ? 6.344 -31.641 -10.711 1 98.12 89 PRO B N 1
ATOM 2794 C CA . PRO B 1 89 ? 6.254 -30.734 -11.867 1 98.12 89 PRO B CA 1
ATOM 2795 C C . PRO B 1 89 ? 4.828 -30.594 -12.391 1 98.12 89 PRO B C 1
ATOM 2797 O O . PRO B 1 89 ? 4.129 -31.594 -12.578 1 98.12 89 PRO B O 1
ATOM 2800 N N . ALA B 1 90 ? 4.387 -29.328 -12.562 1 98.19 90 ALA B N 1
ATOM 2801 C CA . ALA B 1 90 ? 3.047 -29.109 -13.102 1 98.19 90 ALA B CA 1
ATOM 2802 C C . ALA B 1 90 ? 2.875 -27.656 -13.562 1 98.19 90 ALA B C 1
ATOM 2804 O O . ALA B 1 90 ? 3.574 -26.766 -13.086 1 98.19 90 ALA B O 1
ATOM 2805 N N . ASP B 1 91 ? 1.989 -27.547 -14.5 1 97.69 91 ASP B N 1
ATOM 2806 C CA . ASP B 1 91 ? 1.499 -26.234 -14.93 1 97.69 91 ASP B CA 1
ATOM 2807 C C . ASP B 1 91 ? 0.341 -25.766 -14.047 1 97.69 91 ASP B C 1
ATOM 2809 O O . ASP B 1 91 ? -0.614 -26.516 -13.82 1 97.69 91 ASP B O 1
ATOM 2813 N N . VAL B 1 92 ? 0.454 -24.547 -13.516 1 97.88 92 VAL B N 1
ATOM 2814 C CA . VAL B 1 92 ? -0.563 -24.031 -12.602 1 97.88 92 VAL B CA 1
ATOM 2815 C C . VAL B 1 92 ? -1.906 -23.938 -13.32 1 97.88 92 VAL B C 1
ATOM 2817 O O . VAL B 1 92 ? -2.963 -23.938 -12.688 1 97.88 92 VAL B O 1
ATOM 2820 N N . ARG B 1 93 ? -1.988 -23.969 -14.719 1 97.62 93 ARG B N 1
ATOM 2821 C CA . ARG B 1 93 ? -3.207 -23.875 -15.523 1 97.62 93 ARG B CA 1
ATOM 2822 C C . ARG B 1 93 ? -3.902 -25.219 -15.617 1 97.62 93 ARG B C 1
ATOM 2824 O O . ARG B 1 93 ? -5.098 -25.297 -15.906 1 97.62 93 ARG B O 1
ATOM 2831 N N . ARG B 1 94 ? -3.055 -26.109 -15.414 1 97.56 94 ARG B N 1
ATOM 2832 C CA . ARG B 1 94 ? -3.496 -27.5 -15.477 1 97.56 94 ARG B CA 1
ATOM 2833 C C . ARG B 1 94 ? -2.594 -28.406 -14.641 1 97.56 94 ARG B C 1
ATOM 2835 O O . ARG B 1 94 ? -1.688 -29.047 -15.172 1 97.56 94 ARG B O 1
ATOM 2842 N N . THR B 1 95 ? -3.02 -28.656 -13.453 1 97.75 95 THR B N 1
ATOM 2843 C CA . THR B 1 95 ? -2.113 -29.25 -12.484 1 97.75 95 THR B CA 1
ATOM 2844 C C . THR B 1 95 ? -2.15 -30.781 -12.578 1 97.75 95 THR B C 1
ATOM 2846 O O . THR B 1 95 ? -1.188 -31.453 -12.211 1 97.75 95 THR B O 1
ATOM 2849 N N . GLY B 1 96 ? -3.301 -31.281 -13.047 1 97.94 96 GLY B N 1
ATOM 2850 C CA . GLY B 1 96 ? -3.482 -32.719 -13.039 1 97.94 96 GLY B CA 1
ATOM 2851 C C . GLY B 1 96 ? -3.803 -33.281 -11.664 1 97.94 96 GLY B C 1
ATOM 2852 O O . GLY B 1 96 ? -3.936 -34.5 -11.492 1 97.94 96 GLY B O 1
ATOM 2853 N N . LEU B 1 97 ? -3.904 -32.438 -10.672 1 98.56 97 LEU B N 1
ATOM 2854 C CA . LEU B 1 97 ? -4.223 -32.844 -9.312 1 98.56 97 LEU B CA 1
ATOM 2855 C C . LEU B 1 97 ? -5.719 -33.125 -9.172 1 98.56 97 LEU B C 1
ATOM 2857 O O . LEU B 1 97 ? -6.527 -32.594 -9.93 1 98.56 97 LEU B O 1
ATOM 2861 N N . PRO B 1 98 ? -6.082 -33.969 -8.227 1 98.5 98 PRO B N 1
ATOM 2862 C CA . PRO B 1 98 ? -7.5 -34.312 -8.078 1 98.5 98 PRO B CA 1
ATOM 2863 C C . PRO B 1 98 ? -8.344 -33.094 -7.652 1 98.5 98 PRO B C 1
ATOM 2865 O O . PRO B 1 98 ? -7.844 -32.188 -6.98 1 98.5 98 PRO B O 1
ATOM 2868 N N . ASP B 1 99 ? -9.648 -33.156 -7.973 1 98.5 99 ASP B N 1
ATOM 2869 C CA . ASP B 1 99 ? -10.602 -32.156 -7.527 1 98.5 99 ASP B CA 1
ATOM 2870 C C . ASP B 1 99 ? -10.719 -32.125 -6.004 1 98.5 99 ASP B C 1
ATOM 2872 O O . ASP B 1 99 ? -10.672 -33.188 -5.363 1 98.5 99 ASP B O 1
ATOM 2876 N N . GLN B 1 100 ? -10.836 -30.969 -5.465 1 98.62 100 GLN B N 1
ATOM 2877 C CA . GLN B 1 100 ? -11.227 -30.781 -4.07 1 98.62 100 GLN B CA 1
ATOM 2878 C C . GLN B 1 100 ? -10.25 -31.484 -3.133 1 98.62 100 GLN B C 1
ATOM 2880 O O . GLN B 1 100 ? -10.656 -32.062 -2.127 1 98.62 100 GLN B O 1
ATOM 2885 N N . ALA B 1 101 ? -9.016 -31.422 -3.486 1 98.62 101 ALA B N 1
ATOM 2886 C CA . ALA B 1 101 ? -8.008 -32.188 -2.762 1 98.62 101 ALA B CA 1
ATOM 2887 C C . ALA B 1 101 ? -7.379 -31.375 -1.646 1 98.62 101 ALA B C 1
ATOM 2889 O O . ALA B 1 101 ? -6.742 -31.922 -0.744 1 98.62 101 ALA B O 1
ATOM 2890 N N . PHE B 1 102 ? -7.551 -30.062 -1.633 1 98.88 102 PHE B N 1
ATOM 2891 C CA . PHE B 1 102 ? -6.789 -29.219 -0.725 1 98.88 102 PHE B CA 1
ATOM 2892 C C . PHE B 1 102 ? -7.719 -28.359 0.122 1 98.88 102 PHE B C 1
ATOM 2894 O O . PHE B 1 102 ? -8.766 -27.922 -0.352 1 98.88 102 PHE B O 1
ATOM 2901 N N . ASP B 1 103 ? -7.305 -28.062 1.359 1 98.88 103 ASP B N 1
ATOM 2902 C CA . ASP B 1 103 ? -7.992 -27.141 2.262 1 98.88 103 ASP B CA 1
ATOM 2903 C C . ASP B 1 103 ? -7.645 -25.688 1.936 1 98.88 103 ASP B C 1
ATOM 2905 O O . ASP B 1 103 ? -8.43 -24.781 2.211 1 98.88 103 ASP B O 1
ATOM 2909 N N . TYR B 1 104 ? -6.469 -25.562 1.385 1 98.88 104 TYR B N 1
ATOM 2910 C CA . TYR B 1 104 ? -5.848 -24.25 1.192 1 98.88 104 TYR B CA 1
ATOM 2911 C C . TYR B 1 104 ? -4.922 -24.266 -0.019 1 98.88 104 TYR B C 1
ATOM 2913 O O . TYR B 1 104 ? -4.051 -25.125 -0.135 1 98.88 104 TYR B O 1
ATOM 2921 N N . THR B 1 105 ? -5.137 -23.344 -0.938 1 98.94 105 THR B N 1
ATOM 2922 C CA . THR B 1 105 ? -4.234 -23.188 -2.072 1 98.94 105 THR B CA 1
ATOM 2923 C C . THR B 1 105 ? -3.631 -21.781 -2.09 1 98.94 105 THR B C 1
ATOM 2925 O O . THR B 1 105 ? -4.324 -20.797 -1.813 1 98.94 105 THR B O 1
ATOM 2928 N N . TRP B 1 106 ? -2.352 -21.75 -2.326 1 98.69 106 TRP B N 1
ATOM 2929 C CA . TRP B 1 106 ? -1.541 -20.531 -2.307 1 98.69 106 TRP B CA 1
ATOM 2930 C C . TRP B 1 106 ? -0.812 -20.344 -3.633 1 98.69 106 TRP B C 1
ATOM 2932 O O . TRP B 1 106 ? -0.281 -21.297 -4.199 1 98.69 106 TRP B O 1
ATOM 2942 N N . SER B 1 107 ? -0.822 -19.156 -4.152 1 98.56 107 SER B N 1
ATOM 2943 C CA . SER B 1 107 ? -0.002 -18.766 -5.297 1 98.56 107 SER B CA 1
ATOM 2944 C C . SER B 1 107 ? 0.507 -17.344 -5.148 1 98.56 107 SER B C 1
ATOM 2946 O O . SER B 1 107 ? -0.284 -16.406 -5 1 98.56 107 SER B O 1
ATOM 2948 N N . GLN B 1 108 ? 1.779 -17.156 -5.156 1 96.94 108 GLN B N 1
ATOM 2949 C CA . GLN B 1 108 ? 2.375 -15.836 -4.996 1 96.94 108 GLN B CA 1
ATOM 2950 C C . GLN B 1 108 ? 3.35 -15.539 -6.133 1 96.94 108 GLN B C 1
ATOM 2952 O O . GLN B 1 108 ? 4.258 -16.328 -6.406 1 96.94 108 GLN B O 1
ATOM 2957 N N . PHE B 1 109 ? 3.154 -14.336 -6.734 1 94.44 109 PHE B N 1
ATOM 2958 C CA . PHE B 1 109 ? 4.016 -13.828 -7.793 1 94.44 109 PHE B CA 1
ATOM 2959 C C . PHE B 1 109 ? 4.059 -14.789 -8.969 1 94.44 109 PHE B C 1
ATOM 2961 O O . PHE B 1 109 ? 5.125 -15.031 -9.547 1 94.44 109 PHE B O 1
ATOM 2968 N N . VAL B 1 110 ? 2.938 -15.344 -9.32 1 96.69 110 VAL B N 1
ATOM 2969 C CA . VAL B 1 110 ? 2.854 -16.328 -10.391 1 96.69 110 VAL B CA 1
ATOM 2970 C C . VAL B 1 110 ? 1.913 -15.82 -11.484 1 96.69 110 VAL B C 1
ATOM 2972 O O . VAL B 1 110 ? 2.287 -15.766 -12.656 1 96.69 110 VAL B O 1
ATOM 2975 N N . LEU B 1 111 ? 0.704 -15.352 -11.117 1 97.44 111 LEU B N 1
ATOM 2976 C CA . LEU B 1 111 ? -0.325 -14.984 -12.078 1 97.44 111 LEU B CA 1
ATOM 2977 C C . LEU B 1 111 ? 0.163 -13.859 -12.992 1 97.44 111 LEU B C 1
ATOM 2979 O O . LEU B 1 111 ? -0.23 -13.781 -14.156 1 97.44 111 LEU B O 1
ATOM 2983 N N . GLN B 1 112 ? 1.026 -13.039 -12.516 1 95.69 112 GLN B N 1
ATOM 2984 C CA . GLN B 1 112 ? 1.538 -11.922 -13.305 1 95.69 112 GLN B CA 1
ATOM 2985 C C . GLN B 1 112 ? 2.275 -12.414 -14.547 1 95.69 112 GLN B C 1
ATOM 2987 O O . GLN B 1 112 ? 2.367 -11.703 -15.547 1 95.69 112 GLN B O 1
ATOM 2992 N N . HIS B 1 113 ? 2.736 -13.625 -14.484 1 93.69 113 HIS B N 1
ATOM 2993 C CA . HIS B 1 113 ? 3.561 -14.156 -15.562 1 93.69 113 HIS B CA 1
ATOM 2994 C C . HIS B 1 113 ? 2.768 -15.125 -16.438 1 93.69 113 HIS B C 1
ATOM 2996 O O . HIS B 1 113 ? 3.283 -15.625 -17.438 1 93.69 113 HIS B O 1
ATOM 3002 N N . VAL B 1 114 ? 1.551 -15.375 -16.125 1 95.44 114 VAL B N 1
ATOM 3003 C CA . VAL B 1 114 ? 0.743 -16.359 -16.828 1 95.44 114 VAL B CA 1
ATOM 3004 C C . VAL B 1 114 ? -0.216 -15.656 -17.781 1 95.44 114 VAL B C 1
ATOM 3006 O O . VAL B 1 114 ? -1.123 -14.945 -17.344 1 95.44 114 VAL B O 1
ATOM 3009 N N . PRO B 1 115 ? -0.035 -15.859 -19.062 1 93.12 115 PRO B N 1
ATOM 3010 C CA . PRO B 1 115 ? -0.941 -15.211 -20.016 1 93.12 115 PRO B CA 1
ATOM 3011 C C . PRO B 1 115 ? -2.404 -15.57 -19.781 1 93.12 115 PRO B C 1
ATOM 3013 O O . PRO B 1 115 ? -3.273 -14.695 -19.797 1 93.12 115 PRO B O 1
ATOM 3016 N N . GLU B 1 116 ? -2.598 -16.922 -19.562 1 95.56 116 GLU B N 1
ATOM 3017 C CA . GLU B 1 116 ? -3.943 -17.375 -19.234 1 95.56 116 GLU B CA 1
ATOM 3018 C C . GLU B 1 116 ? -4.148 -17.453 -17.719 1 95.56 116 GLU B C 1
ATOM 3020 O O . GLU B 1 116 ? -4.637 -18.453 -17.203 1 95.56 116 GLU B O 1
ATOM 3025 N N . ARG B 1 117 ? -3.9 -16.375 -17.031 1 96.75 117 ARG B N 1
ATOM 3026 C CA . ARG B 1 117 ? -3.801 -16.328 -15.586 1 96.75 117 ARG B CA 1
ATOM 3027 C C . ARG B 1 117 ? -5.129 -16.703 -14.93 1 96.75 117 ARG B C 1
ATOM 3029 O O . ARG B 1 117 ? -5.156 -17.328 -13.875 1 96.75 117 ARG B O 1
ATOM 3036 N N . TRP B 1 118 ? -6.23 -16.438 -15.57 1 98 118 TRP B N 1
ATOM 3037 C CA . TRP B 1 118 ? -7.5 -16.734 -14.914 1 98 118 TRP B CA 1
ATOM 3038 C C . TRP B 1 118 ? -7.863 -18.203 -15.086 1 98 118 TRP B C 1
ATOM 3040 O O . TRP B 1 118 ? -8.633 -18.766 -14.297 1 98 118 TRP B O 1
ATOM 3050 N N . GLN B 1 119 ? -7.238 -18.891 -16.047 1 98.25 119 GLN B N 1
ATOM 3051 C CA . GLN B 1 119 ? -7.309 -20.344 -16.094 1 98.25 119 GLN B CA 1
ATOM 3052 C C . GLN B 1 119 ? -6.598 -20.953 -14.891 1 98.25 119 GLN B C 1
ATOM 3054 O O . GLN B 1 119 ? -7.035 -21.984 -14.359 1 98.25 119 GLN B O 1
ATOM 3059 N N . ALA B 1 120 ? -5.492 -20.359 -14.555 1 98.5 120 ALA B N 1
ATOM 3060 C CA . ALA B 1 120 ? -4.781 -20.797 -13.359 1 98.5 120 ALA B CA 1
ATOM 3061 C C . ALA B 1 120 ? -5.648 -20.641 -12.109 1 98.5 120 ALA B C 1
ATOM 3063 O O . ALA B 1 120 ? -5.68 -21.531 -11.258 1 98.5 120 ALA B O 1
ATOM 3064 N N . LEU B 1 121 ? -6.332 -19.531 -12.008 1 98.81 121 LEU B N 1
ATOM 3065 C CA . LEU B 1 121 ? -7.238 -19.328 -10.891 1 98.81 121 LEU B CA 1
ATOM 3066 C C . LEU B 1 121 ? -8.344 -20.391 -10.883 1 98.81 121 LEU B C 1
ATOM 3068 O O . LEU B 1 121 ? -8.672 -20.938 -9.828 1 98.81 121 LEU B O 1
ATOM 3072 N N . ASP B 1 122 ? -8.891 -20.703 -12.055 1 98.81 122 ASP B N 1
ATOM 3073 C CA . ASP B 1 122 ? -9.906 -21.75 -12.18 1 98.81 122 ASP B CA 1
ATOM 3074 C C . ASP B 1 122 ? -9.375 -23.078 -11.664 1 98.81 122 ASP B C 1
ATOM 3076 O O . ASP B 1 122 ? -10.086 -23.812 -10.969 1 98.81 122 ASP B O 1
ATOM 3080 N N . GLU B 1 123 ? -8.172 -23.344 -12.031 1 98.88 123 GLU B N 1
ATOM 3081 C CA . GLU B 1 123 ? -7.555 -24.594 -11.617 1 98.88 123 GLU B CA 1
ATOM 3082 C C . GLU B 1 123 ? -7.371 -24.641 -10.102 1 98.88 123 GLU B C 1
ATOM 3084 O O . GLU B 1 123 ? -7.617 -25.672 -9.469 1 98.88 123 GLU B O 1
ATOM 3089 N N . LEU B 1 124 ? -6.945 -23.578 -9.508 1 98.88 124 LEU B N 1
ATOM 3090 C CA . LEU B 1 124 ? -6.793 -23.516 -8.055 1 98.88 124 LEU B CA 1
ATOM 3091 C C . LEU B 1 124 ? -8.133 -23.719 -7.363 1 98.88 124 LEU B C 1
ATOM 3093 O O . LEU B 1 124 ? -8.211 -24.391 -6.332 1 98.88 124 LEU B O 1
ATOM 3097 N N . ILE B 1 125 ? -9.164 -23.125 -7.898 1 98.88 125 ILE B N 1
ATOM 3098 C CA . ILE B 1 125 ? -10.508 -23.281 -7.348 1 98.88 125 ILE B CA 1
ATOM 3099 C C . ILE B 1 125 ? -10.938 -24.75 -7.457 1 98.88 125 ILE B C 1
ATOM 3101 O O . ILE B 1 125 ? -11.469 -25.312 -6.496 1 98.88 125 ILE B O 1
ATOM 3105 N N . ARG B 1 126 ? -10.648 -25.344 -8.609 1 98.81 126 ARG B N 1
ATOM 3106 C CA . ARG B 1 126 ? -11.055 -26.734 -8.844 1 98.81 126 ARG B CA 1
ATOM 3107 C C . ARG B 1 126 ? -10.43 -27.656 -7.809 1 98.81 126 ARG B C 1
ATOM 3109 O O . ARG B 1 126 ? -11.102 -28.547 -7.281 1 98.81 126 ARG B O 1
ATOM 3116 N N . VAL B 1 127 ? -9.188 -27.469 -7.496 1 98.88 127 VAL B N 1
ATOM 3117 C CA . VAL B 1 127 ? -8.461 -28.422 -6.656 1 98.88 127 VAL B CA 1
ATOM 3118 C C . VAL B 1 127 ? -8.719 -28.109 -5.184 1 98.88 127 VAL B C 1
ATOM 3120 O O . VAL B 1 127 ? -8.383 -28.906 -4.309 1 98.88 127 VAL B O 1
ATOM 3123 N N . THR B 1 128 ? -9.312 -27 -4.871 1 98.88 128 THR B N 1
ATOM 3124 C CA . THR B 1 128 ? -9.664 -26.641 -3.5 1 98.88 128 THR B CA 1
ATOM 3125 C C . THR B 1 128 ? -11.016 -27.219 -3.121 1 98.88 128 THR B C 1
ATOM 3127 O O . THR B 1 128 ? -11.977 -27.141 -3.895 1 98.88 128 THR B O 1
ATOM 3130 N N . ARG B 1 129 ? -11.141 -27.766 -2.008 1 98.81 129 ARG B N 1
ATOM 3131 C CA . ARG B 1 129 ? -12.398 -28.359 -1.572 1 98.81 129 ARG B CA 1
ATOM 3132 C C . ARG B 1 129 ? -13.422 -27.281 -1.233 1 98.81 129 ARG B C 1
ATOM 3134 O O . ARG B 1 129 ? -13.055 -26.141 -0.935 1 98.81 129 ARG B O 1
ATOM 3141 N N . PRO B 1 130 ? -14.734 -27.719 -1.227 1 98.56 130 PRO B N 1
ATOM 3142 C CA . PRO B 1 130 ? -15.719 -26.781 -0.674 1 98.56 130 PRO B CA 1
ATOM 3143 C C . PRO B 1 130 ? -15.406 -26.375 0.764 1 98.56 130 PRO B C 1
ATOM 3145 O O . PRO B 1 130 ? -15.031 -27.219 1.581 1 98.56 130 PRO B O 1
ATOM 3148 N N . GLY B 1 131 ? -15.492 -25.078 1.039 1 98.44 131 GLY B N 1
ATOM 3149 C CA . GLY B 1 131 ? -15.141 -24.578 2.352 1 98.44 131 GLY B CA 1
ATOM 3150 C C . GLY B 1 131 ? -13.664 -24.234 2.484 1 98.44 131 GLY B C 1
ATOM 3151 O O . GLY B 1 131 ? -13.258 -23.562 3.439 1 98.44 131 GLY B O 1
ATOM 3152 N N . GLY B 1 132 ? -12.844 -24.656 1.512 1 98.81 132 GLY B N 1
ATOM 3153 C CA . GLY B 1 132 ? -11.422 -24.344 1.498 1 98.81 132 GLY B CA 1
ATOM 3154 C C . GLY B 1 132 ? -11.125 -22.953 1.007 1 98.81 132 GLY B C 1
ATOM 3155 O O . GLY B 1 132 ? -12.016 -22.234 0.553 1 98.81 132 GLY B O 1
ATOM 3156 N N . ARG B 1 133 ? -9.875 -22.531 1.118 1 98.81 133 ARG B N 1
ATOM 3157 C CA . ARG B 1 133 ? -9.461 -21.172 0.79 1 98.81 133 ARG B CA 1
ATOM 3158 C C . ARG B 1 133 ? -8.539 -21.156 -0.422 1 98.81 133 ARG B C 1
ATOM 3160 O O . ARG B 1 133 ? -7.645 -22 -0.537 1 98.81 133 ARG B O 1
ATOM 3167 N N . VAL B 1 134 ? -8.836 -20.266 -1.288 1 98.94 134 VAL B N 1
ATOM 3168 C CA . VAL B 1 134 ? -7.945 -19.922 -2.398 1 98.94 134 VAL B CA 1
ATOM 3169 C C . VAL B 1 134 ? -7.273 -18.578 -2.139 1 98.94 134 VAL B C 1
ATOM 3171 O O . VAL B 1 134 ? -7.953 -17.578 -1.919 1 98.94 134 VAL B O 1
ATOM 3174 N N . VAL B 1 135 ? -5.918 -18.547 -2.148 1 98.88 135 VAL B N 1
ATOM 3175 C CA . VAL B 1 135 ? -5.203 -17.312 -1.806 1 98.88 135 VAL B CA 1
ATOM 3176 C C . VAL B 1 135 ? -4.223 -16.969 -2.922 1 98.88 135 VAL B C 1
ATOM 3178 O O . VAL B 1 135 ? -3.406 -17.797 -3.328 1 98.88 135 VAL B O 1
ATOM 3181 N N . ILE B 1 136 ? -4.363 -15.75 -3.42 1 98.81 136 ILE B N 1
ATOM 3182 C CA . ILE B 1 136 ? -3.469 -15.195 -4.43 1 98.81 136 ILE B CA 1
ATOM 3183 C C . ILE B 1 136 ? -2.746 -13.977 -3.865 1 98.81 136 ILE B C 1
ATOM 3185 O O . ILE B 1 136 ? -3.383 -13.047 -3.361 1 98.81 136 ILE B O 1
ATOM 3189 N N . SER B 1 137 ? -1.434 -13.977 -3.887 1 97.31 137 SER B N 1
ATOM 3190 C CA . SER B 1 137 ? -0.593 -12.875 -3.43 1 97.31 137 SER B CA 1
ATOM 3191 C C . SER B 1 137 ? 0.232 -12.297 -4.574 1 97.31 137 SER B C 1
ATOM 3193 O O . SER B 1 137 ? 1.112 -12.969 -5.113 1 97.31 137 SER B O 1
ATOM 3195 N N . GLU B 1 138 ? -0.057 -11.062 -4.988 1 96.62 138 GLU B N 1
ATOM 3196 C CA . GLU B 1 138 ? 0.57 -10.414 -6.137 1 96.62 138 GLU B CA 1
ATOM 3197 C C . GLU B 1 138 ? 0.849 -8.945 -5.855 1 96.62 138 GLU B C 1
ATOM 3199 O O . GLU B 1 138 ? 0.217 -8.344 -4.984 1 96.62 138 GLU B O 1
ATOM 3204 N N . PHE B 1 139 ? 1.728 -8.383 -6.547 1 92.44 139 PHE B N 1
ATOM 3205 C CA . PHE B 1 139 ? 1.987 -6.957 -6.406 1 92.44 139 PHE B CA 1
ATOM 3206 C C . PHE B 1 139 ? 0.98 -6.141 -7.207 1 92.44 139 PHE B C 1
ATOM 3208 O O . PHE B 1 139 ? 0.237 -6.688 -8.023 1 92.44 139 PHE B O 1
ATOM 3215 N N . ASP B 1 140 ? 0.93 -4.871 -6.934 1 94.25 140 ASP B N 1
ATOM 3216 C CA . ASP B 1 140 ? 0.213 -3.865 -7.707 1 94.25 140 ASP B CA 1
ATOM 3217 C C . ASP B 1 140 ? 1.104 -2.662 -8.008 1 94.25 140 ASP B C 1
ATOM 3219 O O . ASP B 1 140 ? 1.295 -1.798 -7.145 1 94.25 140 ASP B O 1
ATOM 3223 N N . GLY B 1 141 ? 1.59 -2.586 -9.234 1 88.56 141 GLY B N 1
ATOM 3224 C CA . GLY B 1 141 ? 2.389 -1.448 -9.664 1 88.56 141 GLY B CA 1
ATOM 3225 C C . GLY B 1 141 ? 3.838 -1.537 -9.219 1 88.56 141 GLY B C 1
ATOM 3226 O O . GLY B 1 141 ? 4.391 -0.575 -8.688 1 88.56 141 GLY B O 1
ATOM 3227 N N . PHE B 1 142 ? 4.48 -2.537 -9.453 1 86.38 142 PHE B N 1
ATOM 3228 C CA . PHE B 1 142 ? 5.855 -2.807 -9.039 1 86.38 142 PHE B CA 1
ATOM 3229 C C . PHE B 1 142 ? 6.824 -1.86 -9.734 1 86.38 142 PHE B C 1
ATOM 3231 O O . PHE B 1 142 ? 6.773 -1.697 -10.961 1 86.38 142 PHE B O 1
ATOM 3238 N N . GLY B 1 143 ? 7.602 -1.171 -8.914 1 89.56 143 GLY B N 1
ATOM 3239 C CA . GLY B 1 143 ? 8.664 -0.331 -9.438 1 89.56 143 GLY B CA 1
ATOM 3240 C C . GLY B 1 143 ? 8.242 1.11 -9.648 1 89.56 143 GLY B C 1
ATOM 3241 O O . GLY B 1 143 ? 9.047 1.946 -10.062 1 89.56 143 GLY B O 1
ATOM 3242 N N . LEU B 1 144 ? 7.098 1.485 -9.266 1 92.56 144 LEU B N 1
ATOM 3243 C CA . LEU B 1 144 ? 6.582 2.801 -9.625 1 92.56 144 LEU B CA 1
ATOM 3244 C C . LEU B 1 144 ? 6.469 3.699 -8.398 1 92.56 144 LEU B C 1
ATOM 3246 O O . LEU B 1 144 ? 6.266 4.91 -8.531 1 92.56 144 LEU B O 1
ATOM 3250 N N . GLY B 1 145 ? 6.586 3.148 -7.281 1 94.94 145 GLY B N 1
ATOM 3251 C CA . GLY B 1 145 ? 6.5 3.914 -6.047 1 94.94 145 GLY B CA 1
ATOM 3252 C C . GLY B 1 145 ? 7.824 4.531 -5.633 1 94.94 145 GLY B C 1
ATOM 3253 O O . GLY B 1 145 ? 8.438 4.105 -4.656 1 94.94 145 GLY B O 1
ATOM 3254 N N . ASN B 1 146 ? 8.188 5.605 -6.418 1 97.12 146 ASN B N 1
ATOM 3255 C CA . ASN B 1 146 ? 9.484 6.234 -6.176 1 97.12 146 ASN B CA 1
ATOM 3256 C C . ASN B 1 146 ? 9.336 7.734 -5.934 1 97.12 146 ASN B C 1
ATOM 3258 O O . ASN B 1 146 ? 8.453 8.375 -6.5 1 97.12 146 ASN B O 1
ATOM 3262 N N . TRP B 1 147 ? 10.25 8.219 -5.102 1 98.06 147 TRP B N 1
ATOM 3263 C CA . TRP B 1 147 ? 10.43 9.664 -5.008 1 98.06 147 TRP B CA 1
ATOM 3264 C C . TRP B 1 147 ? 11.82 10 -4.473 1 98.06 147 TRP B C 1
ATOM 3266 O O . TRP B 1 147 ? 12.242 9.461 -3.449 1 98.06 147 TRP B O 1
ATOM 3276 N N . PRO B 1 148 ? 12.562 11.039 -5.16 1 97.88 148 PRO B N 1
ATOM 3277 C CA . PRO B 1 148 ? 12.219 11.68 -6.434 1 97.88 148 PRO B CA 1
ATOM 3278 C C . PRO B 1 148 ? 12.141 10.68 -7.59 1 97.88 148 PRO B C 1
ATOM 3280 O O . PRO B 1 148 ? 12.781 9.633 -7.547 1 97.88 148 PRO B O 1
ATOM 3283 N N . PHE B 1 149 ? 11.328 11.016 -8.539 1 97.56 149 PHE B N 1
ATOM 3284 C CA . PHE B 1 149 ? 11.141 10.211 -9.742 1 97.56 149 PHE B CA 1
ATOM 3285 C C . PHE B 1 149 ? 11.188 11.086 -10.984 1 97.56 149 PHE B C 1
ATOM 3287 O O . PHE B 1 149 ? 10.148 11.547 -11.461 1 97.56 149 PHE B O 1
ATOM 3294 N N . PRO B 1 150 ? 12.422 11.219 -11.562 1 97.44 150 PRO B N 1
ATOM 3295 C CA . PRO B 1 150 ? 12.523 12.078 -12.742 1 97.44 150 PRO B CA 1
ATOM 3296 C C . PRO B 1 150 ? 11.523 11.695 -13.828 1 97.44 150 PRO B C 1
ATOM 3298 O O . PRO B 1 150 ? 11.289 10.508 -14.07 1 97.44 150 PRO B O 1
ATOM 3301 N N . ASP B 1 151 ? 10.984 12.68 -14.555 1 96.25 151 ASP B N 1
ATOM 3302 C CA . ASP B 1 151 ? 9.891 12.492 -15.508 1 96.25 151 ASP B CA 1
ATOM 3303 C C . ASP B 1 151 ? 10.297 11.523 -16.625 1 96.25 151 ASP B C 1
ATOM 3305 O O . ASP B 1 151 ? 9.516 10.648 -17 1 96.25 151 ASP B O 1
ATOM 3309 N N . ASP B 1 152 ? 11.43 11.656 -17.094 1 97 152 ASP B N 1
ATOM 3310 C CA . ASP B 1 152 ? 11.875 10.805 -18.203 1 97 152 ASP B CA 1
ATOM 3311 C C . ASP B 1 152 ? 12 9.352 -17.75 1 97 152 ASP B C 1
ATOM 3313 O O . ASP B 1 152 ? 11.656 8.43 -18.5 1 97 152 ASP B O 1
ATOM 3317 N N . LEU B 1 153 ? 12.461 9.172 -16.547 1 97.94 153 LEU B N 1
ATOM 3318 C CA . LEU B 1 153 ? 12.586 7.816 -16.016 1 97.94 153 LEU B CA 1
ATOM 3319 C C . LEU B 1 153 ? 11.211 7.215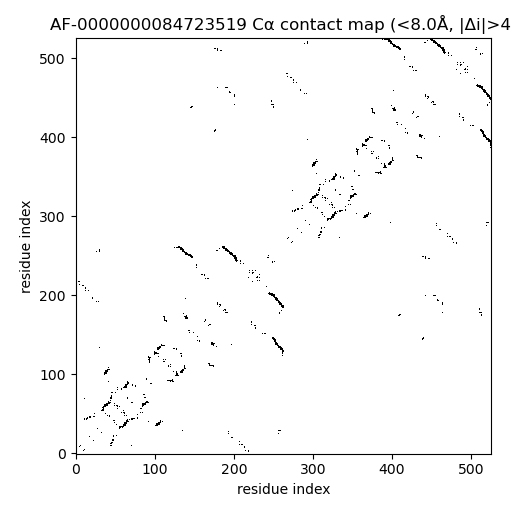 -15.727 1 97.94 153 LEU B C 1
ATOM 3321 O O . LEU B 1 153 ? 10.977 6.039 -16.016 1 97.94 153 LEU B O 1
ATOM 3325 N N . ARG B 1 154 ? 10.367 8.008 -15.164 1 97.19 154 ARG B N 1
ATOM 3326 C CA . ARG B 1 154 ? 9 7.562 -14.906 1 97.19 154 ARG B CA 1
ATOM 3327 C C . ARG B 1 154 ? 8.305 7.152 -16.203 1 97.19 154 ARG B C 1
ATOM 3329 O O . ARG B 1 154 ? 7.691 6.086 -16.281 1 97.19 154 ARG B O 1
ATOM 3336 N N . GLU B 1 155 ? 8.438 7.957 -17.188 1 96.44 155 GLU B N 1
ATOM 3337 C CA . GLU B 1 155 ? 7.832 7.656 -18.484 1 96.44 155 GLU B CA 1
ATOM 3338 C C . GLU B 1 155 ? 8.422 6.383 -19.094 1 96.44 155 GLU B C 1
ATOM 3340 O O . GLU B 1 155 ? 7.703 5.574 -19.672 1 96.44 155 GLU B O 1
ATOM 3345 N N . TRP B 1 156 ? 9.672 6.285 -18.969 1 97.62 156 TRP B N 1
ATOM 3346 C CA . TRP B 1 156 ? 10.328 5.082 -19.469 1 97.62 156 TRP B CA 1
ATOM 3347 C C . TRP B 1 156 ? 9.812 3.84 -18.75 1 97.62 156 TRP B C 1
ATOM 3349 O O . TRP B 1 156 ? 9.555 2.812 -19.375 1 97.62 156 TRP B O 1
ATOM 3359 N N . CYS B 1 157 ? 9.656 3.893 -17.469 1 97.06 157 CYS B N 1
ATOM 3360 C CA . CYS B 1 157 ? 9.148 2.762 -16.688 1 97.06 157 CYS B CA 1
ATOM 3361 C C . CYS B 1 157 ? 7.738 2.389 -17.141 1 97.06 157 CYS B C 1
ATOM 3363 O O . CYS B 1 157 ? 7.402 1.207 -17.219 1 97.06 157 CYS B O 1
ATOM 3365 N N . LEU B 1 158 ? 6.965 3.402 -17.438 1 95.25 158 LEU B N 1
ATOM 3366 C CA . LEU B 1 158 ? 5.617 3.135 -17.922 1 95.25 158 LEU B CA 1
ATOM 3367 C C . LEU B 1 158 ? 5.66 2.438 -19.281 1 95.25 158 LEU B C 1
ATOM 3369 O O . LEU B 1 158 ? 4.902 1.494 -19.516 1 95.25 158 LEU B O 1
ATOM 3373 N N . ARG B 1 159 ? 6.531 2.865 -20.109 1 96.44 159 ARG B N 1
ATOM 3374 C CA . ARG B 1 159 ? 6.699 2.209 -21.406 1 96.44 159 ARG B CA 1
ATOM 3375 C C . ARG B 1 159 ? 7.199 0.778 -21.234 1 96.44 159 ARG B C 1
ATOM 3377 O O . ARG B 1 159 ? 6.82 -0.114 -21.984 1 96.44 159 ARG B O 1
ATOM 3384 N N . LEU B 1 160 ? 8.062 0.612 -20.312 1 96.88 160 LEU B N 1
ATOM 3385 C CA . LEU B 1 160 ? 8.562 -0.725 -20.016 1 96.88 160 LEU B CA 1
ATOM 3386 C C . LEU B 1 160 ? 7.426 -1.652 -19.594 1 96.88 160 LEU B C 1
ATOM 3388 O O . LEU B 1 160 ? 7.344 -2.789 -20.078 1 96.88 160 LEU B O 1
ATOM 3392 N N . THR B 1 161 ? 6.559 -1.158 -18.734 1 94.5 161 THR B N 1
ATOM 3393 C CA . THR B 1 161 ? 5.418 -1.943 -18.266 1 94.5 161 THR B CA 1
ATOM 3394 C C . THR B 1 161 ? 4.508 -2.309 -19.438 1 94.5 161 THR B C 1
ATOM 3396 O O . THR B 1 161 ? 4.039 -3.447 -19.531 1 94.5 161 THR B O 1
ATOM 3399 N N . ASP B 1 162 ? 4.305 -1.39 -20.297 1 94.69 162 ASP B N 1
ATOM 3400 C CA . ASP B 1 162 ? 3.484 -1.638 -21.484 1 94.69 162 ASP B CA 1
ATOM 3401 C C . ASP B 1 162 ? 4.129 -2.686 -22.391 1 94.69 162 ASP B C 1
ATOM 3403 O O . ASP B 1 162 ? 3.447 -3.576 -22.906 1 94.69 162 ASP B O 1
ATOM 3407 N N . ALA B 1 163 ? 5.398 -2.568 -22.594 1 95.94 163 ALA B N 1
ATOM 3408 C CA . ALA B 1 163 ? 6.133 -3.518 -23.422 1 95.94 163 ALA B CA 1
ATOM 3409 C C . ALA B 1 163 ? 6.059 -4.926 -22.844 1 95.94 163 ALA B C 1
ATOM 3411 O O . ALA B 1 163 ? 5.855 -5.898 -23.578 1 95.94 163 ALA B O 1
ATOM 3412 N N . LEU B 1 164 ? 6.184 -5 -21.547 1 94.06 164 LEU B N 1
ATOM 3413 C CA . LEU B 1 164 ? 6.117 -6.289 -20.875 1 94.06 164 LEU B CA 1
ATOM 3414 C C . LEU B 1 164 ? 4.75 -6.941 -21.078 1 94.06 164 LEU B C 1
ATOM 3416 O O . LEU B 1 164 ? 4.664 -8.141 -21.344 1 94.06 164 LEU B O 1
ATOM 3420 N N . MET B 1 165 ? 3.758 -6.191 -21 1 92.94 165 MET B N 1
ATOM 3421 C CA . MET B 1 165 ? 2.41 -6.707 -21.219 1 92.94 165 MET B CA 1
ATOM 3422 C C . MET B 1 165 ? 2.236 -7.172 -22.656 1 92.94 165 MET B C 1
ATOM 3424 O O . MET B 1 165 ? 1.687 -8.25 -22.906 1 92.94 165 MET B O 1
ATOM 3428 N N . ARG B 1 166 ? 2.732 -6.445 -23.547 1 92.38 166 ARG B N 1
ATOM 3429 C CA . ARG B 1 166 ? 2.547 -6.723 -24.969 1 92.38 166 ARG B CA 1
ATOM 3430 C C . ARG B 1 166 ? 3.326 -7.965 -25.391 1 92.38 166 ARG B C 1
ATOM 3432 O O . ARG B 1 166 ? 2.805 -8.812 -26.109 1 92.38 166 ARG B O 1
ATOM 3439 N N . VAL B 1 167 ? 4.523 -8.109 -24.922 1 92 167 VAL B N 1
ATOM 3440 C CA . VAL B 1 167 ? 5.414 -9.117 -25.5 1 92 167 VAL B CA 1
ATOM 3441 C C . VAL B 1 167 ? 5.426 -10.359 -24.609 1 92 167 VAL B C 1
ATOM 3443 O O . VAL B 1 167 ? 5.602 -11.477 -25.094 1 92 167 VAL B O 1
ATOM 3446 N N . ALA B 1 168 ? 5.324 -10.109 -23.328 1 88.75 168 ALA B N 1
ATOM 3447 C CA . ALA B 1 168 ? 5.461 -11.227 -22.391 1 88.75 168 ALA B CA 1
ATOM 3448 C C . ALA B 1 168 ? 4.152 -11.492 -21.656 1 88.75 168 ALA B C 1
ATOM 3450 O O . ALA B 1 168 ? 4.059 -12.43 -20.859 1 88.75 168 ALA B O 1
ATOM 3451 N N . HIS B 1 169 ? 3.164 -10.664 -21.844 1 91.75 169 HIS B N 1
ATOM 3452 C CA . HIS B 1 169 ? 1.868 -10.75 -21.172 1 91.75 169 HIS B CA 1
ATOM 3453 C C . HIS B 1 169 ? 2.018 -10.656 -19.672 1 91.75 169 HIS B C 1
ATOM 3455 O O . HIS B 1 169 ? 1.246 -11.266 -18.922 1 91.75 169 HIS B O 1
ATOM 3461 N N . MET B 1 170 ? 3.074 -10.031 -19.281 1 93.56 170 MET B N 1
ATOM 3462 C CA . MET B 1 170 ? 3.277 -9.805 -17.844 1 93.56 170 MET B CA 1
ATOM 3463 C C . MET B 1 170 ? 2.43 -8.633 -17.359 1 93.56 170 MET B C 1
ATOM 3465 O O . MET B 1 170 ? 2.555 -7.516 -17.859 1 93.56 170 MET B O 1
ATOM 3469 N N . ASP B 1 171 ? 1.562 -8.852 -16.422 1 94.75 171 ASP B N 1
ATOM 3470 C CA . ASP B 1 171 ? 0.677 -7.836 -15.875 1 94.75 171 ASP B CA 1
ATOM 3471 C C . ASP B 1 171 ? 1.128 -7.418 -14.477 1 94.75 171 ASP B C 1
ATOM 3473 O O . ASP B 1 171 ? 0.8 -8.078 -13.484 1 94.75 171 ASP B O 1
ATOM 3477 N N . ILE B 1 172 ? 1.714 -6.262 -14.375 1 92.5 172 ILE B N 1
ATOM 3478 C CA . ILE B 1 172 ? 2.303 -5.828 -13.109 1 92.5 172 ILE B CA 1
ATOM 3479 C C . ILE B 1 172 ? 1.21 -5.281 -12.195 1 92.5 172 ILE B C 1
ATOM 3481 O O . ILE B 1 172 ? 1.478 -4.926 -11.047 1 92.5 172 ILE B O 1
ATOM 3485 N N . HIS B 1 173 ? -0.044 -5.227 -12.664 1 94.81 173 HIS B N 1
ATOM 3486 C CA . HIS B 1 173 ? -1.161 -4.738 -11.867 1 94.81 173 HIS B CA 1
ATOM 3487 C C . HIS B 1 173 ? -2.174 -5.848 -11.602 1 94.81 173 HIS B C 1
ATOM 3489 O O . HIS B 1 173 ? -3.334 -5.574 -11.281 1 94.81 173 HIS B O 1
ATOM 3495 N N . VAL B 1 174 ? -1.74 -7.051 -11.758 1 96.94 174 VAL B N 1
ATOM 3496 C CA . VAL B 1 174 ? -2.668 -8.172 -11.664 1 96.94 174 VAL B CA 1
ATOM 3497 C C . VAL B 1 174 ? -3.244 -8.25 -10.25 1 96.94 174 VAL B C 1
ATOM 3499 O O . VAL B 1 174 ? -4.383 -8.68 -10.055 1 96.94 174 VAL B O 1
ATOM 3502 N N . GLY B 1 175 ? -2.531 -7.789 -9.25 1 97.62 175 GLY B N 1
ATOM 3503 C CA . GLY B 1 175 ? -2.965 -7.887 -7.863 1 97.62 175 GLY B CA 1
ATOM 3504 C C . GLY B 1 175 ? -4.328 -7.27 -7.621 1 97.62 175 GLY B C 1
ATOM 3505 O O . GLY B 1 175 ? -5.164 -7.855 -6.926 1 97.62 175 GLY B O 1
ATOM 3506 N N . ARG B 1 176 ? -4.586 -6.125 -8.18 1 97.88 176 ARG B N 1
ATOM 3507 C CA . ARG B 1 176 ? -5.836 -5.426 -7.906 1 97.88 176 ARG B CA 1
ATOM 3508 C C . ARG B 1 176 ? -7 -6.074 -8.648 1 97.88 176 ARG B C 1
ATOM 3510 O O . ARG B 1 176 ? -8.164 -5.777 -8.367 1 97.88 176 ARG B O 1
ATOM 3517 N N . LYS B 1 177 ? -6.715 -7.012 -9.508 1 98.5 177 LYS B N 1
ATOM 3518 C CA . LYS B 1 177 ? -7.746 -7.609 -10.352 1 98.5 177 LYS B CA 1
ATOM 3519 C C . LYS B 1 177 ? -8.289 -8.891 -9.734 1 98.5 177 LYS B C 1
ATOM 3521 O O . LYS B 1 177 ? -9.352 -9.383 -10.133 1 98.5 177 LYS B O 1
ATOM 3526 N N . VAL B 1 178 ? -7.578 -9.422 -8.797 1 98.81 178 VAL B N 1
ATOM 3527 C CA . VAL B 1 178 ? -7.844 -10.766 -8.289 1 98.81 178 VAL B CA 1
ATOM 3528 C C . VAL B 1 178 ? -9.188 -10.789 -7.57 1 98.81 178 VAL B C 1
ATOM 3530 O O . VAL B 1 178 ? -9.969 -11.734 -7.734 1 98.81 178 VAL B O 1
ATOM 3533 N N . PHE B 1 179 ? -9.508 -9.789 -6.777 1 98.88 179 PHE B N 1
ATOM 3534 C CA . PHE B 1 179 ? -10.773 -9.75 -6.047 1 98.88 179 PHE B CA 1
ATOM 3535 C C . PHE B 1 179 ? -11.953 -9.898 -6.996 1 98.88 179 PHE B C 1
ATOM 3537 O O . PHE B 1 179 ? -12.82 -10.75 -6.777 1 98.88 179 PHE B O 1
ATOM 3544 N N . HIS B 1 180 ? -11.922 -9.078 -8.008 1 98.81 180 HIS B N 1
ATOM 3545 C CA . HIS B 1 180 ? -12.992 -9.086 -9 1 98.81 180 HIS B CA 1
ATOM 3546 C C . HIS B 1 180 ? -13.141 -10.461 -9.641 1 98.81 180 HIS B C 1
ATOM 3548 O O . HIS B 1 180 ? -14.258 -10.969 -9.781 1 98.81 180 HIS B O 1
ATOM 3554 N N . GLU B 1 181 ? -12.07 -11.055 -9.953 1 98.75 181 GLU B N 1
ATOM 3555 C CA . GLU B 1 181 ? -12.094 -12.328 -10.656 1 98.75 181 GLU B CA 1
ATOM 3556 C C . GLU B 1 181 ? -12.547 -13.461 -9.742 1 98.75 181 GLU B C 1
ATOM 3558 O O . GLU B 1 181 ? -13.234 -14.383 -10.172 1 98.75 181 GLU B O 1
ATOM 3563 N N . MET B 1 182 ? -12.141 -13.406 -8.477 1 98.81 182 MET B N 1
ATOM 3564 C CA . MET B 1 182 ? -12.633 -14.391 -7.523 1 98.81 182 MET B CA 1
ATOM 3565 C C . MET B 1 182 ? -14.141 -14.281 -7.352 1 98.81 182 MET B C 1
ATOM 3567 O O . MET B 1 182 ? -14.844 -15.297 -7.344 1 98.81 182 MET B O 1
ATOM 3571 N N . ARG B 1 183 ? -14.633 -13.055 -7.246 1 98.5 183 ARG B N 1
ATOM 3572 C CA . ARG B 1 183 ? -16.062 -12.828 -7.094 1 98.5 183 ARG B CA 1
ATOM 3573 C C . ARG B 1 183 ? -16.828 -13.344 -8.305 1 98.5 183 ARG B C 1
ATOM 3575 O O . ARG B 1 183 ? -17.844 -14.023 -8.156 1 98.5 183 ARG B O 1
ATOM 3582 N N . ARG B 1 184 ? -16.344 -13.07 -9.43 1 97.81 184 ARG B N 1
ATOM 3583 C CA . ARG B 1 184 ? -16.984 -13.484 -10.68 1 97.81 184 ARG B CA 1
ATOM 3584 C C . ARG B 1 184 ? -17.047 -15 -10.781 1 97.81 184 ARG B C 1
ATOM 3586 O O . ARG B 1 184 ? -17.938 -15.539 -11.445 1 97.81 184 ARG B O 1
ATOM 3593 N N . ARG B 1 185 ? -16.172 -15.648 -10.125 1 98.38 185 ARG B N 1
ATOM 3594 C CA . ARG B 1 185 ? -16.094 -17.109 -10.195 1 98.38 185 ARG B CA 1
ATOM 3595 C C . ARG B 1 185 ? -16.859 -17.75 -9.039 1 98.38 185 ARG B C 1
ATOM 3597 O O . ARG B 1 185 ? -16.812 -18.969 -8.859 1 98.38 185 ARG B O 1
ATOM 3604 N N . GLY B 1 186 ? -17.438 -16.938 -8.219 1 98.06 186 GLY B N 1
ATOM 3605 C CA . GLY B 1 186 ? -18.375 -17.438 -7.234 1 98.06 186 GLY B CA 1
ATOM 3606 C C . GLY B 1 186 ? -17.734 -17.688 -5.879 1 98.06 186 GLY B C 1
ATOM 3607 O O . GLY B 1 186 ? -18.375 -18.25 -4.984 1 98.06 186 GLY B O 1
ATOM 3608 N N . LEU B 1 187 ? -16.469 -17.328 -5.715 1 98.75 187 LEU B N 1
ATOM 3609 C CA . LEU B 1 187 ? -15.898 -17.453 -4.379 1 98.75 187 LEU B CA 1
ATOM 3610 C C . LEU B 1 187 ? -16.609 -16.531 -3.395 1 98.75 187 LEU B C 1
ATOM 3612 O O . LEU B 1 187 ? -17.094 -15.469 -3.775 1 98.75 187 LEU B O 1
ATOM 3616 N N . THR B 1 188 ? -16.656 -16.984 -2.117 1 97.94 188 THR B N 1
ATOM 3617 C CA . THR B 1 188 ? -17.344 -16.219 -1.07 1 97.94 188 THR B CA 1
ATOM 3618 C C . THR B 1 188 ? -16.344 -15.75 -0.01 1 97.94 188 THR B C 1
ATOM 3620 O O . THR B 1 188 ? -15.195 -16.188 0.002 1 97.94 188 THR B O 1
ATOM 3623 N N . GLN B 1 189 ? -16.797 -14.805 0.754 1 97.38 189 GLN B N 1
ATOM 3624 C CA . GLN B 1 189 ? -15.961 -14.25 1.816 1 97.38 189 GLN B CA 1
ATOM 3625 C C . GLN B 1 189 ? -14.617 -13.781 1.271 1 97.38 189 GLN B C 1
ATOM 3627 O O . GLN B 1 189 ? -13.562 -14.086 1.84 1 97.38 189 GLN B O 1
ATOM 3632 N N . VAL B 1 190 ? -14.703 -13.148 0.115 1 98.62 190 VAL B N 1
ATOM 3633 C CA . VAL B 1 190 ? -13.477 -12.68 -0.522 1 98.62 190 VAL B CA 1
ATOM 3634 C C . VAL B 1 190 ? -12.945 -11.453 0.221 1 98.62 190 VAL B C 1
ATOM 3636 O O . VAL B 1 190 ? -13.672 -10.477 0.424 1 98.62 190 VAL B O 1
ATOM 3639 N N . ARG B 1 191 ? -11.688 -11.492 0.666 1 97.88 191 ARG B N 1
ATOM 3640 C CA . ARG B 1 191 ? -11.016 -10.43 1.404 1 97.88 191 ARG B CA 1
ATOM 3641 C C . ARG B 1 191 ? -9.688 -10.062 0.755 1 97.88 191 ARG B C 1
ATOM 3643 O O . ARG B 1 191 ? -9.078 -10.891 0.067 1 97.88 191 ARG B O 1
ATOM 3650 N N . VAL B 1 192 ? -9.273 -8.836 0.974 1 98.31 192 VAL B N 1
ATOM 3651 C CA . VAL B 1 192 ? -8.008 -8.344 0.438 1 98.31 192 VAL B CA 1
ATOM 3652 C C . VAL B 1 192 ? -7.176 -7.734 1.562 1 98.31 192 VAL B C 1
ATOM 3654 O O . VAL B 1 192 ? -7.664 -6.891 2.316 1 98.31 192 VAL B O 1
ATOM 3657 N N . HIS B 1 193 ? -5.988 -8.18 1.656 1 96.19 193 HIS B N 1
ATOM 3658 C CA . HIS B 1 193 ? -5.016 -7.621 2.59 1 96.19 193 HIS B CA 1
ATOM 3659 C C . HIS B 1 193 ? -3.918 -6.863 1.854 1 96.19 193 HIS B C 1
ATOM 3661 O O . HIS B 1 193 ? -3.414 -7.328 0.83 1 96.19 193 HIS B O 1
ATOM 3667 N N . VAL B 1 194 ? -3.641 -5.688 2.385 1 94.81 194 VAL B N 1
ATOM 3668 C CA . VAL B 1 194 ? -2.584 -4.859 1.811 1 94.81 194 VAL B CA 1
ATOM 3669 C C . VAL B 1 194 ? -1.342 -4.922 2.697 1 94.81 194 VAL B C 1
ATOM 3671 O O . VAL B 1 194 ? -1.405 -4.605 3.887 1 94.81 194 VAL B O 1
ATOM 3674 N N . LEU B 1 195 ? -0.219 -5.312 2.092 1 93.38 195 LEU B N 1
ATOM 3675 C CA . LEU B 1 195 ? 1.078 -5.359 2.756 1 93.38 195 LEU B CA 1
ATOM 3676 C C . LEU B 1 195 ? 2.148 -4.676 1.91 1 93.38 195 LEU B C 1
ATOM 3678 O O . LEU B 1 195 ? 2.002 -4.562 0.691 1 93.38 195 LEU B O 1
ATOM 3682 N N . PRO B 1 196 ? 3.18 -4.145 2.574 1 92.06 196 PRO B N 1
ATOM 3683 C CA . PRO B 1 196 ? 4.316 -3.707 1.759 1 92.06 196 PRO B CA 1
ATOM 3684 C C . PRO B 1 196 ? 5.078 -4.875 1.136 1 92.06 196 PRO B C 1
ATOM 3686 O O . PRO B 1 196 ? 5.461 -5.812 1.84 1 92.06 196 PRO B O 1
ATOM 3689 N N . GLN B 1 197 ? 5.227 -4.871 -0.14 1 89.56 197 GLN B N 1
ATOM 3690 C CA . GLN B 1 197 ? 6.168 -5.82 -0.729 1 89.56 197 GLN B CA 1
ATOM 3691 C C . GLN B 1 197 ? 7.605 -5.484 -0.345 1 89.56 197 GLN B C 1
ATOM 3693 O O . GLN B 1 197 ? 8.359 -6.359 0.077 1 89.56 197 GLN B O 1
ATOM 3698 N N . PHE B 1 198 ? 7.938 -4.227 -0.505 1 89.56 198 PHE B N 1
ATOM 3699 C CA . PHE B 1 198 ? 9.172 -3.68 0.048 1 89.56 198 PHE B CA 1
ATOM 3700 C C . PHE B 1 198 ? 9.039 -2.182 0.294 1 89.56 198 PHE B C 1
ATOM 3702 O O . PHE B 1 198 ? 8.219 -1.514 -0.338 1 89.56 198 PHE B O 1
ATOM 3709 N N . VAL B 1 199 ? 9.789 -1.706 1.201 1 94.25 199 VAL B N 1
ATOM 3710 C CA . VAL B 1 199 ? 10.016 -0.29 1.47 1 94.25 199 VAL B CA 1
ATOM 3711 C C . VAL B 1 199 ? 11.516 -0.013 1.565 1 94.25 199 VAL B C 1
ATOM 3713 O O . VAL B 1 199 ? 12.18 -0.476 2.496 1 94.25 199 VAL B O 1
ATOM 3716 N N . ILE B 1 200 ? 12.016 0.647 0.599 1 95.75 200 ILE B N 1
ATOM 3717 C CA . ILE B 1 200 ? 13.406 1.076 0.594 1 95.75 200 ILE B CA 1
ATOM 3718 C C . ILE B 1 200 ? 13.484 2.58 0.852 1 95.75 200 ILE B C 1
ATOM 3720 O O . ILE B 1 200 ? 13.453 3.379 -0.087 1 95.75 200 ILE B O 1
ATOM 3724 N N . ALA B 1 201 ? 13.516 2.936 2.07 1 97.06 201 ALA B N 1
ATOM 3725 C CA . ALA B 1 201 ? 13.75 4.312 2.492 1 97.06 201 ALA B CA 1
ATOM 3726 C C . ALA B 1 201 ? 15.242 4.621 2.57 1 97.06 201 ALA B C 1
ATOM 3728 O O . ALA B 1 201 ? 15.867 4.43 3.615 1 97.06 201 ALA B O 1
ATOM 3729 N N . GLY B 1 202 ? 15.812 5.156 1.519 1 97.25 202 GLY B N 1
ATOM 3730 C CA . GLY B 1 202 ? 17.25 5.328 1.387 1 97.25 202 GLY B CA 1
ATOM 3731 C C . GLY B 1 202 ? 17.859 4.449 0.312 1 97.25 202 GLY B C 1
ATOM 3732 O O . GLY B 1 202 ? 17.188 4.086 -0.655 1 97.25 202 GLY B O 1
ATOM 3733 N N . ALA B 1 203 ? 19.156 4.168 0.456 1 96.81 203 ALA B N 1
ATOM 3734 C CA . ALA B 1 203 ? 19.859 3.354 -0.531 1 96.81 203 ALA B CA 1
ATOM 3735 C C . ALA B 1 203 ? 19.469 1.883 -0.406 1 96.81 203 ALA B C 1
ATOM 3737 O O . ALA B 1 203 ? 19.406 1.341 0.701 1 96.81 203 ALA B O 1
ATOM 3738 N N . ALA B 1 204 ? 19.172 1.335 -1.554 1 95.25 204 ALA B N 1
ATOM 3739 C CA . ALA B 1 204 ? 18.906 -0.099 -1.562 1 95.25 204 ALA B CA 1
ATOM 3740 C C . ALA B 1 204 ? 20.109 -0.895 -1.074 1 95.25 204 ALA B C 1
ATOM 3742 O O . ALA B 1 204 ? 21.25 -0.536 -1.358 1 95.25 204 ALA B O 1
ATOM 3743 N N . ASP B 1 205 ? 19.781 -1.949 -0.385 1 91.31 205 ASP B N 1
ATOM 3744 C CA . ASP B 1 205 ? 20.859 -2.852 -0.001 1 91.31 205 ASP B CA 1
ATOM 3745 C C . ASP B 1 205 ? 21.297 -3.727 -1.177 1 91.31 205 ASP B C 1
ATOM 3747 O O . ASP B 1 205 ? 20.75 -3.607 -2.275 1 91.31 205 ASP B O 1
ATOM 3751 N N . ALA B 1 206 ? 22.312 -4.52 -0.915 1 89.44 206 ALA B N 1
ATOM 3752 C CA . ALA B 1 206 ? 22.906 -5.332 -1.975 1 89.44 206 ALA B CA 1
ATOM 3753 C C . ALA B 1 206 ? 21.891 -6.316 -2.545 1 89.44 206 ALA B C 1
ATOM 3755 O O . ALA B 1 206 ? 21.906 -6.598 -3.746 1 89.44 206 ALA B O 1
ATOM 3756 N N . PHE B 1 207 ? 21.062 -6.789 -1.704 1 85.62 207 PHE B N 1
ATOM 3757 C CA . PHE B 1 207 ? 20.062 -7.754 -2.145 1 85.62 207 PHE B CA 1
ATOM 3758 C C . PHE B 1 207 ? 19.094 -7.117 -3.131 1 85.62 207 PHE B C 1
ATOM 3760 O O . PHE B 1 207 ? 18.859 -7.656 -4.215 1 85.62 207 PHE B O 1
ATOM 3767 N N . HIS B 1 208 ? 18.531 -5.992 -2.818 1 90.25 208 HIS B N 1
ATOM 3768 C CA . HIS B 1 208 ? 17.562 -5.32 -3.682 1 90.25 208 HIS B CA 1
ATOM 3769 C C . HIS B 1 208 ? 18.219 -4.828 -4.965 1 90.25 208 HIS B C 1
ATOM 3771 O O . HIS B 1 208 ? 17.609 -4.859 -6.035 1 90.25 208 HIS B O 1
ATOM 3777 N N . GLN B 1 209 ? 19.422 -4.383 -4.816 1 92.62 209 GLN B N 1
ATOM 3778 C CA . GLN B 1 209 ? 20.156 -3.963 -6.004 1 92.62 209 GLN B CA 1
ATOM 3779 C C . GLN B 1 209 ? 20.328 -5.125 -6.98 1 92.62 209 GLN B C 1
ATOM 3781 O O . GLN B 1 209 ? 20.047 -4.988 -8.172 1 92.62 209 GLN B O 1
ATOM 3786 N N . LYS B 1 210 ? 20.75 -6.211 -6.461 1 90.12 210 LYS B N 1
ATOM 3787 C CA . LYS B 1 210 ? 20.984 -7.387 -7.297 1 90.12 210 LYS B CA 1
ATOM 3788 C C . LYS B 1 210 ? 19.672 -7.906 -7.879 1 90.12 210 LYS B C 1
ATOM 3790 O O . LYS B 1 210 ? 19.641 -8.383 -9.016 1 90.12 210 LYS B O 1
ATOM 3795 N N . ASP B 1 211 ? 18.609 -7.836 -7.102 1 88.94 211 ASP B N 1
ATOM 3796 C CA . ASP B 1 211 ? 17.281 -8.25 -7.559 1 88.94 211 ASP B CA 1
ATOM 3797 C C . ASP B 1 211 ? 16.875 -7.473 -8.805 1 88.94 211 ASP B C 1
ATOM 3799 O O . ASP B 1 211 ? 16.453 -8.07 -9.805 1 88.94 211 ASP B O 1
ATOM 3803 N N . TRP B 1 212 ? 17.078 -6.223 -8.781 1 93.06 212 TRP B N 1
ATOM 3804 C CA . TRP B 1 212 ? 16.672 -5.375 -9.898 1 93.06 212 TRP B CA 1
ATOM 3805 C C . TRP B 1 212 ? 17.594 -5.559 -11.094 1 93.06 212 TRP B C 1
ATOM 3807 O O . TRP B 1 212 ? 17.156 -5.551 -12.242 1 93.06 212 TRP B O 1
ATOM 3817 N N . GLU B 1 213 ? 18.859 -5.738 -10.797 1 93.5 213 GLU B N 1
ATOM 3818 C CA . GLU B 1 213 ? 19.797 -6.039 -11.875 1 93.5 213 GLU B CA 1
ATOM 3819 C C . GLU B 1 213 ? 19.391 -7.305 -12.625 1 93.5 213 GLU B C 1
ATOM 3821 O O . GLU B 1 213 ? 19.391 -7.332 -13.852 1 93.5 213 GLU B O 1
ATOM 3826 N N . THR B 1 214 ? 19.078 -8.273 -11.867 1 90.5 214 THR B N 1
ATOM 3827 C CA . THR B 1 214 ? 18.672 -9.555 -12.438 1 90.5 214 THR B CA 1
ATOM 3828 C C . THR B 1 214 ? 17.375 -9.414 -13.219 1 90.5 214 THR B C 1
ATOM 3830 O O . THR B 1 214 ? 17.234 -9.961 -14.32 1 90.5 214 THR B O 1
ATOM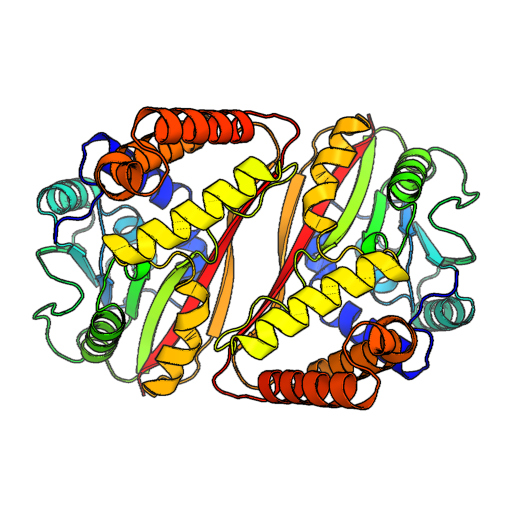 3833 N N . ARG B 1 215 ? 16.422 -8.695 -12.734 1 89.75 215 ARG B N 1
ATOM 3834 C CA . ARG B 1 215 ? 15.148 -8.461 -13.422 1 89.75 215 ARG B CA 1
ATOM 3835 C C . ARG B 1 215 ? 15.375 -7.77 -14.758 1 89.75 215 ARG B C 1
ATOM 3837 O O . ARG B 1 215 ? 14.828 -8.188 -15.781 1 89.75 215 ARG B O 1
ATOM 3844 N N . PHE B 1 216 ? 16.203 -6.723 -14.695 1 94 216 PHE B N 1
ATOM 3845 C CA . PHE B 1 216 ? 16.453 -5.973 -15.922 1 94 216 PHE B CA 1
ATOM 3846 C C . PHE B 1 216 ? 17.156 -6.848 -16.953 1 94 216 PHE B C 1
ATOM 3848 O O . PHE B 1 216 ? 16.844 -6.801 -18.141 1 94 216 PHE B O 1
ATOM 3855 N N . SER B 1 217 ? 18.062 -7.629 -16.469 1 93 217 SER B N 1
ATOM 3856 C CA . SER B 1 217 ? 18.797 -8.508 -17.391 1 93 217 SER B CA 1
ATOM 3857 C C . SER B 1 217 ? 17.859 -9.547 -18.016 1 93 217 SER B C 1
ATOM 3859 O O . SER B 1 217 ? 17.984 -9.859 -19.203 1 93 217 SER B O 1
ATOM 3861 N N . SER B 1 218 ? 16.969 -10.008 -17.266 1 88.06 218 SER B N 1
ATOM 3862 C CA . SER B 1 218 ? 16.062 -11.062 -17.719 1 88.06 218 SER B CA 1
ATOM 3863 C C . SER B 1 218 ? 15.047 -10.523 -18.719 1 88.06 218 SER B C 1
ATOM 3865 O O . SER B 1 218 ? 14.617 -11.234 -19.625 1 88.06 218 SER B O 1
ATOM 3867 N N . MET B 1 219 ? 14.68 -9.328 -18.609 1 91.62 219 MET B N 1
ATOM 3868 C CA . MET B 1 219 ? 13.648 -8.734 -19.453 1 91.62 219 MET B CA 1
ATOM 3869 C C . MET B 1 219 ? 14.25 -8.195 -20.75 1 91.62 219 MET B C 1
ATOM 3871 O O . MET B 1 219 ? 13.531 -7.965 -21.719 1 91.62 219 MET B O 1
ATOM 3875 N N . GLU B 1 220 ? 15.539 -8.016 -20.75 1 94.81 220 GLU B N 1
ATOM 3876 C CA . GLU B 1 220 ? 16.234 -7.262 -21.781 1 94.81 220 GLU B CA 1
ATOM 3877 C C . GLU B 1 220 ? 15.953 -7.832 -23.172 1 94.81 220 GLU B C 1
ATOM 3879 O O . GLU B 1 220 ? 15.516 -7.105 -24.062 1 94.81 220 GLU B O 1
ATOM 3884 N N . PRO B 1 221 ? 16.047 -9.148 -23.375 1 93 221 PRO B N 1
ATOM 3885 C CA . PRO B 1 221 ? 15.844 -9.672 -24.719 1 93 221 PRO B CA 1
ATOM 3886 C C . PRO B 1 221 ? 14.43 -9.406 -25.25 1 93 221 PRO B C 1
ATOM 3888 O O . PRO B 1 221 ? 14.25 -9.172 -26.453 1 93 221 PRO B O 1
ATOM 3891 N N . ALA B 1 222 ? 13.5 -9.367 -24.391 1 91.56 222 ALA B N 1
ATOM 3892 C CA . ALA B 1 222 ? 12.102 -9.273 -24.797 1 91.56 222 ALA B CA 1
ATOM 3893 C C . ALA B 1 222 ? 11.703 -7.82 -25.047 1 91.56 222 ALA B C 1
ATOM 3895 O O . ALA B 1 222 ? 10.922 -7.535 -25.953 1 91.56 222 ALA B O 1
ATOM 3896 N N . VAL B 1 223 ? 12.281 -6.867 -24.297 1 95.44 223 VAL B N 1
ATOM 3897 C CA . VAL B 1 223 ? 11.641 -5.555 -24.297 1 95.44 223 VAL B CA 1
ATOM 3898 C C . VAL B 1 223 ? 12.578 -4.516 -24.891 1 95.44 223 VAL B C 1
ATOM 3900 O O . VAL B 1 223 ? 12.148 -3.443 -25.312 1 95.44 223 VAL B O 1
ATOM 3903 N N . ALA B 1 224 ? 13.852 -4.773 -25 1 96 224 ALA B N 1
ATOM 3904 C CA . ALA B 1 224 ? 14.82 -3.783 -25.469 1 96 224 ALA B CA 1
ATOM 3905 C C . ALA B 1 224 ? 14.469 -3.283 -26.859 1 96 224 ALA B C 1
ATOM 3907 O O . ALA B 1 224 ? 14.516 -2.08 -27.125 1 96 224 ALA B O 1
ATOM 3908 N N . PRO B 1 225 ? 14.078 -4.125 -27.75 1 95.06 225 PRO B N 1
ATOM 3909 C CA . PRO B 1 225 ? 13.75 -3.666 -29.109 1 95.06 225 PRO B CA 1
ATOM 3910 C C . PRO B 1 225 ? 12.578 -2.684 -29.125 1 95.06 225 PRO B C 1
ATOM 3912 O O . PRO B 1 225 ? 12.461 -1.884 -30.062 1 95.06 225 PRO B O 1
ATOM 3915 N N . LEU B 1 226 ? 11.75 -2.66 -28.141 1 95.62 226 LEU B N 1
ATOM 3916 C CA . LEU B 1 226 ? 10.562 -1.81 -28.078 1 95.62 226 LEU B CA 1
ATOM 3917 C C . LEU B 1 226 ? 10.859 -0.514 -27.328 1 95.62 226 LEU B C 1
ATOM 3919 O O . LEU B 1 226 ? 10.023 0.393 -27.297 1 95.62 226 LEU B O 1
ATOM 3923 N N . LEU B 1 227 ? 12.008 -0.472 -26.766 1 96.44 227 LEU B N 1
ATOM 3924 C CA . LEU B 1 227 ? 12.336 0.657 -25.906 1 96.44 227 LEU B CA 1
ATOM 3925 C C . LEU B 1 227 ? 13.57 1.391 -26.406 1 96.44 227 LEU B C 1
ATOM 3927 O O . LEU B 1 227 ? 14.445 1.762 -25.625 1 96.44 227 LEU B O 1
ATOM 3931 N N . GLY B 1 228 ? 13.719 1.538 -27.656 1 94.5 228 GLY B N 1
ATOM 3932 C CA . GLY B 1 228 ? 14.781 2.338 -28.25 1 94.5 228 GLY B CA 1
ATOM 3933 C C . GLY B 1 228 ? 16.047 1.55 -28.516 1 94.5 228 GLY B C 1
ATOM 3934 O O . GLY B 1 228 ? 17.062 2.115 -28.922 1 94.5 228 GLY B O 1
ATOM 3935 N N . GLY B 1 229 ? 16 0.2 -28.234 1 96.5 229 GLY B N 1
ATOM 3936 C CA . GLY B 1 229 ? 17.156 -0.648 -28.5 1 96.5 229 GLY B CA 1
ATOM 3937 C C . GLY B 1 229 ? 17.953 -0.968 -27.25 1 96.5 229 GLY B C 1
ATOM 3938 O O . GLY B 1 229 ? 17.625 -0.502 -26.156 1 96.5 229 GLY B O 1
ATOM 3939 N N . LEU B 1 230 ? 19 -1.775 -27.422 1 97.06 230 LEU B N 1
ATOM 3940 C CA . LEU B 1 230 ? 19.781 -2.318 -26.328 1 97.06 230 LEU B CA 1
ATOM 3941 C C . LEU B 1 230 ? 20.469 -1.201 -25.547 1 97.06 230 LEU B C 1
ATOM 3943 O O . LEU B 1 230 ? 20.469 -1.197 -24.312 1 97.06 230 LEU B O 1
ATOM 3947 N N . GLU B 1 231 ? 21.031 -0.267 -26.25 1 97.31 231 GLU B N 1
ATOM 3948 C CA . GLU B 1 231 ? 21.781 0.798 -25.594 1 97.31 231 GLU B CA 1
ATOM 3949 C C . GLU B 1 231 ? 20.875 1.662 -24.719 1 97.31 231 GLU B C 1
ATOM 3951 O O . GLU B 1 231 ? 21.203 1.95 -23.562 1 97.31 231 GLU B O 1
ATOM 3956 N N . ASP B 1 232 ? 19.781 2.031 -25.25 1 97.56 232 ASP B N 1
ATOM 3957 C CA . ASP B 1 232 ? 18.828 2.85 -24.5 1 97.56 232 ASP B CA 1
ATOM 3958 C C . ASP B 1 232 ? 18.281 2.08 -23.297 1 97.56 232 ASP B C 1
ATOM 3960 O O . ASP B 1 232 ? 18.141 2.637 -22.203 1 97.56 232 ASP B O 1
ATOM 3964 N N . TYR B 1 233 ? 17.969 0.839 -23.578 1 98.06 233 TYR B N 1
ATOM 3965 C CA . TYR B 1 233 ? 17.469 -0.011 -22.5 1 98.06 233 TYR B CA 1
ATOM 3966 C C . TYR B 1 233 ? 18.469 -0.075 -21.344 1 98.06 233 TYR B C 1
ATOM 3968 O O . TYR B 1 233 ? 18.094 0.122 -20.188 1 98.06 233 TYR B O 1
ATOM 3976 N N . ARG B 1 234 ? 19.656 -0.293 -21.625 1 98.06 234 ARG B N 1
ATOM 3977 C CA . ARG B 1 234 ? 20.688 -0.447 -20.594 1 98.06 234 ARG B CA 1
ATOM 3978 C C . ARG B 1 234 ? 20.953 0.877 -19.891 1 98.06 234 ARG B C 1
ATOM 3980 O O . ARG B 1 234 ? 21.156 0.906 -18.672 1 98.06 234 ARG B O 1
ATOM 3987 N N . ARG B 1 235 ? 20.906 1.946 -20.641 1 98.31 235 ARG B N 1
ATOM 3988 C CA . ARG B 1 235 ? 21.094 3.27 -20.062 1 98.31 235 ARG B CA 1
ATOM 3989 C C . ARG B 1 235 ? 20.016 3.58 -19.031 1 98.31 235 ARG B C 1
ATOM 3991 O O . ARG B 1 235 ? 20.312 4.008 -17.922 1 98.31 235 ARG B O 1
ATOM 3998 N N . MET B 1 236 ? 18.812 3.375 -19.438 1 98.25 236 MET B N 1
ATOM 3999 C CA . MET B 1 236 ? 17.688 3.697 -18.562 1 98.25 236 MET B CA 1
ATOM 4000 C C . MET B 1 236 ? 17.625 2.73 -17.375 1 98.25 236 MET B C 1
ATOM 4002 O O . MET B 1 236 ? 17.266 3.123 -16.266 1 98.25 236 MET B O 1
ATOM 4006 N N . SER B 1 237 ? 17.953 1.42 -17.625 1 98.25 237 SER B N 1
ATOM 4007 C CA . SER B 1 237 ? 18.062 0.473 -16.531 1 98.25 237 SER B CA 1
ATOM 4008 C C . SER B 1 237 ? 19.094 0.941 -15.5 1 98.25 237 SER B C 1
ATOM 4010 O O . SER B 1 237 ? 18.844 0.863 -14.289 1 98.25 237 SER B O 1
ATOM 4012 N N . GLN B 1 238 ? 20.188 1.447 -15.969 1 98.12 238 GLN B N 1
ATOM 4013 C CA . GLN B 1 238 ? 21.234 1.938 -15.078 1 98.12 238 GLN B CA 1
ATOM 4014 C C . GLN B 1 238 ? 20.75 3.156 -14.289 1 98.12 238 GLN B C 1
ATOM 4016 O O . GLN B 1 238 ? 21.094 3.312 -13.117 1 98.12 238 GLN B O 1
ATOM 4021 N N . ARG B 1 239 ? 20.047 3.992 -14.906 1 98.25 239 ARG B N 1
ATOM 4022 C CA . ARG B 1 239 ? 19.5 5.156 -14.219 1 98.25 239 ARG B CA 1
ATOM 4023 C C . ARG B 1 239 ? 18.562 4.738 -13.094 1 98.25 239 ARG B C 1
ATOM 4025 O O . ARG B 1 239 ? 18.578 5.344 -12.016 1 98.25 239 ARG B O 1
ATOM 4032 N N . TYR B 1 240 ? 17.781 3.738 -13.367 1 98.31 240 TYR B N 1
ATOM 4033 C CA . TYR B 1 240 ? 16.906 3.238 -12.312 1 98.31 240 TYR B CA 1
ATOM 4034 C C . TYR B 1 240 ? 17.703 2.645 -11.164 1 98.31 240 TYR B C 1
ATOM 4036 O O . TYR B 1 240 ? 17.375 2.84 -9.992 1 98.31 240 TYR B O 1
ATOM 4044 N N . LEU B 1 241 ? 18.734 1.922 -11.523 1 98.12 241 LEU B N 1
ATOM 4045 C CA . LEU B 1 241 ? 19.594 1.335 -10.5 1 98.12 241 LEU B CA 1
ATOM 4046 C C . LEU B 1 241 ? 20.281 2.422 -9.672 1 98.12 241 LEU B C 1
ATOM 4048 O O . LEU B 1 241 ? 20.5 2.244 -8.469 1 98.12 241 LEU B O 1
ATOM 4052 N N . GLN B 1 242 ? 20.578 3.535 -10.266 1 98.12 242 GLN B N 1
ATOM 4053 C CA . GLN B 1 242 ? 21.125 4.672 -9.539 1 98.12 242 GLN B CA 1
ATOM 4054 C C . GLN B 1 242 ? 20.094 5.266 -8.586 1 98.12 242 GLN B C 1
ATOM 4056 O O . GLN B 1 242 ? 20.438 5.676 -7.473 1 98.12 242 GLN B O 1
ATOM 4061 N N . LEU B 1 243 ? 18.859 5.316 -9.07 1 98 243 LEU B N 1
ATOM 4062 C CA . LEU B 1 243 ? 17.781 5.754 -8.188 1 98 243 LEU B CA 1
ATOM 4063 C C . LEU B 1 243 ? 17.656 4.832 -6.977 1 98 243 LEU B C 1
ATOM 4065 O O . LEU B 1 243 ? 17.5 5.305 -5.848 1 98 243 LEU B O 1
ATOM 4069 N N . LEU B 1 244 ? 17.766 3.545 -7.254 1 97.44 244 LEU B N 1
ATOM 4070 C CA . LEU B 1 244 ? 17.703 2.557 -6.184 1 97.44 244 LEU B CA 1
ATOM 4071 C C . LEU B 1 244 ? 18.812 2.781 -5.16 1 97.44 244 LEU B C 1
ATOM 4073 O O . LEU B 1 244 ? 18.625 2.561 -3.965 1 97.44 244 LEU B O 1
ATOM 4077 N N . ALA B 1 245 ? 19.922 3.295 -5.555 1 97.56 245 ALA B N 1
ATOM 4078 C CA . ALA B 1 245 ? 21.094 3.475 -4.699 1 97.56 245 ALA B CA 1
ATOM 4079 C C . ALA B 1 245 ? 21.062 4.836 -4.012 1 97.56 245 ALA B C 1
ATOM 4081 O O . ALA B 1 245 ? 21.891 5.121 -3.145 1 97.56 245 ALA B O 1
ATOM 4082 N N . ASP B 1 246 ? 20.172 5.703 -4.379 1 97.81 246 ASP B N 1
ATOM 4083 C CA . ASP B 1 246 ? 20.109 7.059 -3.834 1 97.81 246 ASP B CA 1
ATOM 4084 C C . ASP B 1 246 ? 19.672 7.043 -2.371 1 97.81 246 ASP B C 1
ATOM 4086 O O . ASP B 1 246 ? 18.547 6.656 -2.055 1 97.81 246 ASP B O 1
ATOM 4090 N N . PRO B 1 247 ? 20.484 7.465 -1.454 1 97.31 247 PRO B N 1
ATOM 4091 C CA . PRO B 1 247 ? 20.172 7.398 -0.025 1 97.31 247 PRO B CA 1
ATOM 4092 C C . PRO B 1 247 ? 19.062 8.359 0.381 1 97.31 247 PRO B C 1
ATOM 4094 O O . PRO B 1 247 ? 18.547 8.273 1.498 1 97.31 247 PRO B O 1
ATOM 4097 N N . ASP B 1 248 ? 18.625 9.234 -0.537 1 97.75 248 ASP B N 1
ATOM 4098 C CA . ASP B 1 248 ? 17.625 10.227 -0.184 1 97.75 248 ASP B CA 1
ATOM 4099 C C . ASP B 1 248 ? 16.297 9.945 -0.889 1 97.75 248 ASP B C 1
ATOM 4101 O O . ASP B 1 248 ? 15.391 10.773 -0.864 1 97.75 248 ASP B O 1
ATOM 4105 N N . ALA B 1 249 ? 16.234 8.781 -1.508 1 98.19 249 ALA B N 1
ATOM 4106 C CA . ALA B 1 249 ? 15.016 8.453 -2.252 1 98.19 249 ALA B CA 1
ATOM 4107 C C . ALA B 1 249 ? 14.211 7.367 -1.542 1 98.19 249 ALA B C 1
ATOM 4109 O O . ALA B 1 249 ? 14.773 6.551 -0.81 1 98.19 249 ALA B O 1
ATOM 4110 N N . LEU B 1 250 ? 12.938 7.469 -1.699 1 98.5 250 LEU B N 1
ATOM 4111 C CA . LEU B 1 250 ? 12.031 6.406 -1.265 1 98.5 250 LEU B CA 1
ATOM 4112 C C . LEU B 1 250 ? 11.609 5.539 -2.445 1 98.5 250 LEU B C 1
ATOM 4114 O O . LEU B 1 250 ? 11.289 6.059 -3.518 1 98.5 250 LEU B O 1
ATOM 4118 N N . LYS B 1 251 ? 11.719 4.246 -2.318 1 97.5 251 LYS B N 1
ATOM 4119 C CA . LYS B 1 251 ? 11.117 3.262 -3.217 1 97.5 251 LYS B CA 1
ATOM 4120 C C . LYS B 1 251 ? 10.242 2.279 -2.449 1 97.5 251 LYS B C 1
ATOM 4122 O O . LYS B 1 251 ? 10.633 1.776 -1.396 1 97.5 251 LYS B O 1
ATOM 4127 N N . TYR B 1 252 ? 9.008 2.098 -2.902 1 95.25 252 TYR B N 1
ATOM 4128 C CA . TYR B 1 252 ? 8.18 1.106 -2.227 1 95.25 252 TYR B CA 1
ATOM 4129 C C . TYR B 1 252 ? 7.23 0.431 -3.207 1 95.25 252 TYR B C 1
ATOM 4131 O O . TYR B 1 252 ? 7.008 0.93 -4.312 1 95.25 252 TYR B O 1
ATOM 4139 N N . SER B 1 253 ? 6.781 -0.69 -2.859 1 93 253 SER B N 1
ATOM 4140 C CA . SER B 1 253 ? 5.801 -1.455 -3.623 1 93 253 SER B CA 1
ATOM 4141 C C . SER B 1 253 ? 4.781 -2.119 -2.703 1 93 253 SER B C 1
ATOM 4143 O O . SER B 1 253 ? 5.047 -2.324 -1.518 1 93 253 SER B O 1
ATOM 4145 N N . ILE B 1 254 ? 3.627 -2.396 -3.299 1 93.75 254 ILE B N 1
ATOM 4146 C CA . ILE B 1 254 ? 2.502 -2.93 -2.537 1 93.75 254 ILE B CA 1
ATOM 4147 C C . ILE B 1 254 ? 2.254 -4.383 -2.932 1 93.75 254 ILE B C 1
ATOM 4149 O O . ILE B 1 254 ? 2.385 -4.746 -4.105 1 93.75 254 ILE B O 1
ATOM 4153 N N . LEU B 1 255 ? 1.96 -5.137 -1.914 1 94.56 255 LEU B N 1
ATOM 4154 C CA . LEU B 1 255 ? 1.502 -6.516 -2.061 1 94.56 255 LEU B CA 1
ATOM 4155 C C . LEU B 1 255 ? 0.022 -6.637 -1.713 1 94.56 255 LEU B C 1
ATOM 4157 O O . LEU B 1 255 ? -0.411 -6.176 -0.653 1 94.56 255 LEU B O 1
ATOM 4161 N N . LEU B 1 256 ? -0.744 -7.152 -2.6 1 97.38 256 LEU B N 1
ATOM 4162 C CA . LEU B 1 256 ? -2.141 -7.473 -2.324 1 97.38 256 LEU B CA 1
ATOM 4163 C C . LEU B 1 256 ? -2.332 -8.977 -2.156 1 97.38 256 LEU B C 1
ATOM 4165 O O . LEU B 1 256 ? -2.016 -9.75 -3.061 1 97.38 256 LEU B O 1
ATOM 4169 N N . VAL B 1 257 ? -2.764 -9.367 -0.989 1 98 257 VAL B N 1
ATOM 4170 C CA . VAL B 1 257 ? -3.107 -10.75 -0.688 1 98 257 VAL B CA 1
ATOM 4171 C C . VAL B 1 257 ? -4.625 -10.922 -0.696 1 98 257 VAL B C 1
ATOM 4173 O O . VAL B 1 257 ? -5.316 -10.414 0.192 1 98 257 VAL B O 1
ATOM 4176 N N . THR B 1 258 ? -5.117 -11.602 -1.672 1 98.81 258 THR B N 1
ATOM 4177 C CA . THR B 1 258 ? -6.555 -11.812 -1.817 1 98.81 258 THR B CA 1
ATOM 4178 C C . THR B 1 258 ? -6.93 -13.258 -1.504 1 98.81 258 THR B C 1
ATOM 4180 O O . THR B 1 258 ? -6.309 -14.188 -2.018 1 98.81 258 THR B O 1
ATOM 4183 N N . GLU B 1 259 ? -7.879 -13.445 -0.655 1 98.81 259 GLU B N 1
ATOM 4184 C CA . GLU B 1 259 ? -8.375 -14.766 -0.29 1 98.81 259 GLU B CA 1
ATOM 4185 C C . GLU B 1 259 ? -9.859 -14.906 -0.604 1 98.81 259 GLU B C 1
ATOM 4187 O O . GLU B 1 259 ? -10.602 -13.922 -0.589 1 98.81 259 GLU B O 1
ATOM 4192 N N . GLY B 1 260 ? -10.266 -16.062 -0.959 1 98.69 260 GLY B N 1
ATOM 4193 C CA . GLY B 1 260 ? -11.664 -16.422 -1.14 1 98.69 260 GLY B CA 1
ATOM 4194 C C . GLY B 1 260 ? -11.977 -17.844 -0.734 1 98.69 260 GLY B C 1
ATOM 4195 O O . GLY B 1 260 ? -11.117 -18.734 -0.84 1 98.69 260 GLY B O 1
ATOM 4196 N N . THR B 1 261 ? -13.203 -18.078 -0.31 1 98.69 261 THR B N 1
ATOM 4197 C CA . THR B 1 261 ? -13.656 -19.406 0.09 1 98.69 261 THR B CA 1
ATOM 4198 C C . THR B 1 261 ? -14.461 -20.062 -1.03 1 98.69 261 THR B C 1
ATOM 4200 O O . THR B 1 261 ? -15.367 -19.438 -1.598 1 98.69 261 THR B O 1
ATOM 4203 N N . ARG B 1 262 ? -14.086 -21.234 -1.36 1 98.44 262 ARG B N 1
ATOM 4204 C CA . ARG B 1 262 ? -14.875 -22 -2.312 1 98.44 262 ARG B CA 1
ATOM 4205 C C . ARG B 1 262 ? -16.188 -22.469 -1.688 1 98.44 262 ARG B C 1
ATOM 4207 O O . ARG B 1 262 ? -16.188 -23.109 -0.634 1 98.44 262 ARG B O 1
ATOM 4214 N N . PRO B 1 263 ? -17.266 -22.109 -2.326 1 96.75 263 PRO B N 1
ATOM 4215 C CA . PRO B 1 263 ? -18.547 -22.516 -1.731 1 96.75 263 PRO B CA 1
ATOM 4216 C C . PRO B 1 263 ? -18.797 -24.016 -1.831 1 96.75 263 PRO B C 1
ATOM 4218 O O . PRO B 1 263 ? -18.266 -24.672 -2.725 1 96.75 263 PRO B O 1
#

Solvent-accessible surface area (backbone atoms only — not comparable to full-atom values): 26522 Å² total; per-residue (Å²): 133,76,68,71,56,80,44,73,69,39,52,54,44,50,40,51,49,40,68,70,40,56,53,69,59,50,42,52,73,68,60,66,50,65,44,38,33,32,36,32,42,50,30,50,49,26,44,53,52,46,53,50,47,64,60,17,36,85,71,14,37,36,38,33,24,25,73,49,65,69,32,44,52,46,17,50,63,74,39,62,86,42,85,46,51,48,77,44,80,27,45,60,58,58,58,85,65,60,70,45,67,19,46,30,34,38,33,51,78,39,58,34,64,34,74,63,31,67,47,24,52,52,37,48,54,48,27,26,18,69,73,11,37,42,34,42,35,26,40,44,47,70,84,65,43,51,15,84,59,60,66,69,57,50,51,47,51,52,50,50,52,52,41,35,34,72,73,58,36,31,40,57,51,46,28,52,45,47,60,28,53,43,44,75,69,57,33,37,84,55,46,71,44,74,43,61,60,43,74,34,71,16,47,46,50,71,67,58,48,50,46,51,53,50,50,53,61,40,45,37,84,74,37,16,76,79,48,79,25,64,69,46,34,51,51,54,52,49,52,50,53,49,52,43,51,30,61,56,20,30,38,37,31,40,26,30,38,32,34,25,26,34,104,135,77,71,73,56,82,44,73,68,41,52,54,45,50,38,50,48,41,68,70,40,58,51,68,59,50,42,52,73,68,61,65,50,66,43,40,34,33,36,30,42,50,30,49,48,25,45,54,50,45,53,50,48,64,59,17,35,86,71,14,35,37,38,32,25,26,72,48,65,69,32,42,52,46,18,49,62,73,38,62,88,43,84,45,51,47,76,46,81,26,44,61,59,55,58,86,65,61,70,45,66,20,47,31,33,38,33,52,76,40,59,36,63,33,74,64,30,67,47,24,52,50,38,50,53,49,27,26,17,71,74,11,36,43,34,42,35,26,41,45,46,72,84,64,41,53,16,84,60,58,66,71,59,50,52,49,52,53,50,50,52,52,41,34,33,72,74,59,36,31,40,55,51,45,28,53,45,47,58,31,53,41,45,76,70,57,35,37,83,56,46,73,43,74,44,58,60,45,75,34,71,16,45,46,51,73,65,59,48,50,46,50,51,51,50,53,61,43,43,38,85,75,38,17,76,80,50,79,25,64,68,48,36,52,51,54,52,49,51,49,53,50,51,42,51,30,62,56,20,31,39,36,31,40,25,30,38,32,33,26,27,34,103

pLDDT: mean 93.85, std 9.55, range [30.58, 98.94]

Secondary structure (DSSP, 8-state):
---TT-SHHHHHHHHHHHHHSSHHHHHHHTT--TT-EEEEET-TTSHHHHHHHHHH-TTSEEEEEES-HHHHHHHHHHTTT-TTEEEEE-BTTB--PPTT-EEEEEEES-GGG-TTHHHHHHHHHHHEEEEEEEEEEEESSTT-EEES--HHHHHHHHHHHHHHHHHH---TTGGGGHHHHHHHTT-EEEEEEEEEEEEEESS--HHHHHHHHHHHHHHHHHHGGGTT-HHHHHHHHHHHHHHHH-TT-EEEEEEEEEEEE--/---TT-SHHHHHHHHHHHHHSSHHHHHHHTT--TT-EEEEET-TTSHHHHHHHHHH-TTSEEEEEES-HHHHHHHHHHTTT-TTEEEEE-BTTB--PPTT-EEEEEEES-GGG-TTHHHHHHHHHHHEEEEEEEEEEEESSTT-EEES--HHHHHHHHHHHHHHHHHH---TTGGGGHHHHHHHTT-EEEEEEEEEEEEEESS--HHHHHHHHHHHHHHHHHHGGGTT-HHHHHHHHHHHHHHHH-TT-EEEEEEEEEEEE--

Radius of gyration: 24.4 Å; Cα contacts (8 Å, |Δi|>4): 1094; chains: 2; bounding box: 46×66×62 Å